Protein AF-A0A7S2Z2A0-F1 (afdb_monomer_lite)

Secondary structure (DSSP, 8-state):
------HHHH-B-HHHHHHHH---B-TTSPBPS-GGG-TTTTS-B-HHHHHHHHHHHHHHHHHHPPPPPPPHHHHHHH---BTTBSS--HHHHHHHHHHHHHHHHHHHHHHHHHHHHHHHHHTHHHHHHHHHHHHT---TT-HHHHHHHHHHHHHHHHHHHHHHHHHHHHHHHHHHH--SSTTTTTSHHHHHHHHHHHHHHT-----------------------------------------HHHHHHHHHHHHHT-SS--HHHHHHHHHHHHHHHHHHHHHHHHHHHHHIIIIIIHHHHHTHHHHHHHHHHHHHHH-HHHHS-HHHHHHHHHHHHHHHHHHHHHHHHHHHHHHHHHHHHHS-------------------SS--SS------

Organism: NCBI:txid464258

Structure (mmCIF, N/CA/C/O backbone):
data_AF-A0A7S2Z2A0-F1
#
_entry.id   AF-A0A7S2Z2A0-F1
#
loop_
_atom_site.group_PDB
_atom_site.id
_atom_site.type_symbol
_atom_site.label_atom_id
_atom_site.label_alt_id
_atom_site.label_comp_id
_atom_site.label_asym_id
_atom_site.label_entity_id
_atom_site.label_seq_id
_atom_site.pdbx_PDB_ins_code
_atom_site.Cartn_x
_atom_site.Cartn_y
_atom_site.Cartn_z
_atom_site.occupancy
_atom_site.B_iso_or_equiv
_atom_site.auth_seq_id
_atom_site.auth_comp_id
_atom_site.auth_asym_id
_atom_site.auth_atom_id
_atom_site.pdbx_PDB_model_num
ATOM 1 N N . GLY A 1 1 ? 8.931 -10.432 28.073 1.00 40.78 1 GLY A N 1
ATOM 2 C CA . GLY A 1 1 ? 8.587 -11.598 27.236 1.00 40.78 1 GLY A CA 1
ATOM 3 C C . GLY A 1 1 ? 7.994 -11.097 25.940 1.00 40.78 1 GLY A C 1
ATOM 4 O O . GLY A 1 1 ? 7.316 -10.081 25.971 1.00 40.78 1 GLY A O 1
ATOM 5 N N . SER A 1 2 ? 8.275 -11.747 24.811 1.00 50.38 2 SER A N 1
ATOM 6 C CA . SER A 1 2 ? 7.585 -11.438 23.552 1.00 50.38 2 SER A CA 1
ATOM 7 C C . SER A 1 2 ? 6.131 -11.899 23.686 1.00 50.38 2 SER A C 1
ATOM 9 O O . SER A 1 2 ? 5.866 -13.099 23.781 1.00 50.38 2 SER A O 1
ATOM 11 N N . ILE A 1 3 ? 5.196 -10.950 23.770 1.00 63.25 3 ILE A N 1
ATOM 12 C CA . ILE A 1 3 ? 3.764 -11.240 23.695 1.00 63.25 3 ILE A CA 1
ATOM 13 C C . ILE A 1 3 ? 3.516 -11.731 22.266 1.00 63.25 3 ILE A C 1
ATOM 15 O O . ILE A 1 3 ? 3.567 -10.955 21.317 1.00 63.25 3 ILE A O 1
ATOM 19 N N . SER A 1 4 ? 3.322 -13.038 22.106 1.00 75.81 4 SER A N 1
ATOM 20 C CA . SER A 1 4 ? 3.056 -13.660 20.810 1.00 75.81 4 SER A CA 1
ATOM 21 C C . SER A 1 4 ? 1.763 -14.464 20.871 1.00 75.81 4 SER A C 1
ATOM 23 O O . SER A 1 4 ? 1.481 -15.174 21.841 1.00 75.81 4 SER A O 1
ATOM 25 N N . ALA A 1 5 ? 0.951 -14.312 19.828 1.00 81.19 5 ALA A N 1
ATOM 26 C CA . ALA A 1 5 ? -0.226 -15.132 19.594 1.00 81.19 5 ALA A CA 1
ATOM 27 C C . ALA A 1 5 ? 0.173 -16.401 18.824 1.00 81.19 5 ALA A C 1
ATOM 29 O O . ALA A 1 5 ? 1.149 -16.392 18.068 1.00 81.19 5 ALA A O 1
ATOM 30 N N . SER A 1 6 ? -0.586 -17.490 18.990 1.00 84.44 6 SER A N 1
ATOM 31 C CA . SER A 1 6 ? -0.295 -18.744 18.285 1.00 84.44 6 SER A CA 1
ATOM 32 C C . SER A 1 6 ? -0.377 -18.551 16.759 1.00 84.44 6 SER A C 1
ATOM 34 O O . SER A 1 6 ? -1.450 -18.189 16.249 1.00 84.44 6 SER A O 1
ATOM 36 N N . PRO A 1 7 ? 0.707 -18.837 16.005 1.00 85.50 7 PRO A N 1
ATOM 37 C CA . PRO A 1 7 ? 0.694 -18.800 14.546 1.00 85.50 7 PRO A CA 1
ATOM 38 C C . PRO A 1 7 ? -0.292 -19.792 13.928 1.00 85.50 7 PRO A C 1
ATOM 40 O O . PRO A 1 7 ? -0.697 -19.586 12.793 1.00 85.50 7 PRO A O 1
ATOM 43 N N . GLU A 1 8 ? -0.720 -20.833 14.652 1.00 86.62 8 GLU A N 1
ATOM 44 C CA . GLU A 1 8 ? -1.745 -21.799 14.218 1.00 86.62 8 GLU A CA 1
ATOM 45 C C . GLU A 1 8 ? -3.167 -21.232 14.255 1.00 86.62 8 GLU A C 1
ATOM 47 O O . GLU A 1 8 ? -4.041 -21.676 13.511 1.00 86.62 8 GLU A O 1
ATOM 52 N N . ARG A 1 9 ? -3.406 -20.176 15.030 1.00 86.56 9 ARG A N 1
ATOM 53 C CA . ARG A 1 9 ? -4.710 -19.508 15.052 1.00 86.56 9 ARG A CA 1
ATOM 54 C C . ARG A 1 9 ? -4.749 -18.281 14.150 1.00 86.56 9 ARG A C 1
ATOM 56 O O . ARG A 1 9 ? -5.732 -18.076 13.449 1.00 86.56 9 ARG A O 1
ATOM 63 N N . PHE A 1 10 ? -3.678 -17.491 14.150 1.00 88.88 10 PHE A N 1
ATOM 64 C CA . PHE A 1 10 ? -3.665 -16.174 13.506 1.00 88.88 10 PHE A CA 1
ATOM 65 C C . PHE A 1 10 ? -2.703 -16.049 12.326 1.00 88.88 10 PHE A C 1
ATOM 67 O O . PHE A 1 10 ? -2.742 -15.043 11.627 1.00 88.88 10 PHE A O 1
ATOM 74 N N . GLY A 1 11 ? -1.840 -17.027 12.070 1.00 90.75 11 GLY A N 1
ATOM 75 C CA . GLY A 1 11 ? -0.962 -16.981 10.906 1.00 90.75 11 GLY A CA 1
ATOM 76 C C . GLY A 1 11 ? -1.702 -17.297 9.604 1.00 90.75 11 GLY A C 1
ATOM 77 O O . GLY A 1 11 ? -2.687 -18.030 9.596 1.00 90.75 11 GLY A O 1
ATOM 78 N N . GLU A 1 12 ? -1.207 -16.764 8.493 1.00 92.69 12 GLU A N 1
ATOM 79 C CA . GLU A 1 12 ? -1.672 -17.077 7.137 1.00 92.69 12 GLU A CA 1
ATOM 80 C C . GLU A 1 12 ? -0.519 -17.653 6.328 1.00 92.69 12 GLU A C 1
ATOM 82 O O . GLU A 1 12 ? 0.637 -17.247 6.493 1.00 92.69 12 GLU A O 1
ATOM 87 N N . THR A 1 13 ? -0.821 -18.634 5.484 1.00 92.56 13 THR A N 1
ATOM 88 C CA . THR A 1 13 ? 0.098 -19.045 4.420 1.00 92.56 13 THR A CA 1
ATOM 89 C C . THR A 1 13 ? 0.062 -18.033 3.273 1.00 92.56 13 THR A C 1
ATOM 91 O O . THR A 1 13 ? -0.807 -17.165 3.223 1.00 92.56 13 THR A O 1
ATOM 94 N N . LEU A 1 14 ? 0.981 -18.146 2.316 1.00 89.69 14 LEU A N 1
ATOM 95 C CA . LEU A 1 14 ? 0.935 -17.303 1.121 1.00 89.69 14 LEU A CA 1
ATOM 96 C C . LEU A 1 14 ? -0.372 -17.493 0.324 1.00 89.69 14 LEU A C 1
ATOM 98 O O . LEU A 1 14 ? -0.964 -16.525 -0.136 1.00 89.69 14 LEU A O 1
ATOM 102 N N . ALA A 1 15 ? -0.858 -18.732 0.218 1.00 88.69 15 ALA A N 1
ATOM 103 C CA . ALA A 1 15 ? -2.108 -19.031 -0.482 1.00 88.69 15 ALA A CA 1
ATOM 104 C C . ALA A 1 15 ? -3.328 -18.409 0.219 1.00 88.69 15 ALA A C 1
ATOM 106 O O . ALA A 1 15 ? -4.223 -17.875 -0.429 1.00 88.69 15 ALA A O 1
ATOM 107 N N . ASP A 1 16 ? -3.343 -18.435 1.553 1.00 91.00 16 ASP A N 1
ATOM 108 C CA . ASP A 1 16 ? -4.369 -17.766 2.353 1.00 91.00 16 ASP A CA 1
ATOM 109 C C . ASP A 1 16 ? -4.407 -16.250 2.107 1.00 91.00 16 ASP A C 1
ATOM 111 O O . ASP A 1 16 ? -5.483 -15.658 2.005 1.00 91.00 16 ASP A O 1
ATOM 115 N N . GLU A 1 17 ? -3.230 -15.627 2.024 1.00 91.06 17 GLU A N 1
ATOM 116 C CA . GLU A 1 17 ? -3.087 -14.197 1.745 1.00 91.06 17 GLU A CA 1
ATOM 117 C C . GLU A 1 17 ? -3.595 -13.837 0.365 1.00 91.06 17 GLU A C 1
ATOM 119 O O . GLU A 1 17 ? -4.305 -12.852 0.227 1.00 91.06 17 GLU A O 1
ATOM 124 N N . HIS A 1 18 ? -3.281 -14.643 -0.644 1.00 90.25 18 HIS A N 1
ATOM 125 C CA . HIS A 1 18 ? -3.770 -14.427 -2.001 1.00 90.25 18 HIS A CA 1
ATOM 126 C C . HIS A 1 18 ? -5.297 -14.435 -2.074 1.00 90.25 18 HIS A C 1
ATOM 128 O O . HIS A 1 18 ? -5.880 -13.615 -2.777 1.00 90.25 18 HIS A O 1
ATOM 134 N N . ILE A 1 19 ? -5.946 -15.309 -1.301 1.00 89.31 19 ILE A N 1
ATOM 135 C CA . ILE A 1 19 ? -7.410 -15.410 -1.253 1.00 89.31 19 ILE A CA 1
ATOM 136 C C . ILE A 1 19 ? -8.034 -14.230 -0.497 1.00 89.31 19 ILE A C 1
ATOM 138 O O . ILE A 1 19 ? -9.072 -13.721 -0.910 1.00 89.31 19 ILE A O 1
ATOM 142 N N . ARG A 1 20 ? -7.445 -13.814 0.633 1.00 88.50 20 ARG A N 1
ATOM 143 C CA . ARG A 1 20 ? -8.076 -12.844 1.554 1.00 88.50 20 ARG A CA 1
ATOM 144 C C . ARG A 1 20 ? -7.574 -11.409 1.409 1.00 88.50 20 ARG A C 1
ATOM 146 O O . ARG A 1 20 ? -8.351 -10.480 1.583 1.00 88.50 20 ARG A O 1
ATOM 153 N N . GLY A 1 21 ? -6.290 -11.244 1.121 1.00 84.38 21 GLY A N 1
ATOM 154 C CA . GLY A 1 21 ? -5.586 -9.968 0.985 1.00 84.38 21 GLY A CA 1
ATOM 155 C C . GLY A 1 21 ? -5.119 -9.656 -0.438 1.00 84.38 21 GLY A C 1
ATOM 156 O O . GLY A 1 21 ? -4.426 -8.662 -0.621 1.00 84.38 21 GLY A O 1
ATOM 157 N N . GLY A 1 22 ? -5.493 -10.474 -1.426 1.00 87.00 22 GLY A N 1
ATOM 158 C CA . GLY A 1 22 ? -5.190 -10.266 -2.842 1.00 87.00 22 GLY A CA 1
ATOM 159 C C . GLY A 1 22 ? -3.845 -10.851 -3.287 1.00 87.00 22 GLY A C 1
ATOM 160 O O . GLY A 1 22 ? -2.826 -10.758 -2.597 1.00 87.00 22 GLY A O 1
ATOM 161 N N . ALA A 1 23 ? -3.847 -11.472 -4.467 1.00 86.88 23 ALA A N 1
ATOM 162 C CA . ALA A 1 23 ? -2.638 -11.888 -5.173 1.00 86.88 23 ALA A CA 1
ATOM 163 C C . ALA A 1 23 ? -2.130 -10.768 -6.083 1.00 86.88 23 ALA A C 1
ATOM 165 O O . ALA A 1 23 ? -2.910 -9.906 -6.492 1.00 86.88 23 ALA A O 1
ATOM 166 N N . PHE A 1 24 ? -0.842 -10.816 -6.440 1.00 87.94 24 PHE A N 1
ATOM 167 C CA . PHE A 1 24 ? -0.365 -9.975 -7.530 1.00 87.94 24 PHE A CA 1
ATOM 168 C C . PHE A 1 24 ? -0.845 -10.533 -8.871 1.00 87.94 24 PHE A C 1
ATOM 170 O O . PHE A 1 24 ? -0.507 -11.666 -9.227 1.00 87.94 24 PHE A O 1
ATOM 177 N N . LEU A 1 25 ? -1.644 -9.745 -9.581 1.00 87.12 25 LEU A N 1
ATOM 178 C CA . LEU A 1 25 ? -2.248 -10.108 -10.858 1.00 87.12 25 LEU A CA 1
ATOM 179 C C . LEU A 1 25 ? -1.609 -9.303 -11.984 1.00 87.12 25 LEU A C 1
ATOM 181 O O . LEU A 1 25 ? -1.306 -8.120 -11.808 1.00 87.12 25 LEU A O 1
ATOM 185 N N . ASP A 1 26 ? -1.442 -9.958 -13.127 1.00 80.38 26 ASP A N 1
ATOM 186 C CA . ASP A 1 26 ? -1.026 -9.320 -14.371 1.00 80.38 26 ASP A CA 1
ATOM 187 C C . ASP A 1 26 ? -2.158 -8.462 -14.972 1.00 80.38 26 ASP A C 1
ATOM 189 O O . ASP A 1 26 ? -3.294 -8.479 -14.488 1.00 80.38 26 ASP A O 1
ATOM 193 N N . VAL A 1 27 ? -1.866 -7.741 -16.056 1.00 74.75 27 VAL A N 1
ATOM 194 C CA . VAL A 1 27 ? -2.808 -6.887 -16.803 1.00 74.75 27 VAL A CA 1
ATOM 195 C C . VAL A 1 27 ? -4.066 -7.658 -17.236 1.00 74.75 27 VAL A C 1
ATOM 197 O O . VAL A 1 27 ? -5.165 -7.107 -17.205 1.00 74.75 27 VAL A O 1
ATOM 200 N N . ASP A 1 28 ? -3.929 -8.953 -17.536 1.00 75.31 28 ASP A N 1
ATOM 201 C CA . ASP A 1 28 ? -5.033 -9.853 -17.911 1.00 75.31 28 ASP A CA 1
ATOM 202 C C . ASP A 1 28 ? -5.794 -10.451 -16.708 1.00 75.31 28 ASP A C 1
ATOM 204 O O . ASP A 1 28 ? -6.640 -11.338 -16.858 1.00 75.31 28 ASP A O 1
ATOM 208 N N . GLY A 1 29 ? -5.474 -10.019 -15.484 1.00 75.00 29 GLY A N 1
ATOM 209 C CA . GLY A 1 29 ? -6.077 -10.524 -14.249 1.00 75.00 29 GLY A CA 1
ATOM 210 C C . GLY A 1 29 ? -5.636 -11.941 -13.871 1.00 75.00 29 GLY A C 1
ATOM 211 O O . GLY A 1 29 ? -6.230 -12.553 -12.983 1.00 75.00 29 GLY A O 1
ATOM 212 N N . GLN A 1 30 ? -4.607 -12.476 -14.532 1.00 76.19 30 GLN A N 1
ATOM 213 C CA . GLN A 1 30 ? -4.063 -13.798 -14.235 1.00 76.19 30 GLN A CA 1
ATOM 214 C C . GLN A 1 30 ? -3.004 -13.725 -13.126 1.00 76.19 30 GLN A C 1
ATOM 216 O O . GLN A 1 30 ? -2.233 -12.764 -13.071 1.00 76.19 30 GLN A O 1
ATOM 221 N N . PRO A 1 31 ? -2.933 -14.732 -12.237 1.00 72.00 31 PRO A N 1
ATOM 222 C CA . PRO A 1 31 ? -1.888 -14.798 -11.227 1.00 72.00 31 PRO A CA 1
ATOM 223 C C . PRO A 1 31 ? -0.521 -14.985 -11.891 1.00 72.00 31 PRO A C 1
ATOM 225 O O . PRO A 1 31 ? -0.336 -15.877 -12.722 1.00 72.00 31 PRO A O 1
ATOM 228 N N . LEU A 1 32 ? 0.445 -14.155 -11.499 1.00 71.88 32 LEU A N 1
ATOM 229 C CA . LEU A 1 32 ? 1.782 -14.181 -12.083 1.00 71.88 32 LEU A CA 1
ATOM 230 C C . LEU A 1 32 ? 2.500 -15.514 -11.784 1.00 71.88 32 LEU A C 1
ATOM 232 O O . LEU A 1 32 ? 2.512 -15.979 -10.636 1.00 71.88 32 LEU A O 1
ATOM 236 N N . PRO A 1 33 ? 3.121 -16.156 -12.790 1.00 61.09 33 PRO A N 1
ATOM 237 C CA . PRO A 1 33 ? 3.828 -17.409 -12.587 1.00 61.09 33 PRO A CA 1
ATOM 238 C C . PRO A 1 33 ? 5.124 -17.174 -11.794 1.00 61.09 33 PRO A C 1
ATOM 240 O O . PRO A 1 33 ? 5.875 -16.255 -12.081 1.00 61.09 33 PRO A O 1
ATOM 243 N N . HIS A 1 34 ? 5.418 -18.091 -10.863 1.00 59.88 34 HIS A N 1
ATOM 244 C CA . HIS A 1 34 ? 6.650 -18.208 -10.051 1.00 59.88 34 HIS A CA 1
ATOM 245 C C . HIS A 1 34 ? 6.668 -17.586 -8.639 1.00 59.88 34 HIS A C 1
ATOM 247 O O . HIS A 1 34 ? 7.650 -16.997 -8.204 1.00 59.88 34 HIS A O 1
ATOM 253 N N . TYR A 1 35 ? 5.706 -17.971 -7.795 1.00 63.47 35 TYR A N 1
ATOM 254 C CA . TYR A 1 35 ? 5.887 -17.950 -6.327 1.00 63.47 35 TYR A CA 1
ATOM 255 C C . TYR A 1 35 ? 6.814 -19.066 -5.794 1.00 63.47 35 TYR A C 1
ATOM 257 O O . TYR A 1 35 ? 6.932 -19.274 -4.583 1.00 63.47 35 TYR A O 1
ATOM 265 N N . ALA A 1 36 ? 7.450 -19.849 -6.676 1.00 59.66 36 ALA A N 1
ATOM 266 C CA . ALA A 1 36 ? 8.207 -21.042 -6.300 1.00 59.66 36 ALA A CA 1
ATOM 267 C C . ALA A 1 36 ? 9.364 -20.727 -5.337 1.00 59.66 36 ALA A C 1
ATOM 269 O O . ALA A 1 36 ? 9.568 -21.487 -4.386 1.00 59.66 36 ALA A O 1
ATOM 270 N N . ASN A 1 37 ? 10.020 -19.580 -5.540 1.00 67.12 37 ASN A N 1
ATOM 271 C CA . ASN A 1 37 ? 11.224 -19.155 -4.826 1.00 67.12 37 ASN A CA 1
ATOM 272 C C . ASN A 1 37 ? 10.953 -18.224 -3.635 1.00 67.12 37 ASN A C 1
ATOM 274 O O . ASN A 1 37 ? 11.902 -17.743 -3.016 1.00 67.12 37 ASN A O 1
ATOM 278 N N . LEU A 1 38 ? 9.687 -17.956 -3.293 1.00 81.62 38 LEU A N 1
ATOM 279 C CA . LEU A 1 38 ? 9.391 -17.098 -2.151 1.00 81.62 38 LEU A CA 1
ATOM 280 C C . LEU A 1 38 ? 9.688 -17.829 -0.834 1.00 81.62 38 LEU A C 1
ATOM 282 O O . LEU A 1 38 ? 9.121 -18.892 -0.549 1.00 81.62 38 LEU A O 1
ATOM 286 N N . ALA A 1 39 ? 10.561 -17.244 -0.014 1.00 81.88 39 ALA A N 1
ATOM 287 C CA . ALA A 1 39 ? 10.871 -17.770 1.309 1.00 81.88 39 ALA A CA 1
ATOM 288 C C . ALA A 1 39 ? 9.605 -17.825 2.180 1.00 81.88 39 ALA A C 1
ATOM 290 O O . ALA A 1 39 ? 8.739 -16.953 2.116 1.00 81.88 39 ALA A O 1
ATOM 291 N N . ASN A 1 40 ? 9.501 -18.858 3.019 1.00 85.88 40 ASN A N 1
ATOM 292 C CA . ASN A 1 40 ? 8.431 -19.007 4.010 1.00 85.88 40 ASN A CA 1
ATOM 293 C C . ASN A 1 40 ? 7.002 -19.026 3.427 1.00 85.88 40 ASN A C 1
ATOM 295 O O . ASN A 1 40 ? 6.043 -18.763 4.151 1.00 85.88 40 ASN A O 1
ATOM 299 N N . LYS A 1 41 ? 6.820 -19.365 2.141 1.00 85.44 41 LYS A N 1
ATOM 300 C CA . LYS A 1 41 ? 5.495 -19.400 1.485 1.00 85.44 41 LYS A CA 1
ATOM 301 C C . LYS A 1 41 ? 4.473 -20.320 2.169 1.00 85.44 41 LYS A C 1
ATOM 303 O O . LYS A 1 41 ? 3.286 -20.015 2.210 1.00 85.44 41 LYS A O 1
ATOM 308 N N . HIS A 1 42 ? 4.944 -21.432 2.729 1.00 89.19 42 HIS A N 1
ATOM 309 C CA . HIS A 1 42 ? 4.121 -22.436 3.410 1.00 89.19 42 HIS A CA 1
ATOM 310 C C . HIS A 1 42 ? 4.002 -22.187 4.922 1.00 89.19 42 HIS A C 1
ATOM 312 O O . HIS A 1 42 ? 3.223 -22.854 5.595 1.00 89.19 42 HIS A O 1
ATOM 318 N N . MET A 1 43 ? 4.768 -21.239 5.471 1.00 90.00 43 MET A N 1
ATOM 319 C CA . MET A 1 43 ? 4.717 -20.921 6.895 1.00 90.00 43 MET A CA 1
ATOM 320 C C . MET A 1 43 ? 3.535 -20.007 7.197 1.00 90.00 43 MET A C 1
ATOM 322 O O . MET A 1 43 ? 3.233 -19.087 6.434 1.00 90.00 43 MET A O 1
ATOM 326 N N . ARG A 1 44 ? 2.903 -20.219 8.350 1.00 92.75 44 ARG A N 1
ATOM 327 C CA . ARG A 1 44 ? 1.815 -19.366 8.830 1.00 92.75 44 ARG A CA 1
ATOM 328 C C . ARG A 1 44 ? 2.403 -18.164 9.559 1.00 92.75 44 ARG A C 1
ATOM 330 O O . ARG A 1 44 ? 2.932 -18.314 10.656 1.00 92.75 44 ARG A O 1
ATOM 337 N N . LEU A 1 45 ? 2.335 -16.989 8.938 1.00 92.75 45 LEU A N 1
ATOM 338 C CA . LEU A 1 45 ? 2.896 -15.741 9.471 1.00 92.75 45 LEU A CA 1
ATOM 339 C C . LEU A 1 45 ? 1.790 -14.708 9.706 1.00 92.75 45 LEU A C 1
ATOM 341 O O . LEU A 1 45 ? 0.741 -14.757 9.068 1.00 92.75 45 LEU A O 1
ATOM 345 N N . TYR A 1 46 ? 2.030 -13.777 10.625 1.00 92.75 46 TYR A N 1
ATOM 346 C CA . TYR A 1 46 ? 1.173 -12.619 10.884 1.00 92.75 46 TYR A CA 1
ATOM 347 C C . TYR A 1 46 ? 2.034 -11.395 11.229 1.00 92.75 46 TYR A C 1
ATOM 349 O O . TYR A 1 46 ? 3.224 -11.532 11.534 1.00 92.75 46 TYR A O 1
ATOM 357 N N . GLY A 1 47 ? 1.449 -10.199 11.161 1.00 90.88 47 GLY A N 1
ATOM 358 C CA . GLY A 1 47 ? 2.122 -8.947 11.519 1.00 90.88 47 GLY A CA 1
ATOM 359 C C . GLY A 1 47 ? 3.381 -8.676 10.696 1.00 90.88 47 GLY A C 1
ATOM 360 O O . GLY A 1 47 ? 3.375 -8.834 9.479 1.00 90.88 47 GLY A O 1
ATOM 361 N N . GLY A 1 48 ? 4.478 -8.288 11.353 1.00 91.12 48 GLY A N 1
ATOM 362 C CA . GLY A 1 48 ? 5.717 -7.877 10.675 1.00 91.12 48 GLY A CA 1
ATOM 363 C C . GLY A 1 48 ? 6.325 -8.950 9.763 1.00 91.12 48 GLY A C 1
ATOM 364 O O . GLY A 1 48 ? 6.775 -8.650 8.661 1.00 91.12 48 GLY A O 1
ATOM 365 N N . ALA A 1 49 ? 6.280 -10.225 10.161 1.00 91.75 49 ALA A N 1
ATOM 366 C CA . ALA A 1 49 ? 6.779 -11.313 9.316 1.00 91.75 49 ALA A CA 1
ATOM 367 C C . ALA A 1 49 ? 5.931 -11.485 8.041 1.00 91.75 49 ALA A C 1
ATOM 369 O O . ALA A 1 49 ? 6.461 -11.770 6.967 1.00 91.75 49 ALA A O 1
ATOM 370 N N . GLN A 1 50 ? 4.618 -11.271 8.162 1.00 93.06 50 GLN A N 1
ATOM 371 C CA . GLN A 1 50 ? 3.681 -11.276 7.041 1.00 93.06 50 GLN A CA 1
ATOM 372 C C . GLN A 1 50 ? 3.942 -10.097 6.094 1.00 93.06 50 GLN A C 1
ATOM 374 O O . GLN A 1 50 ? 4.023 -10.274 4.880 1.00 93.06 50 GLN A O 1
ATOM 379 N N . TYR A 1 51 ? 4.154 -8.912 6.669 1.00 94.19 51 TYR A N 1
ATOM 380 C CA . TYR A 1 51 ? 4.490 -7.681 5.959 1.00 94.19 51 TYR A CA 1
ATOM 381 C C . TYR A 1 51 ? 5.761 -7.843 5.110 1.00 94.19 51 TYR A C 1
ATOM 383 O O . TYR A 1 51 ? 5.749 -7.586 3.907 1.00 94.19 51 TYR A O 1
ATOM 391 N N . HIS A 1 52 ? 6.846 -8.369 5.688 1.00 93.25 52 HIS A N 1
ATOM 392 C CA . HIS A 1 52 ? 8.086 -8.592 4.938 1.00 93.25 52 HIS A CA 1
ATOM 393 C C . HIS A 1 52 ? 7.927 -9.613 3.808 1.00 93.25 52 HIS A C 1
ATOM 395 O O . HIS A 1 52 ? 8.540 -9.451 2.753 1.00 93.25 52 HIS A O 1
ATOM 401 N N . ARG A 1 53 ? 7.089 -10.643 3.989 1.00 92.81 53 ARG A N 1
ATOM 402 C CA . ARG A 1 53 ? 6.789 -11.603 2.920 1.00 92.81 53 ARG A CA 1
ATOM 403 C C . ARG A 1 53 ? 6.065 -10.935 1.749 1.00 92.81 53 ARG A C 1
ATOM 405 O O . ARG A 1 53 ? 6.471 -11.147 0.610 1.00 92.81 53 ARG A O 1
ATOM 412 N N . ALA A 1 54 ? 5.060 -10.103 2.019 1.00 92.94 54 ALA A N 1
ATOM 413 C CA . ALA A 1 54 ? 4.353 -9.355 0.978 1.00 92.94 54 ALA A CA 1
ATOM 414 C C . ALA A 1 54 ? 5.286 -8.381 0.229 1.00 92.94 54 ALA A C 1
ATOM 416 O O . ALA A 1 54 ? 5.228 -8.289 -0.996 1.00 92.94 54 ALA A O 1
ATOM 417 N N . MET A 1 55 ? 6.212 -7.723 0.937 1.00 93.50 55 MET A N 1
ATOM 418 C CA . MET A 1 55 ? 7.224 -6.857 0.316 1.00 93.50 55 MET A CA 1
ATOM 419 C C . MET A 1 55 ? 8.224 -7.644 -0.549 1.00 93.50 55 MET A C 1
ATOM 421 O O . MET A 1 55 ? 8.584 -7.217 -1.645 1.00 93.50 55 MET A O 1
ATOM 425 N N . ALA A 1 56 ? 8.657 -8.823 -0.088 1.00 91.69 56 ALA A N 1
ATOM 426 C CA . ALA A 1 56 ? 9.541 -9.699 -0.856 1.00 91.69 56 ALA A CA 1
ATOM 427 C C . ALA A 1 56 ? 8.876 -10.204 -2.146 1.00 91.69 56 ALA A C 1
ATOM 429 O O . ALA A 1 56 ? 9.531 -10.312 -3.182 1.00 91.69 56 ALA A O 1
ATOM 430 N N . GLU A 1 57 ? 7.575 -10.480 -2.096 1.00 90.81 57 GLU A N 1
ATOM 431 C CA . GLU A 1 57 ? 6.781 -10.834 -3.270 1.00 90.81 57 GLU A CA 1
ATOM 432 C C . GLU A 1 57 ? 6.659 -9.683 -4.258 1.00 90.81 57 GLU A C 1
ATOM 434 O O . GLU A 1 57 ? 6.948 -9.879 -5.435 1.00 90.81 57 GLU A O 1
ATOM 439 N N . PHE A 1 58 ? 6.346 -8.478 -3.783 1.00 92.69 58 PHE A N 1
ATOM 440 C CA . PHE A 1 58 ? 6.340 -7.279 -4.620 1.00 92.69 58 PHE A CA 1
ATOM 441 C C . PHE A 1 58 ? 7.688 -7.062 -5.316 1.00 92.69 58 PHE A C 1
ATOM 443 O O . PHE A 1 58 ? 7.743 -6.860 -6.528 1.00 92.69 58 PHE A O 1
ATOM 450 N N . ARG A 1 59 ? 8.794 -7.186 -4.572 1.00 91.88 59 ARG A N 1
ATOM 451 C CA . ARG A 1 59 ? 10.152 -7.089 -5.120 1.00 91.88 59 ARG A CA 1
ATOM 452 C C . ARG A 1 59 ? 10.414 -8.133 -6.203 1.00 91.88 59 ARG A C 1
ATOM 454 O O . ARG A 1 59 ? 11.071 -7.823 -7.194 1.00 91.88 59 ARG A O 1
ATOM 461 N N . HIS A 1 60 ? 9.935 -9.359 -6.007 1.00 89.38 60 HIS A N 1
ATOM 462 C CA . HIS A 1 60 ? 10.094 -10.435 -6.980 1.00 89.38 60 HIS A CA 1
ATOM 463 C C . HIS A 1 60 ? 9.299 -10.157 -8.259 1.00 89.38 60 HIS A C 1
ATOM 465 O O . HIS A 1 60 ? 9.864 -10.218 -9.347 1.00 89.38 60 HIS A O 1
ATOM 471 N N . VAL A 1 61 ? 8.024 -9.793 -8.105 1.00 89.38 61 VAL A N 1
ATOM 472 C CA . VAL A 1 61 ? 7.091 -9.493 -9.195 1.00 89.38 61 VAL A CA 1
ATOM 473 C C . VAL A 1 61 ? 7.582 -8.305 -10.015 1.00 89.38 61 VAL A C 1
ATOM 475 O O . VAL A 1 61 ? 7.886 -8.451 -11.197 1.00 89.38 61 VAL A O 1
ATOM 478 N N . VAL A 1 62 ? 7.750 -7.142 -9.383 1.00 90.19 62 VAL A N 1
ATOM 479 C CA . VAL A 1 62 ? 8.163 -5.916 -10.078 1.00 90.19 62 VAL A CA 1
ATOM 480 C C . VAL A 1 62 ? 9.581 -6.049 -10.625 1.00 90.19 62 VAL A C 1
ATOM 482 O O . VAL A 1 62 ? 9.873 -5.509 -11.685 1.00 90.19 62 VAL A O 1
ATOM 485 N N . GLY A 1 63 ? 10.456 -6.807 -9.957 1.00 88.50 63 GLY A N 1
ATOM 486 C CA . GLY A 1 63 ? 11.826 -7.050 -10.409 1.00 88.50 63 GLY A CA 1
ATOM 487 C C . GLY A 1 63 ? 11.933 -7.835 -11.720 1.00 88.50 63 GLY A C 1
ATOM 488 O O . GLY A 1 63 ? 12.931 -7.684 -12.424 1.00 88.50 63 GLY A O 1
ATOM 489 N N . GLN A 1 64 ? 10.923 -8.637 -12.065 1.00 87.25 64 GLN A N 1
ATOM 490 C CA . GLN A 1 64 ? 10.882 -9.419 -13.306 1.00 87.25 64 GLN A CA 1
ATOM 491 C C . GLN A 1 64 ? 10.182 -8.696 -14.461 1.00 87.25 64 GLN A C 1
ATOM 493 O O . GLN A 1 64 ? 10.333 -9.116 -15.607 1.00 87.25 64 GLN A O 1
ATOM 498 N N . MET A 1 65 ? 9.468 -7.600 -14.185 1.00 87.25 65 MET A N 1
ATOM 499 C CA . MET A 1 65 ? 8.752 -6.837 -15.208 1.00 87.25 65 MET A CA 1
ATOM 500 C C . MET A 1 65 ? 9.719 -6.245 -16.227 1.00 87.25 65 MET A C 1
ATOM 502 O O . MET A 1 65 ? 10.694 -5.581 -15.858 1.00 87.25 65 MET A O 1
ATOM 506 N N . GLN A 1 66 ? 9.445 -6.476 -17.507 1.00 86.31 66 GLN A N 1
ATOM 507 C CA . GLN A 1 66 ? 10.220 -5.937 -18.621 1.00 86.31 66 GLN A CA 1
ATOM 508 C C . GLN A 1 66 ? 9.485 -4.759 -19.261 1.00 86.31 66 GLN A C 1
ATOM 510 O O . GLN A 1 66 ? 8.281 -4.587 -19.077 1.00 86.31 66 GLN A O 1
ATOM 515 N N . CYS A 1 67 ? 10.231 -3.924 -19.983 1.00 85.94 67 CYS A N 1
ATOM 516 C CA . CYS A 1 67 ? 9.626 -2.865 -20.779 1.00 85.94 67 CYS A CA 1
ATOM 517 C C . CYS A 1 67 ? 8.833 -3.507 -21.926 1.00 85.94 67 CYS A C 1
ATOM 519 O O . CYS A 1 67 ? 9.338 -4.432 -22.563 1.00 85.94 67 CYS A O 1
ATOM 521 N N . SER A 1 68 ? 7.602 -3.050 -22.162 1.00 85.38 68 SER A N 1
ATOM 522 C CA . SER A 1 68 ? 6.808 -3.499 -23.307 1.00 85.38 68 SER A CA 1
ATOM 523 C C . SER A 1 68 ? 7.430 -3.037 -24.624 1.00 85.38 68 SER A C 1
ATOM 525 O O . SER A 1 68 ? 8.235 -2.104 -24.648 1.00 85.38 68 SER A O 1
ATOM 527 N N . GLU A 1 69 ? 7.071 -3.708 -25.721 1.00 84.44 69 GLU A N 1
ATOM 528 C CA . GLU A 1 69 ? 7.563 -3.348 -27.050 1.00 84.44 69 GLU A CA 1
ATOM 529 C C . GLU A 1 69 ? 7.235 -1.887 -27.378 1.00 84.44 69 GLU A C 1
ATOM 531 O O . GLU A 1 69 ? 6.132 -1.399 -27.117 1.00 84.44 69 GLU A O 1
ATOM 536 N N . ILE A 1 70 ? 8.227 -1.191 -27.931 1.00 87.25 70 ILE A N 1
ATOM 537 C CA . ILE A 1 70 ? 8.151 0.235 -28.239 1.00 87.25 70 ILE A CA 1
ATOM 538 C C . ILE A 1 70 ? 7.824 0.363 -29.716 1.00 87.25 70 ILE A C 1
ATOM 540 O O . ILE A 1 70 ? 8.589 -0.089 -30.570 1.00 87.25 70 ILE A O 1
ATOM 544 N N . SER A 1 71 ? 6.688 0.981 -30.022 1.00 85.56 71 SER A N 1
ATOM 545 C CA . SER A 1 71 ? 6.288 1.173 -31.413 1.00 85.56 71 SER A CA 1
ATOM 546 C C . SER A 1 71 ? 6.984 2.386 -32.032 1.00 85.56 71 SER A C 1
ATOM 548 O O . SER A 1 71 ? 7.330 3.362 -31.362 1.00 85.56 71 SER A O 1
ATOM 550 N N . ARG A 1 72 ? 7.130 2.366 -33.359 1.00 80.81 72 ARG A N 1
ATOM 551 C CA . ARG A 1 72 ? 7.614 3.526 -34.116 1.00 80.81 72 ARG A CA 1
ATOM 552 C C . ARG A 1 72 ? 6.738 4.762 -33.896 1.00 80.81 72 ARG A C 1
ATOM 554 O O . ARG A 1 72 ? 7.251 5.875 -33.832 1.00 80.81 72 ARG A O 1
ATOM 561 N N . GLU A 1 73 ? 5.429 4.567 -33.759 1.00 82.31 73 GLU A N 1
ATOM 562 C CA . GLU A 1 73 ? 4.471 5.642 -33.496 1.00 82.31 73 GLU A CA 1
ATOM 563 C C . GLU A 1 73 ? 4.729 6.301 -32.137 1.00 82.31 73 GLU A C 1
ATOM 565 O O . GLU A 1 73 ? 4.730 7.525 -32.042 1.00 82.31 73 GLU A O 1
ATOM 570 N N . GLU A 1 74 ? 5.029 5.517 -31.097 1.00 83.88 74 GLU A N 1
ATOM 571 C CA . GLU A 1 74 ? 5.399 6.039 -29.775 1.00 83.88 74 GLU A CA 1
ATOM 572 C C . GLU A 1 74 ? 6.690 6.862 -29.818 1.00 83.88 74 GLU A C 1
ATOM 574 O O . GLU A 1 74 ? 6.763 7.921 -29.188 1.00 83.88 74 GLU A O 1
ATOM 579 N N . ILE A 1 75 ? 7.686 6.408 -30.588 1.00 82.12 75 ILE A N 1
ATOM 580 C CA . ILE A 1 75 ? 8.944 7.135 -30.801 1.00 82.12 75 ILE A CA 1
ATOM 581 C C . ILE A 1 75 ? 8.664 8.467 -31.485 1.00 82.12 75 ILE A C 1
ATOM 583 O O . ILE A 1 75 ? 9.014 9.509 -30.940 1.00 82.12 75 ILE A O 1
ATOM 587 N N . VAL A 1 76 ? 7.975 8.452 -32.625 1.00 78.06 76 VAL A N 1
ATOM 588 C CA . VAL A 1 76 ? 7.681 9.665 -33.402 1.00 78.06 76 VAL A CA 1
ATOM 589 C C . VAL A 1 76 ? 6.830 10.657 -32.605 1.00 78.06 76 VAL A C 1
ATOM 591 O O . VAL A 1 76 ? 7.131 11.846 -32.615 1.00 78.06 76 VAL A O 1
ATOM 594 N N . ASN A 1 77 ? 5.820 10.189 -31.868 1.00 81.19 77 ASN A N 1
ATOM 595 C CA . ASN A 1 77 ? 4.969 11.052 -31.042 1.00 81.19 77 ASN A CA 1
ATOM 596 C C . ASN A 1 77 ? 5.716 11.657 -29.844 1.00 81.19 77 ASN A C 1
ATOM 598 O O . ASN A 1 77 ? 5.373 12.746 -29.385 1.00 81.19 77 ASN A O 1
ATOM 602 N N . SER A 1 78 ? 6.735 10.962 -29.334 1.00 79.69 78 SER A N 1
ATOM 603 C CA . SER A 1 78 ? 7.580 11.448 -28.235 1.00 79.69 78 SER A CA 1
ATOM 604 C C . SER A 1 78 ? 8.732 12.331 -28.726 1.00 79.69 78 SER A C 1
ATOM 606 O O . SER A 1 78 ? 9.266 13.137 -27.959 1.00 79.69 78 SER A O 1
ATOM 608 N N . CYS A 1 79 ? 9.114 12.195 -29.998 1.00 71.81 79 CYS A N 1
ATOM 609 C CA . CYS A 1 79 ? 10.050 13.063 -30.697 1.00 71.81 79 CYS A CA 1
ATOM 610 C C . CYS A 1 79 ? 9.373 14.408 -30.992 1.00 71.81 79 CYS A C 1
ATOM 612 O O . CYS A 1 79 ? 8.926 14.676 -32.104 1.00 71.81 79 CYS A O 1
ATOM 614 N N . GLY A 1 80 ? 9.282 15.269 -29.980 1.00 60.56 80 GLY A N 1
ATOM 615 C CA . GLY A 1 80 ? 8.892 16.663 -30.184 1.00 60.56 80 GLY A CA 1
ATOM 616 C C . GLY A 1 80 ? 9.904 17.418 -31.056 1.00 60.56 80 GLY A C 1
ATOM 617 O O . GLY A 1 80 ? 11.086 17.072 -31.099 1.00 60.56 80 GLY A O 1
ATOM 618 N N . VAL A 1 81 ? 9.440 18.474 -31.725 1.00 54.56 81 VAL A N 1
ATOM 619 C CA . VAL A 1 81 ? 10.300 19.485 -32.358 1.00 54.56 81 VAL A CA 1
ATOM 620 C C . VAL A 1 81 ? 10.485 20.603 -31.328 1.00 54.56 81 VAL A C 1
ATOM 622 O O . VAL A 1 81 ? 9.503 21.225 -30.935 1.00 54.56 81 VAL A O 1
ATOM 625 N N . ASP A 1 82 ? 11.702 20.808 -30.815 1.00 51.38 82 ASP A N 1
ATOM 626 C CA . ASP A 1 82 ? 11.993 21.919 -29.895 1.00 51.38 82 ASP A CA 1
ATOM 627 C C . ASP A 1 82 ? 12.142 23.225 -30.708 1.00 51.38 82 ASP A C 1
ATOM 629 O O . ASP A 1 82 ? 12.928 23.273 -31.650 1.00 51.38 82 ASP A O 1
ATOM 633 N N . ASP A 1 83 ? 11.471 24.314 -30.307 1.00 48.19 83 ASP A N 1
ATOM 634 C CA . ASP A 1 83 ? 11.521 25.631 -30.993 1.00 48.19 83 ASP A CA 1
ATOM 635 C C . ASP A 1 83 ? 12.938 26.249 -31.076 1.00 48.19 83 ASP A C 1
ATOM 637 O O . ASP A 1 83 ? 13.175 27.203 -31.818 1.00 48.19 83 ASP A O 1
ATOM 641 N N . VAL A 1 84 ? 13.890 25.725 -30.295 1.00 50.78 84 VAL A N 1
ATOM 642 C CA . VAL A 1 84 ? 15.268 26.235 -30.164 1.00 50.78 84 VAL A CA 1
ATOM 643 C C . VAL A 1 84 ? 16.286 25.347 -30.899 1.00 50.78 84 VAL A C 1
ATOM 645 O O . VAL A 1 84 ? 17.399 25.792 -31.187 1.00 50.78 84 VAL A O 1
ATOM 648 N N . HIS A 1 85 ? 15.921 24.106 -31.245 1.00 49.84 85 HIS A N 1
ATOM 649 C CA . HIS A 1 85 ? 16.816 23.134 -31.875 1.00 49.84 85 HIS A CA 1
ATOM 650 C C . HIS A 1 85 ? 16.092 22.359 -32.984 1.00 49.84 85 HIS A C 1
ATOM 652 O O . HIS A 1 85 ? 15.203 21.558 -32.726 1.00 49.84 85 HIS A O 1
ATOM 658 N N . ASP A 1 86 ? 16.552 22.536 -34.224 1.00 50.47 86 ASP A N 1
ATOM 659 C CA . ASP A 1 86 ? 15.993 21.951 -35.458 1.00 50.47 86 ASP A CA 1
ATOM 660 C C . ASP A 1 86 ? 16.233 20.417 -35.597 1.00 50.47 86 ASP A C 1
ATOM 662 O O . ASP A 1 86 ? 16.125 19.848 -36.689 1.00 50.47 86 ASP A O 1
ATOM 666 N N . GLY A 1 87 ? 16.609 19.740 -34.500 1.00 53.47 87 GLY A N 1
ATOM 667 C CA . GLY A 1 87 ? 17.003 18.329 -34.435 1.00 53.47 87 GLY A CA 1
ATOM 668 C C . GLY A 1 87 ? 16.261 17.549 -33.344 1.00 53.47 87 GLY A C 1
ATOM 669 O O . GLY A 1 87 ? 15.928 18.082 -32.289 1.00 53.47 87 GLY A O 1
ATOM 670 N N . VAL A 1 88 ? 16.011 16.262 -33.598 1.00 61.16 88 VAL A N 1
ATOM 671 C CA . VAL A 1 88 ? 15.305 15.356 -32.677 1.00 61.16 88 VAL A CA 1
ATOM 672 C C . VAL A 1 88 ? 16.235 14.937 -31.540 1.00 61.16 88 VAL A C 1
ATOM 674 O O . VAL A 1 88 ? 17.276 14.347 -31.797 1.00 61.16 88 VAL A O 1
ATOM 677 N N . ASN A 1 89 ? 15.856 15.173 -30.280 1.00 70.81 89 ASN A N 1
ATOM 678 C CA . ASN A 1 89 ? 16.610 14.672 -29.127 1.00 70.81 89 ASN A CA 1
ATOM 679 C C . ASN A 1 89 ? 16.134 13.258 -28.741 1.00 70.81 89 ASN A C 1
ATOM 681 O O . ASN A 1 89 ? 15.198 13.078 -27.950 1.00 70.81 89 ASN A O 1
ATOM 685 N N . TYR A 1 90 ? 16.791 12.235 -29.287 1.00 74.06 90 TYR A N 1
ATOM 686 C CA . TYR A 1 90 ? 16.451 10.827 -29.034 1.00 74.06 90 TYR A CA 1
ATOM 687 C C . TYR A 1 90 ? 16.609 10.412 -27.566 1.00 74.06 90 TYR A C 1
ATOM 689 O O . TYR A 1 90 ? 15.856 9.573 -27.075 1.00 74.06 90 TYR A O 1
ATOM 697 N N . THR A 1 91 ? 17.527 11.039 -26.828 1.00 72.81 91 THR A N 1
ATOM 698 C CA . THR A 1 91 ? 17.701 10.775 -25.392 1.00 72.81 91 THR A CA 1
ATOM 699 C C . THR A 1 91 ? 16.492 11.255 -24.595 1.00 72.81 91 THR A C 1
ATOM 701 O O . THR A 1 91 ? 15.968 10.533 -23.748 1.00 72.81 91 THR A O 1
ATOM 704 N N . ARG A 1 92 ? 16.007 12.463 -24.896 1.00 76.06 92 ARG A N 1
ATOM 705 C CA . ARG A 1 92 ? 14.791 13.019 -24.292 1.00 76.06 92 ARG A CA 1
ATOM 706 C C . ARG A 1 92 ? 13.574 12.162 -24.626 1.00 76.06 92 ARG A C 1
ATOM 708 O O . ARG A 1 92 ? 12.806 11.829 -23.728 1.00 76.06 92 ARG A O 1
ATOM 715 N N . THR A 1 93 ? 13.458 11.766 -25.892 1.00 79.62 93 THR A N 1
ATOM 716 C CA . THR A 1 93 ? 12.410 10.867 -26.394 1.00 79.62 93 THR A CA 1
ATOM 717 C C . THR A 1 93 ? 12.398 9.557 -25.602 1.00 79.62 93 THR A C 1
ATOM 719 O O . THR A 1 93 ? 11.370 9.179 -25.045 1.00 79.62 93 THR A O 1
ATOM 722 N N . ALA A 1 94 ? 13.555 8.902 -25.465 1.00 81.81 94 ALA A N 1
ATOM 723 C CA . ALA A 1 94 ? 13.674 7.652 -24.723 1.00 81.81 94 ALA A CA 1
ATOM 724 C C . ALA A 1 94 ? 13.303 7.803 -23.240 1.00 81.81 94 ALA A C 1
ATOM 726 O O . ALA A 1 94 ? 12.629 6.940 -22.681 1.00 81.81 94 ALA A O 1
ATOM 727 N N . CYS A 1 95 ? 13.691 8.910 -22.598 1.00 80.62 95 CYS A N 1
ATOM 728 C CA . CYS A 1 95 ? 13.272 9.197 -21.228 1.00 80.62 95 CYS A CA 1
ATOM 729 C C . CYS A 1 95 ? 11.747 9.299 -21.120 1.00 80.62 95 CYS A C 1
ATOM 731 O O . CYS A 1 95 ? 11.163 8.646 -20.260 1.00 80.62 95 CYS A O 1
ATOM 733 N N . VAL A 1 96 ? 11.102 10.088 -21.985 1.00 83.06 96 VAL A N 1
ATOM 734 C CA . VAL A 1 96 ? 9.643 10.295 -21.962 1.00 83.06 96 VAL A CA 1
ATOM 735 C C . VAL A 1 96 ? 8.896 8.968 -22.116 1.00 83.06 96 VAL A C 1
ATOM 737 O O . VAL A 1 96 ? 8.010 8.677 -21.311 1.00 83.06 96 VAL A O 1
ATOM 740 N N . ILE A 1 97 ? 9.308 8.131 -23.072 1.00 87.00 97 ILE A N 1
ATOM 741 C CA . ILE A 1 97 ? 8.705 6.810 -23.299 1.00 87.00 97 ILE A CA 1
ATOM 742 C C . ILE A 1 97 ? 8.926 5.903 -22.087 1.00 87.00 97 ILE A C 1
ATOM 744 O O . ILE A 1 97 ? 7.963 5.368 -21.539 1.00 87.00 97 ILE A O 1
ATOM 748 N N . ALA A 1 98 ? 10.171 5.768 -21.616 1.00 87.19 98 ALA A N 1
ATOM 749 C CA . ALA A 1 98 ? 10.502 4.905 -20.480 1.00 87.19 98 ALA A CA 1
ATOM 750 C C . ALA A 1 98 ? 9.714 5.283 -19.220 1.00 87.19 98 ALA A C 1
ATOM 752 O O . ALA A 1 98 ? 9.279 4.414 -18.469 1.00 87.19 98 ALA A O 1
ATOM 753 N N . ILE A 1 99 ? 9.512 6.581 -19.004 1.00 86.06 99 ILE A N 1
ATOM 754 C CA . ILE A 1 99 ? 8.726 7.133 -17.904 1.00 86.06 99 ILE A CA 1
ATOM 755 C C . ILE A 1 99 ? 7.246 6.774 -18.036 1.00 86.06 99 ILE A C 1
ATOM 757 O O . ILE A 1 99 ? 6.646 6.375 -17.037 1.00 86.06 99 ILE A O 1
ATOM 761 N N . SER A 1 100 ? 6.656 6.951 -19.224 1.00 88.06 100 SER A N 1
ATOM 762 C CA . SER A 1 100 ? 5.238 6.635 -19.449 1.00 88.06 100 SER A CA 1
ATOM 763 C C . SER A 1 100 ? 4.996 5.153 -19.205 1.00 88.06 100 SER A C 1
ATOM 765 O O . SER A 1 100 ? 4.187 4.791 -18.352 1.00 88.06 100 SER A O 1
ATOM 767 N N . LYS A 1 101 ? 5.821 4.302 -19.831 1.00 89.62 101 LYS A N 1
ATOM 768 C CA . LYS A 1 101 ? 5.765 2.848 -19.662 1.00 89.62 101 LYS A CA 1
ATOM 769 C C . LYS A 1 101 ? 5.976 2.430 -18.209 1.00 89.62 101 LYS A C 1
ATOM 771 O O . LYS A 1 101 ? 5.251 1.583 -17.706 1.00 89.62 101 LYS A O 1
ATOM 776 N N . ALA A 1 102 ? 6.936 3.025 -17.500 1.00 89.50 102 ALA A N 1
ATOM 777 C CA . ALA A 1 102 ? 7.164 2.718 -16.088 1.00 89.50 102 ALA A CA 1
ATOM 778 C C . ALA A 1 102 ? 5.946 3.040 -15.211 1.00 89.50 102 ALA A C 1
ATOM 780 O O . ALA A 1 102 ? 5.625 2.265 -14.314 1.00 89.50 102 ALA A O 1
ATOM 781 N N . LYS A 1 103 ? 5.253 4.157 -15.459 1.00 88.44 103 LYS A N 1
ATOM 782 C CA . LYS A 1 103 ? 4.028 4.499 -14.720 1.00 88.44 103 LYS A CA 1
ATOM 783 C C . LYS A 1 103 ? 2.921 3.489 -14.985 1.00 88.44 103 LYS A C 1
ATOM 785 O O . LYS A 1 103 ? 2.400 2.919 -14.035 1.00 88.44 103 LYS A O 1
ATOM 790 N N . GLU A 1 104 ? 2.641 3.223 -16.256 1.00 89.12 104 GLU A N 1
ATOM 791 C CA . GLU A 1 104 ? 1.611 2.269 -16.681 1.00 89.12 104 GLU A CA 1
ATOM 792 C C . GLU A 1 104 ? 1.854 0.865 -16.114 1.00 89.12 104 GLU A C 1
ATOM 794 O O . GLU A 1 104 ? 0.925 0.224 -15.629 1.00 89.12 104 GLU A O 1
ATOM 799 N N . VAL A 1 105 ? 3.110 0.404 -16.122 1.00 90.50 105 VAL A N 1
ATOM 800 C CA . VAL A 1 105 ? 3.458 -0.937 -15.642 1.00 90.50 105 VAL A CA 1
ATOM 801 C C . VAL A 1 105 ? 3.459 -1.016 -14.117 1.00 90.50 105 VAL A C 1
ATOM 803 O O . VAL A 1 105 ? 2.968 -1.997 -13.572 1.00 90.50 105 VAL A O 1
ATOM 806 N N . PHE A 1 106 ? 4.022 -0.040 -13.398 1.00 91.25 106 PHE A N 1
ATOM 807 C CA . PHE A 1 106 ? 4.255 -0.185 -11.955 1.00 91.25 106 PHE A CA 1
ATOM 808 C C . PHE A 1 106 ? 3.073 0.231 -11.075 1.00 91.25 106 PHE A C 1
ATOM 810 O O . PHE A 1 106 ? 2.906 -0.317 -9.984 1.00 91.25 106 PHE A O 1
ATOM 817 N N . GLU A 1 107 ? 2.253 1.181 -11.521 1.00 91.94 107 GLU A N 1
ATOM 818 C CA . GLU A 1 107 ? 1.148 1.732 -10.731 1.00 91.94 107 GLU A CA 1
ATOM 819 C C . GLU A 1 107 ? 0.128 0.673 -10.258 1.00 91.94 107 GLU A C 1
ATOM 821 O O . GLU A 1 107 ? -0.167 0.653 -9.059 1.00 91.94 107 GLU A O 1
ATOM 826 N N . PRO A 1 108 ? -0.346 -0.278 -11.091 1.00 92.25 108 PRO A N 1
ATOM 827 C CA . PRO A 1 108 ? -1.273 -1.320 -10.641 1.00 92.25 108 PRO A CA 1
ATOM 828 C C . PRO A 1 108 ? -0.711 -2.178 -9.498 1.00 92.25 108 PRO A C 1
ATOM 830 O O . PRO A 1 108 ? -1.417 -2.481 -8.533 1.00 92.25 108 PRO A O 1
ATOM 833 N N . TYR A 1 109 ? 0.577 -2.527 -9.560 1.00 92.62 109 TYR A N 1
ATOM 834 C CA . TYR A 1 109 ? 1.235 -3.335 -8.529 1.00 92.62 109 TYR A CA 1
ATOM 835 C C . TYR A 1 109 ? 1.396 -2.584 -7.205 1.00 92.62 109 TYR A C 1
ATOM 837 O O . TYR A 1 109 ? 1.390 -3.210 -6.144 1.00 92.62 109 TYR A O 1
ATOM 845 N N . LEU A 1 110 ? 1.493 -1.252 -7.242 1.00 94.69 110 LEU A N 1
ATOM 846 C CA . LEU A 1 110 ? 1.498 -0.424 -6.037 1.00 94.69 110 LEU A CA 1
ATOM 847 C C . LEU A 1 110 ? 0.177 -0.517 -5.281 1.00 94.69 110 LEU A C 1
ATOM 849 O O . LEU A 1 110 ? 0.176 -0.670 -4.062 1.00 94.69 110 LEU A O 1
ATOM 853 N N . TYR A 1 111 ? -0.939 -0.436 -6.007 1.00 94.69 111 TYR A N 1
ATOM 854 C CA . TYR A 1 111 ? -2.272 -0.554 -5.424 1.00 94.69 111 TYR A CA 1
ATOM 855 C C . TYR A 1 111 ? -2.509 -1.957 -4.862 1.00 94.69 111 TYR A C 1
ATOM 857 O O . TYR A 1 111 ? -3.005 -2.093 -3.745 1.00 94.69 111 TYR A O 1
ATOM 865 N N . GLN A 1 112 ? -2.083 -3.000 -5.581 1.00 94.12 112 GLN A N 1
ATOM 866 C CA . GLN A 1 112 ? -2.158 -4.382 -5.094 1.00 94.12 112 GLN A CA 1
ATOM 867 C C . GLN A 1 112 ? -1.313 -4.585 -3.821 1.00 94.12 112 GLN A C 1
ATOM 869 O O . GLN A 1 112 ? -1.766 -5.225 -2.869 1.00 94.12 112 GLN A O 1
ATOM 874 N N . LEU A 1 113 ? -0.114 -3.990 -3.758 1.00 95.00 113 LEU A N 1
ATOM 875 C CA . LEU A 1 113 ? 0.718 -3.987 -2.552 1.00 95.00 113 LEU A CA 1
ATOM 876 C C . LEU A 1 113 ? 0.024 -3.255 -1.398 1.00 95.00 113 LEU A C 1
ATOM 878 O O . LEU A 1 113 ? -0.035 -3.788 -0.293 1.00 95.00 113 LEU A O 1
ATOM 882 N N . GLY A 1 114 ? -0.508 -2.057 -1.648 1.00 95.12 114 GLY A N 1
ATOM 883 C CA . GLY A 1 114 ? -1.218 -1.252 -0.654 1.00 95.12 114 GLY A CA 1
ATOM 884 C C . GLY A 1 114 ? -2.389 -2.000 -0.028 1.00 95.12 114 GLY A C 1
ATOM 885 O O . GLY A 1 114 ? -2.439 -2.141 1.196 1.00 95.12 114 GLY A O 1
ATOM 886 N N . PHE A 1 115 ? -3.237 -2.599 -0.866 1.00 94.75 115 PHE A N 1
ATOM 887 C CA . PHE A 1 115 ? -4.375 -3.399 -0.424 1.00 94.75 115 PHE A CA 1
ATOM 888 C C . PHE A 1 115 ? -3.937 -4.558 0.480 1.00 94.75 115 PHE A C 1
ATOM 890 O O . PHE A 1 115 ? -4.513 -4.796 1.549 1.00 94.75 115 PHE A O 1
ATOM 897 N N . ARG A 1 116 ? -2.856 -5.246 0.096 1.00 93.75 116 ARG A N 1
ATOM 898 C CA . ARG A 1 116 ? -2.303 -6.357 0.870 1.00 93.75 116 ARG A CA 1
ATOM 899 C C . ARG A 1 116 ? -1.694 -5.912 2.197 1.00 93.75 116 ARG A C 1
ATOM 901 O O . ARG A 1 116 ? -1.897 -6.576 3.214 1.00 93.75 116 ARG A O 1
ATOM 908 N N . MET A 1 117 ? -0.988 -4.786 2.221 1.00 95.00 117 MET A N 1
ATOM 909 C CA . MET A 1 117 ? -0.436 -4.216 3.453 1.00 95.00 117 MET A CA 1
ATOM 910 C C . MET A 1 117 ? -1.540 -3.762 4.408 1.00 95.00 117 MET A C 1
ATOM 912 O O . MET A 1 117 ? -1.469 -4.039 5.608 1.00 95.00 117 MET A O 1
ATOM 916 N N . ALA A 1 118 ? -2.602 -3.158 3.878 1.00 95.06 118 ALA A N 1
ATOM 917 C CA . ALA A 1 118 ? -3.785 -2.805 4.645 1.00 95.06 118 ALA A CA 1
ATOM 918 C C . ALA A 1 118 ? -4.473 -4.048 5.224 1.00 95.06 118 ALA A C 1
ATOM 920 O O . ALA A 1 118 ? -4.807 -4.056 6.405 1.00 95.06 118 ALA A O 1
ATOM 921 N N . HIS A 1 119 ? -4.625 -5.135 4.458 1.00 95.06 119 HIS A N 1
ATOM 922 C CA . HIS A 1 119 ? -5.135 -6.414 4.978 1.00 95.06 119 HIS A CA 1
ATOM 923 C C . HIS A 1 119 ? -4.312 -6.930 6.166 1.00 95.06 119 HIS A C 1
ATOM 925 O O . HIS A 1 119 ? -4.876 -7.257 7.213 1.00 95.06 119 HIS A O 1
ATOM 931 N N . ILE A 1 120 ? -2.981 -6.946 6.045 1.00 94.94 120 ILE A N 1
ATOM 932 C CA . ILE A 1 120 ? -2.081 -7.378 7.127 1.00 94.94 120 ILE A CA 1
ATOM 933 C C . ILE A 1 120 ? -2.273 -6.503 8.373 1.00 94.94 120 ILE A C 1
ATOM 935 O O . ILE A 1 120 ? -2.415 -7.035 9.476 1.00 94.94 120 ILE A O 1
ATOM 939 N N . ALA A 1 121 ? -2.339 -5.179 8.203 1.00 94.50 121 ALA A N 1
ATOM 940 C CA . ALA A 1 121 ? -2.570 -4.241 9.297 1.00 94.50 121 ALA A CA 1
ATOM 941 C C . ALA A 1 121 ? -3.946 -4.450 9.953 1.00 94.50 121 ALA A C 1
ATOM 943 O O . ALA A 1 121 ? -4.025 -4.628 11.165 1.00 94.50 121 ALA A O 1
ATOM 944 N N . ARG A 1 122 ? -5.034 -4.551 9.177 1.00 94.88 122 ARG A N 1
ATOM 945 C CA . ARG A 1 122 ? -6.403 -4.750 9.700 1.00 94.88 122 ARG A CA 1
ATOM 946 C C . ARG A 1 122 ? -6.511 -5.989 10.593 1.00 94.88 122 ARG A C 1
ATOM 948 O O . ARG A 1 122 ? -7.274 -5.996 11.560 1.00 94.88 122 ARG A O 1
ATOM 955 N N . ARG A 1 123 ? -5.726 -7.029 10.306 1.00 93.75 123 ARG A N 1
ATOM 956 C CA . ARG A 1 123 ? -5.681 -8.270 11.093 1.00 93.75 123 ARG A CA 1
ATOM 957 C C . ARG A 1 123 ? -4.937 -8.144 12.420 1.00 93.75 123 ARG A C 1
ATOM 959 O O . ARG A 1 123 ? -5.129 -8.995 13.286 1.00 93.75 123 ARG A O 1
ATOM 966 N N . MET A 1 124 ? -4.149 -7.094 12.627 1.00 92.12 124 MET A N 1
ATOM 967 C CA . MET A 1 124 ? -3.462 -6.871 13.899 1.00 92.12 124 MET A CA 1
ATOM 968 C C . MET A 1 124 ? -4.424 -6.518 15.031 1.00 92.12 124 MET A C 1
ATOM 970 O O . MET A 1 124 ? -4.185 -6.929 16.164 1.00 92.12 124 MET A O 1
ATOM 974 N N . LEU A 1 125 ? -5.544 -5.849 14.739 1.00 91.69 125 LEU A N 1
ATOM 975 C CA . LEU A 1 125 ? -6.550 -5.510 15.746 1.00 91.69 125 LEU A CA 1
ATOM 976 C C . LEU A 1 125 ? -7.164 -6.742 16.435 1.00 91.69 125 LEU A C 1
ATOM 978 O O . LEU A 1 125 ? -7.061 -6.829 17.658 1.00 91.69 125 LEU A O 1
ATOM 982 N N . PRO A 1 126 ? -7.759 -7.726 15.726 1.00 91.19 126 PRO A N 1
ATOM 983 C CA . PRO A 1 126 ? -8.321 -8.906 16.385 1.00 91.19 126 PRO A CA 1
ATOM 984 C C . PRO A 1 126 ? -7.259 -9.752 17.105 1.00 91.19 126 PRO A C 1
ATOM 986 O O . PRO A 1 126 ? -7.565 -10.374 18.122 1.00 91.19 126 PRO A O 1
ATOM 989 N N . ILE A 1 127 ? -6.008 -9.753 16.626 1.00 91.31 127 ILE A N 1
ATOM 990 C CA . ILE A 1 127 ? -4.883 -10.391 17.327 1.00 91.31 127 ILE A CA 1
ATOM 991 C C . ILE A 1 127 ? -4.604 -9.663 18.648 1.00 91.31 127 ILE A C 1
ATOM 993 O O . ILE A 1 127 ? -4.520 -10.308 19.692 1.00 91.31 127 ILE A O 1
ATOM 997 N N . GLY A 1 128 ? -4.512 -8.331 18.620 1.00 89.31 128 GLY A N 1
ATOM 998 C CA . GLY A 1 128 ? -4.317 -7.499 19.807 1.00 89.31 128 GLY A CA 1
ATOM 999 C C . GLY A 1 128 ? -5.448 -7.658 20.822 1.00 89.31 128 GLY A C 1
ATOM 1000 O O . GLY A 1 128 ? -5.190 -7.874 22.001 1.00 89.31 128 GLY A O 1
ATOM 1001 N N . MET A 1 129 ? -6.703 -7.671 20.364 1.00 88.81 129 MET A N 1
ATOM 1002 C CA . MET A 1 129 ? -7.867 -7.923 21.219 1.00 88.81 129 MET A CA 1
ATOM 1003 C C . MET A 1 129 ? -7.812 -9.302 21.881 1.00 88.81 129 MET A C 1
ATOM 1005 O O . MET A 1 129 ? -8.117 -9.426 23.064 1.00 88.81 129 MET A O 1
ATOM 1009 N N . HIS A 1 130 ? -7.393 -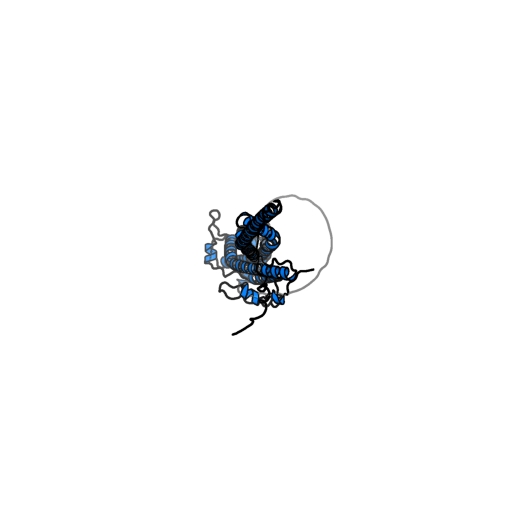10.340 21.153 1.00 88.56 130 HIS A N 1
ATOM 1010 C CA . HIS A 1 130 ? -7.234 -11.673 21.730 1.00 88.56 130 HIS A CA 1
ATOM 1011 C C . HIS A 1 130 ? -6.127 -11.727 22.793 1.00 88.56 130 HIS A C 1
ATOM 1013 O O . HIS A 1 130 ? -6.284 -12.407 23.807 1.00 88.56 130 HIS A O 1
ATOM 1019 N N . LEU A 1 131 ? -5.022 -11.012 22.576 1.00 88.25 131 LEU A N 1
ATOM 1020 C CA . LEU A 1 131 ? -3.938 -10.915 23.553 1.00 88.25 131 LEU A CA 1
ATOM 1021 C C . LEU A 1 131 ? -4.399 -10.186 24.821 1.00 88.25 131 LEU A C 1
ATOM 1023 O O . LEU A 1 131 ? -4.194 -10.709 25.911 1.00 88.25 131 LEU A O 1
ATOM 1027 N N . LEU A 1 132 ? -5.139 -9.081 24.682 1.00 87.44 132 LEU A N 1
ATOM 1028 C CA . LEU A 1 132 ? -5.760 -8.379 25.813 1.00 87.44 132 LEU A CA 1
ATOM 1029 C C . LEU A 1 132 ? -6.733 -9.279 26.594 1.00 87.44 132 LEU A C 1
ATOM 1031 O O . LEU A 1 132 ? -6.753 -9.251 27.821 1.00 87.44 132 LEU A O 1
ATOM 1035 N N . GLN A 1 133 ? -7.520 -10.114 25.903 1.00 87.25 133 GLN A N 1
ATOM 1036 C CA . GLN A 1 133 ? -8.405 -11.097 26.552 1.00 87.25 133 GLN A CA 1
ATOM 1037 C C . GLN A 1 133 ? -7.632 -12.143 27.341 1.00 87.25 133 GLN A C 1
ATOM 1039 O O . GLN A 1 133 ? -8.026 -12.487 28.453 1.00 87.25 133 GLN A O 1
ATOM 1044 N N . ARG A 1 134 ? -6.543 -12.659 26.768 1.00 85.94 134 ARG A N 1
ATOM 1045 C CA . ARG A 1 134 ? -5.703 -13.664 27.419 1.00 85.94 134 ARG A CA 1
ATOM 1046 C C . ARG A 1 134 ? -5.017 -13.101 28.663 1.00 85.94 134 ARG 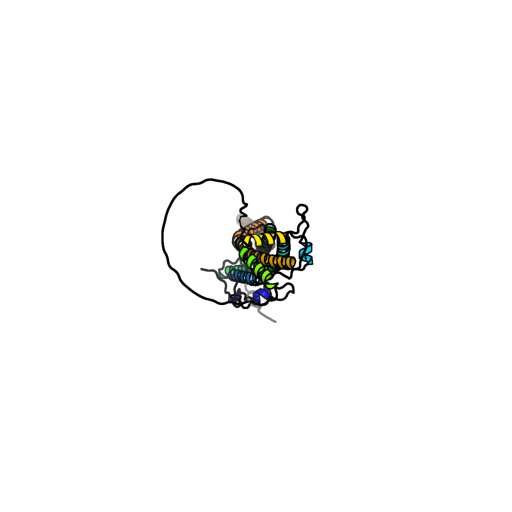A C 1
ATOM 1048 O O . ARG A 1 134 ? -4.911 -13.810 29.659 1.00 85.94 134 ARG A O 1
ATOM 1055 N N . ASP A 1 135 ? -4.582 -11.849 28.595 1.00 85.50 135 ASP A N 1
ATOM 1056 C CA . ASP A 1 135 ? -3.831 -11.192 29.663 1.00 85.50 135 ASP A CA 1
ATOM 1057 C C . ASP A 1 135 ? -4.769 -10.566 30.729 1.00 85.50 135 ASP A C 1
ATOM 1059 O O . ASP A 1 135 ? -4.310 -10.067 31.751 1.00 85.50 135 ASP A O 1
ATOM 1063 N N . GLY A 1 136 ? -6.095 -10.660 30.542 1.00 81.44 136 GLY A N 1
ATOM 1064 C CA . GLY A 1 136 ? -7.109 -10.201 31.501 1.00 81.44 136 GLY A CA 1
ATOM 1065 C C . GLY A 1 136 ? -7.380 -8.693 31.475 1.00 81.44 136 GLY A C 1
ATOM 1066 O O . GLY A 1 136 ? -8.188 -8.205 32.260 1.00 81.44 136 GLY A O 1
ATOM 1067 N N . GLU A 1 137 ? -6.757 -7.964 30.552 1.00 82.56 137 GLU A N 1
ATOM 1068 C CA . GLU A 1 137 ? -6.879 -6.508 30.382 1.00 82.56 137 GLU A CA 1
ATOM 1069 C C . GLU A 1 137 ? -8.024 -6.111 29.433 1.00 82.56 137 GLU A C 1
ATOM 1071 O O . GLU A 1 137 ? -8.151 -4.962 29.010 1.00 82.56 137 GLU A O 1
ATOM 1076 N N . PHE A 1 138 ? -8.873 -7.065 29.055 1.00 80.56 138 PHE A N 1
ATOM 1077 C CA . PHE A 1 138 ? -9.963 -6.815 28.124 1.00 80.56 138 PHE A CA 1
ATOM 1078 C C . PHE A 1 138 ? -11.153 -6.115 28.790 1.00 80.56 138 PHE A C 1
ATOM 1080 O O . PHE A 1 138 ? -11.652 -6.537 29.835 1.00 80.56 138 PHE A O 1
ATOM 1087 N N . LEU A 1 139 ? -11.654 -5.071 28.127 1.00 77.69 139 LEU A N 1
ATOM 1088 C CA . LEU A 1 139 ? -12.779 -4.247 28.575 1.00 77.69 139 LEU A CA 1
ATOM 1089 C C . LEU A 1 139 ? -14.124 -4.966 28.368 1.00 77.69 139 LEU A C 1
ATOM 1091 O O . LEU A 1 139 ? -14.918 -4.612 27.495 1.00 77.69 139 LEU A O 1
ATOM 1095 N N . ASN A 1 140 ? -14.385 -5.995 29.174 1.00 76.19 140 ASN A N 1
ATOM 1096 C CA . ASN A 1 140 ? -15.662 -6.710 29.170 1.00 76.19 140 ASN A CA 1
ATOM 1097 C C . ASN A 1 140 ? -16.835 -5.750 29.453 1.00 76.19 140 ASN A C 1
ATOM 1099 O O . ASN A 1 140 ? -16.785 -4.966 30.397 1.00 76.19 140 ASN A O 1
ATOM 1103 N N . GLY A 1 141 ? -17.904 -5.833 28.651 1.00 73.31 141 GLY A N 1
ATOM 1104 C CA . GLY A 1 141 ? -19.110 -5.003 28.799 1.00 73.31 141 GLY A CA 1
ATOM 1105 C C . GLY A 1 141 ? -19.068 -3.646 28.082 1.00 73.31 141 GLY A C 1
ATOM 1106 O O . GLY A 1 141 ? -20.048 -2.906 28.135 1.00 73.31 141 GLY A O 1
ATOM 1107 N N . HIS A 1 142 ? -17.977 -3.329 27.379 1.00 82.25 142 HIS A N 1
ATOM 1108 C CA . HIS A 1 142 ? -17.807 -2.083 26.624 1.00 82.25 142 HIS A CA 1
ATOM 1109 C C . HIS A 1 142 ? -17.820 -2.311 25.101 1.00 82.25 142 HIS A C 1
ATOM 1111 O O . HIS A 1 142 ? -16.946 -1.838 24.375 1.00 82.25 142 HIS A O 1
ATOM 1117 N N . ASP A 1 143 ? -18.824 -3.028 24.590 1.00 83.88 143 ASP A N 1
ATOM 1118 C CA . ASP A 1 143 ? -18.888 -3.410 23.169 1.00 83.88 143 ASP A CA 1
ATOM 1119 C C . ASP A 1 143 ? -18.970 -2.208 22.215 1.00 83.88 143 ASP A C 1
ATOM 1121 O O . ASP A 1 143 ? -18.381 -2.237 21.135 1.00 83.88 143 ASP A O 1
ATOM 1125 N N . LEU A 1 144 ? -19.679 -1.141 22.603 1.00 85.31 144 LEU A N 1
ATOM 1126 C CA . LEU A 1 144 ? -19.778 0.099 21.818 1.00 85.31 144 LEU A CA 1
ATOM 1127 C C . LEU A 1 144 ? -18.416 0.791 21.696 1.00 85.31 144 LEU A C 1
ATOM 1129 O O . LEU A 1 144 ? -17.985 1.111 20.589 1.00 85.31 144 LEU A O 1
ATOM 1133 N N . PHE A 1 145 ? -17.695 0.915 22.812 1.00 86.88 145 PHE A N 1
ATOM 1134 C CA . PHE A 1 145 ? -16.334 1.445 22.839 1.00 86.88 145 PHE A CA 1
ATOM 1135 C C . PHE A 1 145 ? -15.400 0.624 21.943 1.00 86.88 145 PHE A C 1
ATOM 1137 O O . PHE A 1 145 ? -14.722 1.181 21.086 1.00 86.88 145 PHE A O 1
ATOM 1144 N N . LEU A 1 146 ? -15.404 -0.706 22.075 1.00 88.62 146 LEU A N 1
ATOM 1145 C CA . LEU A 1 146 ? -14.545 -1.580 21.271 1.00 88.62 146 LEU A CA 1
ATOM 1146 C C . LEU A 1 146 ? -14.880 -1.517 19.773 1.00 88.62 146 LEU A C 1
ATOM 1148 O O . LEU A 1 146 ? -13.970 -1.514 18.942 1.00 88.62 146 LEU A O 1
ATOM 1152 N N . LYS A 1 147 ? -16.166 -1.406 19.415 1.00 89.44 147 LYS A N 1
ATOM 1153 C CA . LYS A 1 147 ? -16.594 -1.160 18.028 1.00 89.44 147 LYS A CA 1
ATOM 1154 C C . LYS A 1 147 ? -16.088 0.185 17.514 1.00 89.44 147 LYS A C 1
ATOM 1156 O O . LYS A 1 147 ? -15.614 0.251 16.382 1.00 89.44 147 LYS A O 1
ATOM 1161 N N . LYS A 1 148 ? -16.149 1.237 18.335 1.00 90.62 148 LYS A N 1
ATOM 1162 C CA . LYS A 1 148 ? -15.652 2.566 17.969 1.00 90.62 148 LYS A CA 1
ATOM 1163 C C . LYS A 1 148 ? -14.136 2.565 17.770 1.00 90.62 148 LYS A C 1
ATOM 1165 O O . LYS A 1 148 ? -13.679 3.049 16.740 1.00 90.62 148 LYS A O 1
ATOM 1170 N N . VAL A 1 149 ? -13.375 1.949 18.677 1.00 92.06 149 VAL A N 1
ATOM 1171 C CA . VAL A 1 149 ? -11.920 1.751 18.532 1.00 92.06 149 VAL A CA 1
ATOM 1172 C C . VAL A 1 149 ? -11.602 1.009 17.234 1.00 92.06 149 VAL A C 1
ATOM 1174 O O . VAL A 1 149 ? -10.727 1.433 16.483 1.00 92.06 149 VAL A O 1
ATOM 1177 N N . GLY A 1 150 ? -12.341 -0.063 16.932 1.00 93.12 150 GLY A N 1
ATOM 1178 C CA . GLY A 1 150 ? -12.170 -0.799 15.680 1.00 93.12 150 GLY A CA 1
ATOM 1179 C C . GLY A 1 150 ? -12.459 0.049 14.442 1.00 93.12 150 GLY A C 1
ATOM 1180 O O . GLY A 1 150 ? -11.686 0.018 13.490 1.00 93.12 150 GLY A O 1
ATOM 1181 N N . SER A 1 151 ? -13.518 0.861 14.474 1.00 93.94 151 SER A N 1
ATOM 1182 C CA . SER A 1 151 ? -13.833 1.795 13.390 1.00 93.94 151 SER A CA 1
ATOM 1183 C C . SER A 1 151 ? -12.728 2.831 13.183 1.00 93.94 151 SER A C 1
ATOM 1185 O O . SER A 1 151 ? -12.348 3.065 12.041 1.00 93.94 151 SER A O 1
ATOM 1187 N N . ILE A 1 152 ? -12.200 3.427 14.258 1.00 94.44 152 ILE A N 1
ATOM 1188 C CA . ILE A 1 152 ? -11.102 4.404 14.181 1.00 94.44 152 ILE A CA 1
ATOM 1189 C C . ILE A 1 152 ? -9.858 3.738 13.584 1.00 94.44 152 ILE A C 1
ATOM 1191 O O . ILE A 1 152 ? -9.242 4.284 12.674 1.00 94.44 152 ILE A O 1
ATOM 1195 N N . TYR A 1 153 ? -9.527 2.524 14.034 1.00 95.56 153 TYR A N 1
ATOM 1196 C CA . TYR A 1 153 ? -8.381 1.772 13.527 1.00 95.56 153 TYR A CA 1
ATOM 1197 C C . TYR A 1 153 ? -8.487 1.454 12.031 1.00 95.56 153 TYR A C 1
ATOM 1199 O O . TYR A 1 153 ? -7.527 1.646 11.287 1.00 95.56 153 TYR A O 1
ATOM 1207 N N . TYR A 1 154 ? -9.647 0.980 11.571 1.00 95.56 154 TYR A N 1
ATOM 1208 C CA . TYR A 1 154 ? -9.836 0.651 10.159 1.00 95.56 154 TYR A CA 1
ATOM 1209 C C . TYR A 1 154 ? -9.800 1.887 9.261 1.00 95.56 154 TYR A C 1
ATOM 1211 O O . TYR A 1 154 ? -9.118 1.847 8.237 1.00 95.56 154 TYR A O 1
ATOM 1219 N N . SER A 1 155 ? -10.437 2.988 9.673 1.00 95.81 155 SER A N 1
ATOM 1220 C CA . SER A 1 155 ? -10.352 4.264 8.954 1.00 95.81 155 SER A CA 1
ATOM 1221 C C . SER A 1 155 ? -8.916 4.789 8.893 1.00 95.81 155 SER A C 1
ATOM 1223 O O . SER A 1 155 ? -8.458 5.214 7.835 1.00 95.81 155 SER A O 1
ATOM 1225 N N . PHE A 1 156 ? -8.173 4.693 9.999 1.00 96.31 156 PHE A N 1
ATOM 1226 C CA . PHE A 1 156 ? -6.775 5.112 10.063 1.00 96.31 156 PHE A CA 1
ATOM 1227 C C . PHE A 1 156 ? -5.874 4.297 9.121 1.00 96.31 156 PHE A C 1
ATOM 1229 O O . PHE A 1 156 ? -5.024 4.864 8.438 1.00 96.31 156 PHE A O 1
ATOM 1236 N N . ILE A 1 157 ? -6.068 2.974 9.029 1.00 96.44 157 ILE A N 1
ATOM 1237 C CA . ILE A 1 157 ? -5.313 2.141 8.077 1.00 96.44 157 ILE A CA 1
ATOM 1238 C C . ILE A 1 157 ? -5.605 2.553 6.634 1.00 96.44 157 ILE A C 1
ATOM 1240 O O . ILE A 1 157 ? -4.677 2.623 5.832 1.00 96.44 157 ILE A O 1
ATOM 1244 N N . GLU A 1 158 ? -6.868 2.814 6.295 1.00 95.31 158 GLU A N 1
ATOM 1245 C CA . GLU A 1 158 ? -7.247 3.252 4.947 1.00 95.31 158 GLU A CA 1
ATOM 1246 C C . GLU A 1 158 ? -6.616 4.593 4.573 1.00 95.31 158 GLU A C 1
ATOM 1248 O O . GLU A 1 158 ? -6.207 4.785 3.428 1.00 95.31 158 GLU A O 1
ATOM 1253 N N . GLU A 1 159 ? -6.517 5.518 5.526 1.00 95.88 159 GLU A N 1
ATOM 1254 C CA . GLU A 1 159 ? -5.822 6.788 5.329 1.00 95.88 159 GLU A CA 1
ATOM 1255 C C . GLU A 1 159 ? -4.318 6.570 5.125 1.00 95.88 159 GLU A C 1
ATOM 1257 O O . GLU A 1 159 ? -3.742 7.066 4.159 1.00 95.88 159 GLU A O 1
ATOM 1262 N N . CYS A 1 160 ? -3.694 5.748 5.973 1.00 95.25 160 CYS A N 1
ATOM 1263 C CA . CYS A 1 160 ? -2.275 5.411 5.872 1.00 95.25 160 CYS A CA 1
ATOM 1264 C C . CYS A 1 160 ? -1.929 4.733 4.538 1.00 95.25 160 CYS A C 1
ATOM 1266 O O . CYS A 1 160 ? -0.897 5.037 3.939 1.00 95.25 160 CYS A O 1
ATOM 1268 N N . GLU A 1 161 ? -2.785 3.822 4.067 1.00 95.25 161 GLU A N 1
ATOM 1269 C CA . GLU A 1 161 ? -2.666 3.165 2.764 1.00 95.25 161 GLU A CA 1
ATOM 1270 C C . GLU A 1 161 ? -2.690 4.200 1.631 1.00 95.25 161 GLU A C 1
ATOM 1272 O O . GLU A 1 161 ? -1.749 4.262 0.835 1.00 95.25 161 GLU A O 1
ATOM 1277 N N . LYS A 1 162 ? -3.728 5.046 1.588 1.00 95.62 162 LYS A N 1
ATOM 1278 C CA . LYS A 1 162 ? -3.902 6.070 0.546 1.00 95.62 162 LYS A CA 1
ATOM 1279 C C . LYS A 1 162 ? -2.742 7.061 0.527 1.00 95.62 162 LYS A C 1
ATOM 1281 O O . LYS A 1 162 ? -2.172 7.309 -0.535 1.00 95.62 162 LYS A O 1
ATOM 1286 N N . ASP A 1 163 ? -2.344 7.568 1.690 1.00 95.56 163 ASP A N 1
ATOM 1287 C CA . ASP A 1 163 ? -1.240 8.517 1.824 1.00 95.56 163 ASP A CA 1
ATOM 1288 C C . ASP A 1 163 ? 0.099 7.912 1.397 1.00 95.56 163 ASP A C 1
ATOM 1290 O O . ASP A 1 163 ? 0.915 8.578 0.754 1.00 95.56 163 ASP A O 1
ATOM 1294 N N . CYS A 1 164 ? 0.353 6.651 1.757 1.00 95.56 164 CYS A N 1
ATOM 1295 C CA . CYS A 1 164 ? 1.585 5.967 1.385 1.00 95.56 164 CYS A CA 1
ATOM 1296 C C . CYS A 1 164 ? 1.649 5.722 -0.128 1.00 95.56 164 CYS A C 1
ATOM 1298 O O . CYS A 1 164 ? 2.673 6.011 -0.750 1.00 95.56 164 CYS A O 1
ATOM 1300 N N . ILE A 1 165 ? 0.553 5.254 -0.734 1.00 95.38 165 ILE A N 1
ATOM 1301 C CA . ILE A 1 165 ? 0.455 5.076 -2.189 1.00 95.38 165 ILE A CA 1
ATOM 1302 C C . ILE A 1 165 ? 0.671 6.412 -2.901 1.00 95.38 165 ILE A C 1
ATOM 1304 O O . ILE A 1 165 ? 1.487 6.489 -3.819 1.00 95.38 165 ILE A O 1
ATOM 1308 N N . GLN A 1 166 ? 0.006 7.477 -2.447 1.00 95.12 166 GLN A N 1
ATOM 1309 C CA . GLN A 1 166 ? 0.134 8.805 -3.039 1.00 95.12 166 GLN A CA 1
ATOM 1310 C C . GLN A 1 166 ? 1.588 9.295 -3.008 1.00 95.12 166 GLN A C 1
ATOM 1312 O O . GLN A 1 166 ? 2.118 9.714 -4.035 1.00 95.12 166 GLN A O 1
ATOM 1317 N N . LYS A 1 167 ? 2.280 9.143 -1.871 1.00 94.31 167 LYS A N 1
ATOM 1318 C CA . LYS A 1 167 ? 3.706 9.487 -1.741 1.00 94.31 167 LYS A CA 1
ATOM 1319 C C . LYS A 1 167 ? 4.599 8.666 -2.675 1.00 94.31 167 LYS A C 1
ATOM 1321 O O . LYS A 1 167 ? 5.534 9.217 -3.250 1.00 94.31 167 LYS A O 1
ATOM 1326 N N . CYS A 1 168 ? 4.325 7.375 -2.853 1.00 93.19 168 CYS A N 1
ATOM 1327 C CA . CYS A 1 168 ? 5.049 6.529 -3.807 1.00 93.19 168 CYS A CA 1
ATOM 1328 C C . CYS A 1 168 ? 4.823 6.976 -5.263 1.00 93.19 168 CYS A C 1
ATOM 1330 O O . CYS A 1 168 ? 5.767 7.005 -6.055 1.00 93.19 168 CYS A O 1
ATOM 1332 N N . LEU A 1 169 ? 3.593 7.359 -5.621 1.00 91.38 169 LEU A N 1
ATOM 1333 C CA . LEU A 1 169 ? 3.271 7.884 -6.951 1.00 91.38 169 LEU A CA 1
ATOM 1334 C C . LEU A 1 169 ? 3.904 9.254 -7.195 1.00 91.38 169 LEU A C 1
ATOM 1336 O O . LEU A 1 169 ? 4.364 9.523 -8.305 1.00 91.38 169 LEU A O 1
ATOM 1340 N N . ASP A 1 170 ? 3.967 10.111 -6.181 1.00 90.56 170 ASP A N 1
ATOM 1341 C CA . ASP A 1 170 ? 4.619 11.416 -6.276 1.00 90.56 170 ASP A CA 1
ATOM 1342 C C . ASP A 1 170 ? 6.143 11.283 -6.392 1.00 90.56 170 ASP A C 1
ATOM 1344 O O . ASP A 1 170 ? 6.765 12.004 -7.175 1.00 90.56 170 ASP A O 1
ATOM 1348 N N . ASP A 1 171 ? 6.753 10.306 -5.717 1.00 87.19 171 ASP A N 1
ATOM 1349 C CA . ASP A 1 171 ? 8.158 9.930 -5.909 1.00 87.19 171 ASP A CA 1
ATOM 1350 C C . ASP A 1 171 ? 8.419 9.413 -7.331 1.00 87.19 171 ASP A C 1
ATOM 1352 O O . ASP A 1 171 ? 9.394 9.814 -7.971 1.00 87.19 171 ASP A O 1
ATOM 1356 N N . LEU A 1 172 ? 7.531 8.572 -7.869 1.00 83.12 172 LEU A N 1
ATOM 1357 C CA . LEU A 1 172 ? 7.627 8.109 -9.252 1.00 83.12 172 LEU A CA 1
ATOM 1358 C C . LEU A 1 172 ? 7.499 9.295 -10.221 1.00 83.12 172 LEU A C 1
ATOM 1360 O O . LEU A 1 172 ? 8.362 9.495 -11.073 1.00 83.12 172 LEU A O 1
ATOM 1364 N N . LYS A 1 173 ? 6.485 10.152 -10.053 1.00 81.75 173 LYS A N 1
ATOM 1365 C CA . LYS A 1 173 ? 6.272 11.358 -10.874 1.00 81.75 173 LYS A CA 1
ATOM 1366 C C . LYS A 1 173 ? 7.446 12.337 -10.792 1.00 81.75 173 LYS A C 1
ATOM 1368 O O . LYS A 1 173 ? 7.873 12.847 -11.828 1.00 81.75 173 LYS A O 1
ATOM 1373 N N . SER A 1 174 ? 7.985 12.595 -9.606 1.00 79.00 174 SER A N 1
ATOM 1374 C CA . SER A 1 174 ? 9.107 13.520 -9.408 1.00 79.00 174 SER A CA 1
ATOM 1375 C C . SER A 1 174 ? 10.407 12.960 -9.979 1.00 79.00 174 SER A C 1
ATOM 1377 O O . SER A 1 174 ? 11.067 13.649 -10.755 1.00 79.00 174 SER A O 1
ATOM 1379 N N . THR A 1 175 ? 10.720 11.688 -9.729 1.00 67.31 175 THR A N 1
ATOM 1380 C CA . THR A 1 175 ? 11.879 11.010 -10.332 1.00 67.31 175 THR A CA 1
ATOM 1381 C C . THR A 1 175 ? 11.804 11.060 -11.852 1.00 67.31 175 THR A C 1
ATOM 1383 O O . THR A 1 175 ? 12.804 11.327 -12.509 1.00 67.31 175 THR A O 1
ATOM 1386 N N . THR A 1 176 ? 10.601 10.916 -12.416 1.00 64.31 176 THR A N 1
ATOM 1387 C CA . THR A 1 176 ? 10.388 11.025 -13.863 1.00 64.31 176 THR A CA 1
ATOM 1388 C C . THR A 1 176 ? 10.537 12.458 -14.400 1.00 64.31 176 THR A C 1
ATOM 1390 O O . THR A 1 176 ? 10.868 12.650 -15.563 1.00 64.31 176 THR A O 1
ATOM 1393 N N . ARG A 1 177 ? 10.363 13.491 -13.567 1.00 58.03 177 ARG A N 1
ATOM 1394 C CA . ARG A 1 177 ? 10.565 14.898 -13.958 1.00 58.03 177 ARG A CA 1
ATOM 1395 C C . ARG A 1 177 ? 12.044 15.301 -13.946 1.00 58.03 177 ARG A C 1
ATOM 1397 O O . ARG A 1 177 ? 12.449 16.136 -14.748 1.00 58.03 177 ARG A O 1
ATOM 1404 N N . TYR A 1 178 ? 12.837 14.700 -13.058 1.00 50.38 178 TYR A N 1
ATOM 1405 C CA . TYR A 1 178 ? 14.247 15.032 -12.833 1.00 50.38 178 TYR A CA 1
ATOM 1406 C C . TYR A 1 178 ? 15.211 13.948 -13.324 1.00 50.38 178 TYR A C 1
ATOM 1408 O O . TYR A 1 178 ? 16.321 13.837 -12.802 1.00 50.38 178 TYR A O 1
ATOM 1416 N N . VAL A 1 179 ? 14.859 13.189 -14.373 1.00 51.09 179 VAL A N 1
ATOM 1417 C CA . VAL A 1 179 ? 15.835 12.372 -15.131 1.00 51.09 179 VAL A CA 1
ATOM 1418 C C . VAL A 1 179 ? 16.777 13.288 -15.935 1.00 51.09 179 VAL A C 1
ATOM 1420 O O . VAL A 1 179 ? 17.025 13.122 -17.122 1.00 51.09 179 VAL A O 1
ATOM 1423 N N . THR A 1 180 ? 17.332 14.296 -15.274 1.00 43.88 180 THR A N 1
ATOM 1424 C CA . THR A 1 180 ? 18.583 14.935 -15.620 1.00 43.88 180 THR A CA 1
ATOM 1425 C C . THR A 1 180 ? 19.675 14.160 -14.890 1.00 43.88 180 THR A C 1
ATOM 1427 O O . THR A 1 180 ? 20.009 14.407 -13.738 1.00 43.88 180 THR A O 1
ATOM 1430 N N . TRP A 1 181 ? 20.249 13.194 -15.599 1.00 47.94 181 TRP A N 1
ATOM 1431 C CA . TRP A 1 181 ? 21.679 12.909 -15.519 1.00 47.94 181 TRP A CA 1
ATOM 1432 C C . TRP A 1 181 ? 22.317 12.252 -14.274 1.00 47.94 181 TRP A C 1
ATOM 1434 O O . TRP A 1 181 ? 23.503 11.946 -14.354 1.00 47.94 181 TRP A O 1
ATOM 1444 N N . SER A 1 182 ? 21.624 11.857 -13.203 1.00 39.25 182 SER A N 1
ATOM 1445 C CA . SER A 1 182 ? 22.283 11.076 -12.120 1.00 39.25 182 SER A CA 1
ATOM 1446 C C . SER A 1 182 ? 22.378 9.554 -12.351 1.00 39.25 182 SER A C 1
ATOM 1448 O O . SER A 1 182 ? 22.683 8.805 -11.426 1.00 39.25 182 SER A O 1
ATOM 1450 N N . LEU A 1 183 ? 22.213 9.073 -13.590 1.00 42.56 183 LEU A N 1
ATOM 1451 C CA . LEU A 1 183 ? 22.547 7.692 -13.991 1.00 42.56 183 LEU A CA 1
ATOM 1452 C C . LEU A 1 183 ? 23.963 7.568 -14.611 1.00 42.56 183 LEU A C 1
ATOM 1454 O O . LEU A 1 183 ? 24.320 6.531 -15.175 1.00 42.56 183 LEU A O 1
ATOM 1458 N N . HIS A 1 184 ? 24.782 8.624 -14.521 1.00 42.81 184 HIS A N 1
ATOM 1459 C CA . HIS A 1 184 ? 25.965 8.808 -15.373 1.00 42.81 184 HIS A CA 1
ATOM 1460 C C . HIS A 1 184 ? 27.256 8.085 -14.985 1.00 42.81 184 HIS A C 1
ATOM 1462 O O . HIS A 1 184 ? 28.171 8.071 -15.804 1.00 42.81 184 HIS A O 1
ATOM 1468 N N . ASN A 1 185 ? 27.348 7.407 -13.836 1.00 43.44 185 ASN A N 1
ATOM 1469 C CA . ASN A 1 185 ? 28.579 6.669 -13.499 1.00 43.44 185 ASN A CA 1
ATOM 1470 C C . ASN A 1 185 ? 28.478 5.143 -13.598 1.00 43.44 185 ASN A C 1
ATOM 1472 O O . ASN A 1 185 ? 29.503 4.487 -13.749 1.00 43.44 185 ASN A O 1
ATOM 1476 N N . LYS A 1 186 ? 27.273 4.560 -13.561 1.00 45.06 186 LYS A N 1
ATOM 1477 C CA . LYS A 1 186 ? 27.104 3.093 -13.619 1.00 45.06 186 LYS A CA 1
ATOM 1478 C C . LYS A 1 186 ? 26.536 2.583 -14.945 1.00 45.06 186 LYS A C 1
ATOM 1480 O O . LYS A 1 186 ? 26.786 1.432 -15.280 1.00 45.06 186 LYS A O 1
ATOM 1485 N N . ASN A 1 187 ? 25.852 3.425 -15.731 1.00 46.91 187 ASN A N 1
ATOM 1486 C CA . ASN A 1 187 ? 25.188 2.982 -16.966 1.00 46.91 187 ASN A CA 1
ATOM 1487 C C . ASN A 1 187 ? 25.949 3.310 -18.269 1.00 46.91 187 ASN A C 1
ATOM 1489 O O . ASN A 1 187 ? 25.602 2.784 -19.324 1.00 46.91 187 ASN A O 1
ATOM 1493 N N . ARG A 1 188 ? 27.038 4.102 -18.224 1.00 47.25 188 ARG A N 1
ATOM 1494 C CA . ARG A 1 188 ? 27.883 4.370 -19.415 1.00 47.25 188 ARG A CA 1
ATOM 1495 C C . ARG A 1 188 ? 28.527 3.097 -19.976 1.00 47.25 188 ARG A C 1
ATOM 1497 O O . ARG A 1 188 ? 28.687 2.984 -21.185 1.00 47.25 188 ARG A O 1
ATOM 1504 N N . ALA A 1 189 ? 28.877 2.130 -19.127 1.00 52.66 189 ALA A N 1
ATOM 1505 C CA . ALA A 1 189 ? 29.426 0.846 -19.570 1.00 52.66 189 ALA A CA 1
ATOM 1506 C C . ALA A 1 189 ? 28.367 -0.053 -20.242 1.00 52.66 189 ALA A C 1
ATOM 1508 O O . ALA A 1 189 ? 28.681 -0.719 -21.224 1.00 52.66 189 ALA A O 1
ATOM 1509 N N . GLY A 1 190 ? 27.121 -0.026 -19.752 1.00 50.38 190 GLY A N 1
ATOM 1510 C CA . GLY A 1 190 ? 26.002 -0.786 -20.322 1.00 50.38 190 GLY A CA 1
ATOM 1511 C C . GLY A 1 190 ? 25.510 -0.218 -21.653 1.00 50.38 190 GLY A C 1
ATOM 1512 O O . GLY A 1 190 ? 25.230 -0.974 -22.575 1.00 50.38 190 GLY A O 1
ATOM 1513 N N . LEU A 1 191 ? 25.498 1.112 -21.799 1.00 51.25 191 LEU A N 1
ATOM 1514 C CA . LEU A 1 191 ? 25.273 1.759 -23.095 1.00 51.25 191 LEU A CA 1
ATOM 1515 C C . LEU A 1 191 ? 26.355 1.334 -24.100 1.00 51.25 191 LEU A C 1
ATOM 1517 O O . LEU A 1 191 ? 26.035 0.859 -25.183 1.00 51.25 191 LEU A O 1
ATOM 1521 N N . ARG A 1 192 ? 27.637 1.381 -23.711 1.00 54.78 192 ARG A N 1
ATOM 1522 C CA . ARG A 1 192 ? 28.759 0.950 -24.566 1.00 54.78 192 ARG A CA 1
ATOM 1523 C C . ARG A 1 192 ? 28.644 -0.497 -25.057 1.00 54.78 192 ARG A C 1
ATOM 1525 O O . ARG A 1 192 ? 29.021 -0.752 -26.195 1.00 54.78 192 ARG A O 1
ATOM 1532 N N . SER A 1 193 ? 28.160 -1.438 -24.240 1.00 54.47 193 SER A N 1
ATOM 1533 C CA . SER A 1 193 ? 28.016 -2.838 -24.671 1.00 54.47 193 SER A CA 1
ATOM 1534 C C . SER A 1 193 ? 26.893 -3.015 -25.692 1.00 54.47 193 SER A C 1
ATOM 1536 O O . SER A 1 193 ? 27.099 -3.696 -26.688 1.00 54.47 193 SER A O 1
ATOM 1538 N N . VAL A 1 194 ? 25.755 -2.346 -25.487 1.00 52.47 194 VAL A N 1
ATOM 1539 C CA . VAL A 1 194 ? 24.598 -2.387 -26.399 1.00 52.47 194 VAL A CA 1
ATOM 1540 C C . VAL A 1 194 ? 24.952 -1.797 -27.766 1.00 52.47 194 VAL A C 1
ATOM 1542 O O . VAL A 1 194 ? 24.688 -2.415 -28.794 1.00 52.47 194 VAL A O 1
ATOM 1545 N N . PHE A 1 195 ? 25.640 -0.652 -27.790 1.00 51.56 195 PHE A N 1
ATOM 1546 C CA . PHE A 1 195 ? 26.089 -0.040 -29.044 1.00 51.56 195 PHE A CA 1
ATOM 1547 C C . PHE A 1 195 ? 27.185 -0.859 -29.744 1.00 51.56 195 PHE A C 1
ATOM 1549 O O . PHE A 1 195 ? 27.212 -0.921 -30.969 1.00 51.56 195 PHE A O 1
ATOM 1556 N N . ARG A 1 196 ? 28.074 -1.531 -28.997 1.00 52.56 196 ARG A N 1
ATOM 1557 C CA . ARG A 1 196 ? 29.097 -2.412 -29.587 1.00 52.56 196 ARG A CA 1
ATOM 1558 C C . ARG A 1 196 ? 28.480 -3.653 -30.232 1.00 52.56 196 ARG A C 1
ATOM 1560 O O . ARG A 1 196 ? 28.950 -4.082 -31.278 1.00 52.56 196 ARG A O 1
ATOM 1567 N N . GLU A 1 197 ? 27.448 -4.216 -29.617 1.00 51.34 197 GLU A N 1
ATOM 1568 C CA . GLU A 1 197 ? 26.757 -5.409 -30.107 1.00 51.34 197 GLU A CA 1
ATOM 1569 C C . GLU A 1 197 ? 25.920 -5.107 -31.361 1.00 51.34 197 GLU A C 1
ATOM 1571 O O . GLU A 1 197 ? 25.974 -5.866 -32.326 1.00 51.34 197 GLU A O 1
ATOM 1576 N N . GLN A 1 198 ? 25.256 -3.945 -31.418 1.00 48.53 198 GLN A N 1
ATOM 1577 C CA . GLN A 1 198 ? 24.475 -3.531 -32.591 1.00 48.53 198 GLN A CA 1
ATOM 1578 C C . GLN A 1 198 ? 25.335 -3.046 -33.774 1.00 48.53 198 GLN A C 1
ATOM 1580 O O . GLN A 1 198 ? 25.024 -3.365 -34.918 1.00 48.53 198 GLN A O 1
ATOM 1585 N N . VAL A 1 199 ? 26.450 -2.339 -33.534 1.00 47.69 199 VAL A N 1
ATOM 1586 C CA . VAL A 1 199 ? 27.348 -1.876 -34.616 1.00 47.69 199 VAL A CA 1
ATOM 1587 C C . VAL A 1 199 ? 28.160 -3.029 -35.226 1.00 47.69 199 VAL A C 1
ATOM 1589 O O . VAL A 1 199 ? 28.443 -3.016 -36.421 1.00 47.69 199 VAL A O 1
ATOM 1592 N N . VAL A 1 200 ? 28.505 -4.056 -34.441 1.00 46.56 200 VAL A N 1
ATOM 1593 C CA . VAL A 1 200 ? 29.247 -5.234 -34.934 1.00 46.56 200 VAL A CA 1
ATOM 1594 C C . VAL A 1 200 ? 28.308 -6.311 -35.506 1.00 46.56 200 VAL A C 1
ATOM 1596 O O . VAL A 1 200 ? 28.704 -7.036 -36.415 1.00 46.56 200 VAL A O 1
ATOM 1599 N N . GLY A 1 201 ? 27.053 -6.391 -35.048 1.00 38.03 201 GLY A N 1
ATOM 1600 C CA . GLY A 1 201 ? 26.060 -7.370 -35.517 1.00 38.03 201 GLY A CA 1
ATOM 1601 C C . GLY A 1 201 ? 25.397 -7.058 -36.867 1.00 38.03 201 GLY A C 1
ATOM 1602 O O . GLY A 1 201 ? 24.757 -7.934 -37.442 1.00 38.03 201 GLY A O 1
ATOM 1603 N N . GLY A 1 202 ? 25.557 -5.840 -37.397 1.00 33.81 202 GLY A N 1
ATOM 1604 C CA . GLY A 1 202 ? 24.944 -5.397 -38.659 1.00 33.81 202 GLY A CA 1
ATOM 1605 C C . GLY A 1 202 ? 25.749 -5.678 -39.936 1.00 33.81 202 GLY A C 1
ATOM 1606 O O . GLY A 1 202 ? 25.302 -5.315 -41.021 1.00 33.81 202 GLY A O 1
ATOM 1607 N N . SER A 1 203 ? 26.924 -6.309 -39.843 1.00 30.77 203 SER A N 1
ATOM 1608 C CA . SER A 1 203 ? 27.770 -6.611 -41.009 1.00 30.77 203 SER A CA 1
ATOM 1609 C C . SER A 1 203 ? 27.884 -8.123 -41.226 1.00 30.77 203 SER A C 1
ATOM 1611 O O . SER A 1 203 ? 28.640 -8.808 -40.541 1.00 30.77 203 SER A O 1
ATOM 1613 N N . GLY A 1 204 ? 27.126 -8.650 -42.192 1.00 27.27 204 GLY A N 1
ATOM 1614 C CA . GLY A 1 204 ? 27.356 -9.982 -42.764 1.00 27.27 204 GLY A CA 1
ATOM 1615 C C . GLY A 1 204 ? 28.708 -10.083 -43.502 1.00 27.27 204 GLY A C 1
ATOM 1616 O O . GLY A 1 204 ? 29.358 -9.066 -43.742 1.00 27.27 204 GLY A O 1
ATOM 1617 N N . PRO A 1 205 ? 29.163 -11.302 -43.846 1.00 37.59 205 PRO A N 1
ATOM 1618 C CA . PRO A 1 205 ? 30.579 -11.667 -43.844 1.00 37.59 205 PRO A CA 1
ATOM 1619 C C . PRO A 1 205 ? 31.319 -11.373 -45.161 1.00 37.59 205 PRO A C 1
ATOM 1621 O O . PRO A 1 205 ? 30.816 -11.651 -46.245 1.00 37.59 205 PRO A O 1
ATOM 1624 N N . ALA A 1 206 ? 32.576 -10.935 -45.052 1.00 25.92 206 ALA A N 1
ATOM 1625 C CA . ALA A 1 206 ? 33.609 -11.033 -46.092 1.00 25.92 206 ALA A CA 1
ATOM 1626 C C . ALA A 1 206 ? 34.947 -11.332 -45.377 1.00 25.92 206 ALA A C 1
ATOM 1628 O O . ALA A 1 206 ? 35.427 -10.516 -44.601 1.00 25.92 206 ALA A O 1
ATOM 1629 N N . VAL A 1 207 ? 35.370 -12.598 -45.291 1.00 27.08 207 VAL A N 1
ATOM 1630 C CA . VAL A 1 207 ? 36.294 -13.301 -46.210 1.00 27.08 207 VAL A CA 1
ATOM 1631 C C . VAL A 1 207 ? 37.711 -12.702 -46.244 1.00 27.08 207 VAL A C 1
ATOM 1633 O O . VAL A 1 207 ? 37.921 -11.674 -46.872 1.00 27.08 207 VAL A O 1
ATOM 1636 N N . GLY A 1 208 ? 38.662 -13.461 -45.666 1.00 24.73 208 GLY A N 1
ATOM 1637 C CA . GLY A 1 208 ? 40.109 -13.502 -45.973 1.00 24.73 208 GLY A CA 1
ATOM 1638 C C . GLY A 1 208 ? 40.923 -12.276 -45.537 1.00 24.73 208 GLY A C 1
ATOM 1639 O O . GLY A 1 208 ? 40.544 -11.156 -45.813 1.00 24.73 208 GLY A O 1
ATOM 1640 N N . VAL A 1 209 ? 42.092 -12.374 -44.903 1.00 27.44 209 VAL A N 1
ATOM 1641 C CA . VAL A 1 209 ? 43.224 -13.257 -45.215 1.00 27.44 209 VAL A CA 1
ATOM 1642 C C . VAL A 1 209 ? 44.097 -13.434 -43.961 1.00 27.44 209 VAL A C 1
ATOM 1644 O O . VAL A 1 209 ? 44.315 -12.500 -43.194 1.00 27.44 209 VAL A O 1
ATOM 1647 N N . ALA A 1 210 ? 44.578 -14.661 -43.775 1.00 26.03 210 ALA A N 1
ATOM 1648 C CA . ALA A 1 210 ? 45.502 -15.101 -42.737 1.00 26.03 210 ALA A CA 1
ATOM 1649 C C . ALA A 1 210 ? 46.912 -14.497 -42.872 1.00 26.03 210 ALA A C 1
ATOM 1651 O O . ALA A 1 210 ? 47.355 -14.239 -43.989 1.00 26.03 210 ALA A O 1
ATOM 1652 N N . SER A 1 211 ? 47.659 -14.403 -41.765 1.00 26.67 211 SER A N 1
ATOM 1653 C CA . SER A 1 211 ? 49.029 -14.950 -41.666 1.00 26.67 211 SER A CA 1
ATOM 1654 C C . SER A 1 211 ? 49.553 -14.958 -40.221 1.00 26.67 211 SER A C 1
ATOM 1656 O O . SER A 1 211 ? 49.362 -14.015 -39.456 1.00 26.67 211 SER A O 1
ATOM 1658 N N . GLU A 1 212 ? 50.189 -16.085 -39.913 1.00 25.22 212 GLU A N 1
ATOM 1659 C CA . GLU A 1 212 ? 50.841 -16.590 -38.695 1.00 25.22 212 GLU A CA 1
ATOM 1660 C C . GLU A 1 212 ? 51.939 -15.665 -38.119 1.00 25.22 212 GLU A C 1
ATOM 1662 O O . GLU A 1 212 ? 52.622 -14.956 -38.848 1.00 25.22 212 GLU A O 1
ATOM 1667 N N . GLU A 1 213 ? 52.010 -15.469 -36.797 1.00 23.44 213 GLU A N 1
ATOM 1668 C CA . GLU A 1 213 ? 52.773 -16.243 -35.786 1.00 23.44 213 GLU A CA 1
ATOM 1669 C C . GLU A 1 213 ? 54.316 -16.077 -35.837 1.00 23.44 213 GLU A C 1
ATOM 1671 O O . GLU A 1 213 ? 54.973 -16.640 -36.706 1.00 23.44 213 GLU A O 1
ATOM 1676 N N . SER A 1 214 ? 54.924 -15.404 -34.834 1.00 26.25 214 SER A N 1
ATOM 1677 C CA . SER A 1 214 ? 55.938 -15.998 -33.914 1.00 26.25 214 SER A CA 1
ATOM 1678 C C . SER A 1 214 ? 56.929 -15.022 -33.227 1.00 26.25 214 SER A C 1
ATOM 1680 O O . SER A 1 214 ? 57.794 -14.432 -33.858 1.00 26.25 214 SER A O 1
ATOM 1682 N N . LYS A 1 215 ? 56.847 -15.014 -31.882 1.00 26.09 215 LYS A N 1
ATOM 1683 C CA . LYS A 1 215 ? 57.891 -15.160 -30.822 1.00 26.09 215 LYS A CA 1
ATOM 1684 C C . LYS A 1 215 ? 59.142 -14.246 -30.669 1.00 26.09 215 LYS A C 1
ATOM 1686 O O . LYS A 1 215 ? 60.022 -14.235 -31.516 1.00 26.09 215 LYS A O 1
ATOM 1691 N N . LYS A 1 216 ? 59.318 -13.855 -29.379 1.00 26.11 216 LYS A N 1
ATOM 1692 C CA . LYS A 1 216 ? 60.554 -13.657 -28.552 1.00 26.11 216 LYS A CA 1
ATOM 1693 C C . LYS A 1 216 ? 61.406 -12.404 -28.851 1.00 26.11 216 LYS A C 1
ATOM 1695 O O . LYS A 1 216 ? 61.457 -11.969 -29.981 1.00 26.11 216 LYS A O 1
ATOM 1700 N N . ASP A 1 217 ? 62.117 -11.747 -27.927 1.00 25.50 217 ASP A N 1
ATOM 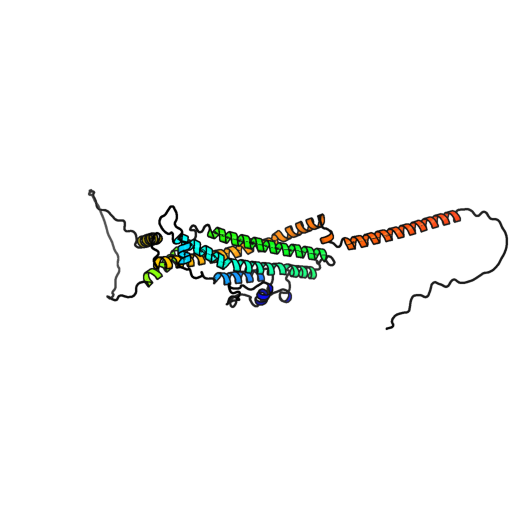1701 C CA . ASP A 1 217 ? 62.536 -11.975 -26.531 1.00 25.50 217 ASP A CA 1
ATOM 1702 C C . ASP A 1 217 ? 62.889 -10.606 -25.884 1.00 25.50 217 ASP A C 1
ATOM 1704 O O . ASP A 1 217 ? 63.000 -9.601 -26.586 1.00 25.50 217 ASP A O 1
ATOM 1708 N N . GLY A 1 218 ? 63.076 -10.550 -24.562 1.00 24.50 218 GLY A N 1
ATOM 1709 C CA . GLY A 1 218 ? 63.336 -9.315 -23.806 1.00 24.50 218 GLY A CA 1
ATOM 1710 C C . GLY A 1 218 ? 64.797 -8.837 -23.719 1.00 24.50 218 GLY A C 1
ATOM 1711 O O . GLY A 1 218 ? 65.712 -9.426 -24.279 1.00 24.50 218 GLY A O 1
ATOM 1712 N N . GLY A 1 219 ? 65.016 -7.779 -22.919 1.00 25.28 219 GLY A N 1
ATOM 1713 C CA . GLY A 1 219 ? 66.328 -7.480 -22.319 1.00 25.28 219 GLY A CA 1
ATOM 1714 C C . GLY A 1 219 ? 66.914 -6.071 -22.515 1.00 25.28 219 GLY A C 1
ATOM 1715 O O . GLY A 1 219 ? 67.724 -5.846 -23.395 1.00 25.28 219 GLY A O 1
ATOM 1716 N N . ARG A 1 220 ? 66.578 -5.158 -21.590 1.00 27.20 220 ARG A N 1
ATOM 1717 C CA . ARG A 1 220 ? 67.469 -4.249 -20.817 1.00 27.20 220 ARG A CA 1
ATOM 1718 C C . ARG A 1 220 ? 68.738 -3.648 -21.492 1.00 27.20 220 ARG A C 1
ATOM 1720 O O . ARG A 1 220 ? 69.677 -4.374 -21.787 1.00 27.20 220 ARG A O 1
ATOM 1727 N N . LYS A 1 221 ? 68.863 -2.305 -21.371 1.00 28.45 221 LYS A N 1
ATOM 1728 C CA . LYS A 1 221 ? 69.934 -1.497 -20.695 1.00 28.45 221 LYS A CA 1
ATOM 1729 C C . LYS A 1 221 ? 70.584 -0.351 -21.526 1.00 28.45 221 LYS A C 1
ATOM 1731 O O . LYS A 1 221 ? 71.391 -0.595 -22.406 1.00 28.45 221 LYS A O 1
ATOM 1736 N N . LYS A 1 222 ? 70.424 0.865 -20.965 1.00 27.45 222 LYS A N 1
ATOM 1737 C CA . LYS A 1 222 ? 71.433 1.914 -20.638 1.00 27.45 222 LYS A CA 1
ATOM 1738 C C . LYS A 1 222 ? 71.904 2.977 -21.664 1.00 27.45 222 LYS A C 1
ATOM 1740 O O . LYS A 1 222 ? 72.506 2.643 -22.669 1.00 27.45 222 LYS A O 1
ATOM 1745 N N . LYS A 1 223 ? 71.917 4.216 -21.113 1.00 27.11 223 LYS A N 1
ATOM 1746 C CA . LYS A 1 223 ? 72.863 5.360 -21.274 1.00 27.11 223 LYS A CA 1
ATOM 1747 C C . LYS A 1 223 ? 72.773 6.166 -22.584 1.00 27.11 223 LYS A C 1
ATOM 1749 O O . LYS A 1 223 ? 72.532 5.583 -23.618 1.00 27.11 223 LYS A O 1
ATOM 1754 N N . SER A 1 224 ? 73.058 7.472 -22.660 1.00 24.50 224 SER A N 1
ATOM 1755 C CA . SER A 1 224 ? 73.262 8.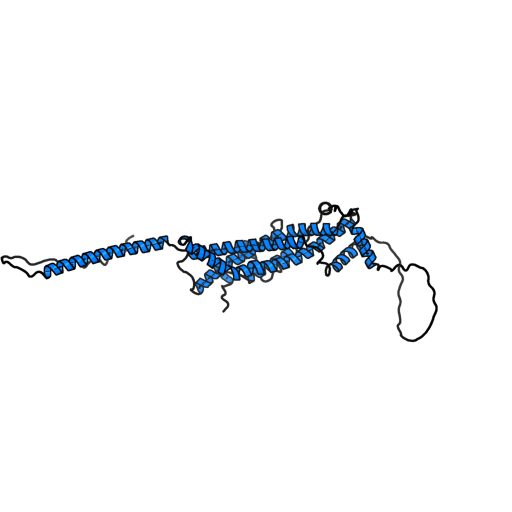592 -21.714 1.00 24.50 224 SER A 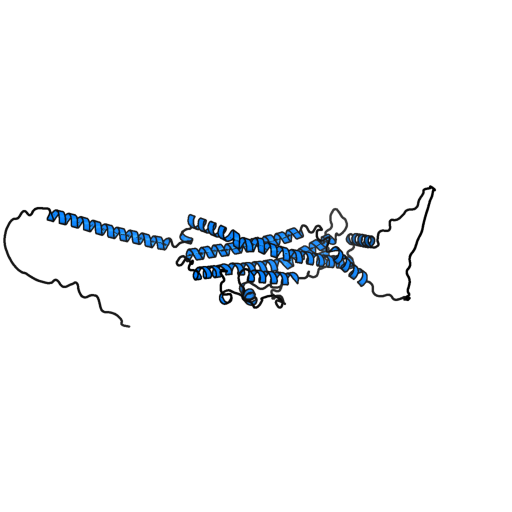CA 1
ATOM 1756 C C . SER A 1 224 ? 73.663 9.840 -22.523 1.00 24.50 224 SER A C 1
ATOM 1758 O O . SER A 1 224 ? 74.556 9.699 -23.351 1.00 24.50 224 SER A O 1
ATOM 1760 N N . GLY A 1 225 ? 73.142 11.024 -22.159 1.00 24.88 225 GLY A N 1
ATOM 1761 C CA . GLY A 1 225 ? 73.724 12.368 -22.396 1.00 24.88 225 GLY A CA 1
ATOM 1762 C C . GLY A 1 225 ? 73.723 12.883 -23.846 1.00 24.88 225 GLY A C 1
ATOM 1763 O O . GLY A 1 225 ? 73.650 12.098 -24.774 1.00 24.88 225 GLY A O 1
ATOM 1764 N N . ASN A 1 226 ? 73.842 14.175 -24.152 1.00 26.41 226 ASN A N 1
ATOM 1765 C CA . ASN A 1 226 ? 73.844 15.449 -23.419 1.00 26.41 226 ASN A CA 1
ATOM 1766 C C . ASN A 1 226 ? 73.905 16.558 -24.506 1.00 26.41 226 ASN A C 1
ATOM 1768 O O . ASN A 1 226 ? 74.640 16.332 -25.460 1.00 26.41 226 ASN A O 1
ATOM 1772 N N . SER A 1 227 ? 73.254 17.726 -24.306 1.00 26.45 227 SER A N 1
ATOM 1773 C CA . SER A 1 227 ? 73.522 19.072 -24.918 1.00 26.45 227 SER A CA 1
ATOM 1774 C C . SER A 1 227 ? 73.581 19.201 -26.467 1.00 26.45 227 SER A C 1
ATOM 1776 O O . SER A 1 227 ? 74.132 18.345 -27.130 1.00 26.45 227 SER A O 1
ATOM 1778 N N . SER A 1 228 ? 73.148 20.245 -27.181 1.00 27.73 228 SER A N 1
ATOM 1779 C CA . SER A 1 228 ? 72.764 21.639 -26.910 1.00 27.73 228 SER A CA 1
ATOM 1780 C C . SER A 1 228 ? 72.268 22.292 -28.224 1.00 27.73 228 SER A C 1
ATOM 1782 O O . SER A 1 228 ? 72.697 21.881 -29.297 1.00 27.73 228 SER A O 1
ATOM 1784 N N . SER A 1 229 ? 71.497 23.383 -28.080 1.00 24.64 229 SER A N 1
ATOM 1785 C CA . SER A 1 229 ? 71.386 24.587 -28.944 1.00 24.64 229 SER A CA 1
ATOM 1786 C C . SER A 1 229 ? 70.799 24.511 -30.362 1.00 24.64 229 SER A C 1
ATOM 1788 O O . SER A 1 229 ? 71.354 23.848 -31.230 1.00 24.64 229 SER A O 1
ATOM 1790 N N . GLY A 1 230 ? 69.816 25.385 -30.627 1.00 26.14 230 GLY A N 1
ATOM 1791 C CA . GLY A 1 230 ? 69.615 25.989 -31.951 1.00 26.14 230 GLY A CA 1
ATOM 1792 C C . GLY A 1 230 ? 68.156 26.209 -32.341 1.00 26.14 230 GLY A C 1
ATOM 1793 O O . GLY A 1 230 ? 67.489 25.284 -32.772 1.00 26.14 230 GLY A O 1
ATOM 1794 N N . SER A 1 231 ? 67.703 27.447 -32.180 1.00 26.27 231 SER A N 1
ATOM 1795 C CA . SER A 1 231 ? 66.506 28.088 -32.737 1.00 26.27 231 SER A CA 1
ATOM 1796 C C . SER A 1 231 ? 66.215 27.782 -34.216 1.00 26.27 231 SER A C 1
ATOM 1798 O O . SER A 1 231 ? 67.127 27.848 -35.030 1.00 26.27 231 SER A O 1
ATOM 1800 N N . ASP A 1 232 ? 64.953 27.542 -34.583 1.00 26.62 232 ASP A N 1
ATOM 1801 C CA . ASP A 1 232 ? 64.118 28.530 -35.292 1.00 26.62 232 ASP A CA 1
ATOM 1802 C C . ASP A 1 232 ? 62.739 27.962 -35.665 1.00 26.62 232 ASP A C 1
ATOM 1804 O O . ASP A 1 232 ? 62.555 26.778 -35.940 1.00 26.62 232 ASP A O 1
ATOM 1808 N N . ALA A 1 233 ? 61.748 28.847 -35.608 1.00 29.72 233 ALA A N 1
ATOM 1809 C CA . ALA A 1 233 ? 60.338 28.588 -35.838 1.00 29.72 233 ALA A CA 1
ATOM 1810 C C . ALA A 1 233 ? 59.997 28.512 -37.337 1.00 29.72 233 ALA A C 1
ATOM 1812 O O . ALA A 1 233 ? 60.439 29.358 -38.109 1.00 29.72 233 ALA A O 1
ATOM 1813 N N . SER A 1 234 ? 59.119 27.586 -37.739 1.00 27.33 234 SER A N 1
ATOM 1814 C CA . SER A 1 234 ? 57.761 27.914 -38.226 1.00 27.33 234 SER A CA 1
ATOM 1815 C C . SER A 1 234 ? 57.063 26.752 -38.953 1.00 27.33 234 SER A C 1
ATOM 1817 O O . SER A 1 234 ? 57.649 26.040 -39.760 1.00 27.33 234 SER A O 1
ATOM 1819 N N . SER A 1 235 ? 55.762 26.658 -38.646 1.00 35.25 235 SER A N 1
ATOM 1820 C CA . SER A 1 235 ? 54.643 26.042 -39.376 1.00 35.25 235 SER A CA 1
ATOM 1821 C C . SER A 1 235 ? 54.670 24.542 -39.662 1.00 35.25 235 SER A C 1
ATOM 1823 O O . SER A 1 235 ? 55.344 24.102 -40.587 1.00 35.25 235 SER A O 1
ATOM 1825 N N . SER A 1 236 ? 53.803 23.798 -38.969 1.00 29.53 236 SER A N 1
ATOM 1826 C CA . SER A 1 236 ? 52.857 22.830 -39.553 1.00 29.53 236 SER A CA 1
ATOM 1827 C C . SER A 1 236 ? 51.889 22.374 -38.461 1.00 29.53 236 SER A C 1
ATOM 1829 O O . SER A 1 236 ? 52.324 22.044 -37.362 1.00 29.53 236 SER A O 1
ATOM 1831 N N . ASP A 1 237 ? 50.596 22.432 -38.763 1.00 35.47 237 ASP A N 1
ATOM 1832 C CA . ASP A 1 237 ? 49.475 22.061 -37.901 1.00 35.47 237 ASP A CA 1
ATOM 1833 C C . ASP A 1 237 ? 49.638 20.659 -37.286 1.00 35.47 237 ASP A C 1
ATOM 1835 O O . ASP A 1 237 ? 49.683 19.657 -37.998 1.00 35.47 237 ASP A O 1
ATOM 1839 N N . GLU A 1 238 ? 49.693 20.589 -35.955 1.00 33.50 238 GLU A N 1
ATOM 1840 C CA . GLU A 1 238 ? 49.556 19.343 -35.198 1.00 33.50 238 GLU A CA 1
ATOM 1841 C C . GLU A 1 238 ? 48.082 19.190 -34.811 1.00 33.50 238 GLU A C 1
ATOM 1843 O O . GLU A 1 238 ? 47.598 19.742 -33.819 1.00 33.50 238 GLU A O 1
ATOM 1848 N N . ASP A 1 239 ? 47.375 18.452 -35.662 1.00 33.75 239 ASP A N 1
ATOM 1849 C CA . ASP A 1 239 ? 46.080 17.843 -35.396 1.00 33.75 239 ASP A CA 1
ATOM 1850 C C . ASP A 1 239 ? 46.226 16.929 -34.167 1.00 33.75 239 ASP A C 1
ATOM 1852 O O . ASP A 1 239 ? 46.835 15.856 -34.227 1.00 33.75 239 ASP A O 1
ATOM 1856 N N . LEU A 1 240 ? 45.737 17.388 -33.008 1.00 40.81 240 LEU A N 1
ATOM 1857 C CA . LEU A 1 240 ? 45.643 16.560 -31.809 1.00 40.81 240 LEU A CA 1
ATOM 1858 C C . LEU A 1 240 ? 44.678 15.415 -32.126 1.00 40.81 240 LEU A C 1
ATOM 1860 O O . LEU A 1 240 ? 43.463 15.591 -32.077 1.00 40.81 240 LEU A O 1
ATOM 1864 N N . GLY A 1 241 ? 45.239 14.247 -32.441 1.00 41.03 241 GLY A N 1
ATOM 1865 C CA . GLY A 1 241 ? 44.494 13.022 -32.687 1.00 41.03 241 GLY A CA 1
ATOM 1866 C C . GLY A 1 241 ? 43.518 12.739 -31.550 1.00 41.03 241 GLY A C 1
ATOM 1867 O O . GLY A 1 241 ? 43.903 12.231 -30.494 1.00 41.03 241 GLY A O 1
ATOM 1868 N N . THR A 1 242 ? 42.247 13.060 -31.787 1.00 42.91 242 THR A N 1
ATOM 1869 C CA . THR A 1 242 ? 41.124 12.612 -30.969 1.00 42.91 242 THR A CA 1
ATOM 1870 C C . THR A 1 242 ? 41.181 11.099 -30.912 1.00 42.91 242 THR A C 1
ATOM 1872 O O . THR A 1 242 ? 41.356 10.413 -31.924 1.00 42.91 242 THR A O 1
ATOM 1875 N N . SER A 1 243 ? 41.076 10.556 -29.705 1.00 49.78 243 SER A N 1
ATOM 1876 C CA . SER A 1 243 ? 41.062 9.112 -29.536 1.00 49.78 243 SER A CA 1
ATOM 1877 C C . SER A 1 243 ? 39.919 8.520 -30.386 1.00 49.78 243 SER A C 1
ATOM 1879 O O . SER A 1 243 ? 38.848 9.124 -30.476 1.00 49.78 243 SER A O 1
ATOM 1881 N N . PRO A 1 244 ? 40.052 7.312 -30.970 1.00 53.41 244 PRO A N 1
ATOM 1882 C CA . PRO A 1 244 ? 38.947 6.655 -31.694 1.00 53.41 244 PRO A CA 1
ATOM 1883 C C . PRO A 1 244 ? 37.693 6.449 -30.814 1.00 53.41 244 PRO A C 1
ATOM 1885 O O . PRO A 1 244 ? 36.618 6.089 -31.287 1.00 53.41 244 PRO A O 1
ATOM 1888 N N . GLN A 1 245 ? 37.842 6.675 -29.507 1.00 46.72 245 GLN A N 1
ATOM 1889 C CA . GLN A 1 245 ? 36.815 6.662 -28.477 1.00 46.72 245 GLN A CA 1
ATOM 1890 C C . GLN A 1 245 ? 36.027 7.979 -28.419 1.00 46.72 245 GLN A C 1
ATOM 1892 O O . GLN A 1 245 ? 34.823 7.929 -28.192 1.00 46.72 245 GLN A O 1
ATOM 1897 N N . GLU A 1 246 ? 36.675 9.124 -28.638 1.00 49.50 246 GLU A N 1
ATOM 1898 C CA . GLU A 1 246 ? 36.023 10.432 -28.792 1.00 49.50 246 GLU A CA 1
ATOM 1899 C C . GLU A 1 246 ? 35.325 10.522 -30.145 1.00 49.50 246 GLU A C 1
ATOM 1901 O O . GLU A 1 246 ? 34.165 10.896 -30.188 1.00 49.50 246 GLU A O 1
ATOM 1906 N N . GLN A 1 247 ? 35.935 10.010 -31.218 1.00 52.94 247 GLN A N 1
ATOM 1907 C CA . GLN A 1 247 ? 35.311 9.991 -32.548 1.00 52.94 247 GLN A CA 1
ATOM 1908 C C . GLN A 1 247 ? 34.021 9.155 -32.599 1.00 52.94 247 GLN A C 1
ATOM 1910 O O . GLN A 1 247 ? 33.071 9.528 -33.280 1.00 52.94 247 GLN A O 1
ATOM 1915 N N . LEU A 1 248 ? 33.944 8.039 -31.860 1.00 54.03 248 LEU A N 1
ATOM 1916 C CA . LEU A 1 248 ? 32.709 7.254 -31.749 1.00 54.03 248 LEU A CA 1
ATOM 1917 C C . LEU A 1 248 ? 31.640 7.991 -30.932 1.00 54.03 248 LEU A C 1
ATOM 1919 O O . LEU A 1 248 ? 30.461 7.875 -31.245 1.00 54.03 248 LEU A O 1
ATOM 1923 N N . VAL A 1 249 ? 32.042 8.735 -29.897 1.00 55.12 249 VAL A N 1
ATOM 1924 C CA . VAL A 1 249 ? 31.141 9.565 -29.082 1.00 55.12 249 VAL A CA 1
ATOM 1925 C C . VAL A 1 249 ? 30.640 10.769 -29.878 1.00 55.12 249 VAL A C 1
ATOM 1927 O O . VAL A 1 249 ? 29.447 11.032 -29.839 1.00 55.12 249 VAL A O 1
ATOM 1930 N N . ASP A 1 250 ? 31.486 11.408 -30.680 1.00 52.03 250 ASP A N 1
ATOM 1931 C CA . ASP A 1 250 ? 31.107 12.505 -31.574 1.00 52.03 250 ASP A CA 1
ATOM 1932 C C . ASP A 1 250 ? 30.203 12.021 -32.715 1.00 52.03 250 ASP A C 1
ATOM 1934 O O . ASP A 1 250 ? 29.272 12.714 -33.119 1.00 52.03 250 ASP A O 1
ATOM 1938 N N . LEU A 1 251 ? 30.410 10.795 -33.208 1.00 55.41 251 LEU A N 1
ATOM 1939 C CA . LEU A 1 251 ? 29.539 10.166 -34.204 1.00 55.41 251 LEU A CA 1
ATOM 1940 C C . LEU A 1 251 ? 28.209 9.701 -33.583 1.00 55.41 251 LEU A C 1
ATOM 1942 O O . LEU A 1 251 ? 27.164 9.790 -34.229 1.00 55.41 251 LEU A O 1
ATOM 1946 N N . LEU A 1 252 ? 28.221 9.274 -32.315 1.00 57.00 252 LEU A N 1
ATOM 1947 C CA . LEU A 1 252 ? 27.027 9.001 -31.506 1.00 57.00 252 LEU A CA 1
ATOM 1948 C C . LEU A 1 252 ? 26.233 10.285 -31.260 1.00 57.00 252 LEU A C 1
ATOM 1950 O O . LEU A 1 252 ? 25.030 10.294 -31.492 1.00 57.00 252 LEU A O 1
ATOM 1954 N N . GLU A 1 253 ? 26.885 11.372 -30.852 1.00 54.81 253 GLU A N 1
ATOM 1955 C CA . GLU A 1 253 ? 26.252 12.679 -30.683 1.00 54.81 253 GLU A CA 1
ATOM 1956 C C . GLU A 1 253 ? 25.720 13.185 -32.031 1.00 54.81 253 GLU A C 1
ATOM 1958 O O . GLU A 1 253 ? 24.535 13.485 -32.132 1.00 54.81 253 GLU A O 1
ATOM 1963 N N . GLY A 1 254 ? 26.502 13.135 -33.112 1.00 53.88 254 GLY A N 1
ATOM 1964 C CA . GLY A 1 254 ? 26.056 13.509 -34.460 1.00 53.88 254 GLY A CA 1
ATOM 1965 C C . GLY A 1 254 ? 24.853 12.701 -34.971 1.00 53.88 254 GLY A C 1
ATOM 1966 O O . GLY A 1 254 ? 23.938 13.259 -35.581 1.00 53.88 254 GLY A O 1
ATOM 1967 N N . THR A 1 255 ? 24.787 11.402 -34.661 1.00 55.50 255 THR A N 1
ATOM 1968 C CA . THR A 1 255 ? 23.638 10.539 -35.001 1.00 55.50 255 THR A CA 1
ATOM 1969 C C . THR A 1 255 ? 22.427 10.845 -34.117 1.00 55.50 255 THR A C 1
ATOM 1971 O O . THR A 1 255 ? 21.294 10.848 -34.601 1.00 55.50 255 THR A O 1
ATOM 1974 N N . LEU A 1 256 ? 22.657 11.185 -32.844 1.00 53.22 256 LEU A N 1
ATOM 1975 C CA . LEU A 1 256 ? 21.611 11.565 -31.896 1.00 53.22 256 LEU A CA 1
ATOM 1976 C C . LEU A 1 256 ? 20.955 12.922 -32.214 1.00 53.22 256 LEU A C 1
ATOM 1978 O O . LEU A 1 256 ? 19.909 13.218 -31.648 1.00 53.22 256 LEU A O 1
ATOM 1982 N N . TRP A 1 257 ? 21.537 13.713 -33.120 1.00 52.25 257 TRP A N 1
ATOM 1983 C CA . TRP A 1 257 ? 20.998 14.992 -33.604 1.00 52.25 257 TRP A CA 1
ATOM 1984 C C . TRP A 1 257 ? 20.550 14.948 -35.079 1.00 52.25 257 TRP A C 1
ATOM 1986 O O . TRP A 1 257 ? 20.238 15.980 -35.675 1.00 52.25 257 TRP A O 1
ATOM 1996 N N . THR A 1 258 ? 20.501 13.764 -35.702 1.00 52.72 258 THR A N 1
ATOM 1997 C CA . THR A 1 258 ? 20.191 13.628 -37.134 1.00 52.72 258 THR A CA 1
ATOM 1998 C C . THR A 1 258 ? 18.680 13.631 -37.420 1.00 52.72 258 THR A C 1
ATOM 2000 O O . THR A 1 258 ? 17.906 12.877 -36.832 1.00 52.72 258 THR A O 1
ATOM 2003 N N . ARG A 1 259 ? 18.267 14.445 -38.405 1.00 50.22 259 ARG A N 1
ATOM 2004 C CA . ARG A 1 259 ? 16.872 14.703 -38.836 1.00 50.22 259 ARG A CA 1
ATOM 2005 C C . ARG A 1 259 ? 16.199 13.552 -39.611 1.00 50.22 259 ARG A C 1
ATOM 2007 O O . ARG A 1 259 ? 15.024 13.648 -39.954 1.00 50.22 259 ARG A O 1
ATOM 2014 N N . ARG A 1 260 ? 16.925 12.475 -39.933 1.00 49.31 260 ARG A N 1
ATOM 2015 C CA . ARG A 1 260 ? 16.376 11.289 -40.613 1.00 49.31 260 ARG A CA 1
ATOM 2016 C C . ARG A 1 260 ? 16.281 10.129 -39.632 1.00 49.31 260 ARG A C 1
ATOM 2018 O O . ARG A 1 260 ? 17.305 9.579 -39.243 1.00 49.31 260 ARG A O 1
ATOM 2025 N N . LEU A 1 261 ? 15.048 9.748 -39.305 1.00 52.38 261 LEU A N 1
ATOM 2026 C CA . LEU A 1 261 ? 14.738 8.530 -38.565 1.00 52.38 261 LEU A CA 1
ATOM 2027 C C . LEU A 1 261 ? 15.062 7.320 -39.460 1.00 52.38 261 LEU A C 1
ATOM 2029 O O . LEU A 1 261 ? 14.270 6.934 -40.321 1.00 52.38 261 LEU A O 1
ATOM 2033 N N . GLY A 1 262 ? 16.280 6.798 -39.342 1.00 59.88 262 GLY A N 1
ATOM 2034 C CA . GLY A 1 262 ? 16.664 5.514 -39.926 1.00 59.88 262 GLY A CA 1
ATOM 2035 C C . GLY A 1 262 ? 16.267 4.363 -39.000 1.00 59.88 262 GLY A C 1
ATOM 2036 O O . GLY A 1 262 ? 16.081 4.569 -37.802 1.00 59.88 262 GLY A O 1
ATOM 2037 N N . SER A 1 263 ? 16.207 3.135 -39.516 1.00 59.44 263 SER A N 1
ATOM 2038 C CA . SER A 1 263 ? 15.984 1.935 -38.686 1.00 59.44 263 SER A CA 1
ATOM 2039 C C . SER A 1 263 ? 16.978 1.842 -37.517 1.00 59.44 263 SER A C 1
ATOM 2041 O O . SER A 1 263 ? 16.598 1.547 -36.393 1.00 59.44 263 SER A O 1
ATOM 2043 N N . ILE A 1 264 ? 18.232 2.243 -37.752 1.00 60.47 264 ILE A N 1
ATOM 2044 C CA . ILE A 1 264 ? 19.298 2.279 -36.740 1.00 60.47 264 ILE A CA 1
ATOM 2045 C C . ILE A 1 264 ? 18.965 3.244 -35.587 1.00 60.47 264 ILE A C 1
ATOM 2047 O O . ILE A 1 264 ? 19.268 2.949 -34.437 1.00 60.47 264 ILE A O 1
ATOM 2051 N N . SER A 1 265 ? 18.324 4.389 -35.852 1.00 70.81 265 SER A N 1
ATOM 2052 C CA . SER A 1 265 ? 17.932 5.322 -34.782 1.00 70.81 265 SER A CA 1
ATOM 2053 C C . SER A 1 265 ? 16.759 4.807 -33.942 1.00 70.81 265 SER A C 1
ATOM 2055 O O . SER A 1 265 ? 16.697 5.107 -32.753 1.00 70.81 265 SER A O 1
ATOM 2057 N N . GLU A 1 266 ? 15.864 4.001 -34.522 1.00 75.06 266 GLU A N 1
ATOM 2058 C CA . GLU A 1 266 ? 14.738 3.388 -33.802 1.00 75.06 266 GLU A CA 1
ATOM 2059 C C . GLU A 1 266 ? 15.235 2.309 -32.831 1.00 75.06 266 GLU A C 1
ATOM 2061 O O . GLU A 1 266 ? 14.887 2.340 -31.649 1.00 75.06 266 GLU A O 1
ATOM 2066 N N . ASP A 1 267 ? 16.140 1.440 -33.290 1.00 78.44 267 ASP A N 1
ATOM 2067 C CA . ASP A 1 267 ? 16.757 0.394 -32.465 1.00 78.44 267 ASP A CA 1
ATOM 2068 C C . ASP A 1 267 ? 17.548 0.978 -31.284 1.00 78.44 267 ASP A C 1
ATOM 2070 O O . ASP A 1 267 ? 17.511 0.456 -30.165 1.00 78.44 267 ASP A O 1
ATOM 2074 N N . VAL A 1 268 ? 18.238 2.099 -31.515 1.00 78.69 268 VAL A N 1
ATOM 2075 C CA . VAL A 1 268 ? 18.999 2.816 -30.486 1.00 78.69 268 VAL A CA 1
ATOM 2076 C C . VAL A 1 268 ? 18.081 3.426 -29.429 1.00 78.69 268 VAL A C 1
ATOM 2078 O O . VAL A 1 268 ? 18.355 3.304 -28.231 1.00 78.69 268 VAL A O 1
ATOM 2081 N N . VAL A 1 269 ? 16.982 4.064 -29.844 1.00 80.25 269 VAL A N 1
ATOM 2082 C CA . VAL A 1 269 ? 15.983 4.612 -28.914 1.00 80.25 269 VAL A CA 1
ATOM 2083 C C . VAL A 1 269 ? 15.346 3.487 -28.108 1.00 80.25 269 VAL A C 1
ATOM 2085 O O . VAL A 1 269 ? 15.275 3.595 -26.885 1.00 80.25 269 VAL A O 1
ATOM 2088 N N . ALA A 1 270 ? 14.948 2.391 -28.757 1.00 84.31 270 ALA A N 1
ATOM 2089 C CA . ALA A 1 270 ? 14.334 1.252 -28.087 1.00 84.31 270 ALA A CA 1
ATOM 2090 C C . ALA A 1 270 ? 15.263 0.645 -27.024 1.00 84.31 270 ALA A C 1
ATOM 2092 O O . ALA A 1 270 ? 14.867 0.439 -25.873 1.00 84.31 270 ALA A O 1
ATOM 2093 N N . ALA A 1 271 ? 16.539 0.447 -27.362 1.00 83.50 271 ALA A N 1
ATOM 2094 C CA . ALA A 1 271 ? 17.514 -0.071 -26.414 1.00 83.50 271 ALA A CA 1
ATOM 2095 C C . ALA A 1 271 ? 17.778 0.903 -25.248 1.00 83.50 271 ALA A C 1
ATOM 2097 O O . ALA A 1 271 ? 17.934 0.475 -24.098 1.00 83.50 271 ALA A O 1
ATOM 2098 N N . LEU A 1 272 ? 17.788 2.214 -25.514 1.00 82.94 272 LEU A N 1
ATOM 2099 C CA . LEU A 1 272 ? 17.931 3.247 -24.488 1.00 82.94 272 LEU A CA 1
ATOM 2100 C C . LEU A 1 272 ? 16.732 3.266 -23.527 1.00 82.94 272 LEU A C 1
ATOM 2102 O O . LEU A 1 272 ? 16.933 3.313 -22.311 1.00 82.94 272 LEU A O 1
ATOM 2106 N N . VAL A 1 273 ? 15.505 3.165 -24.047 1.00 86.88 273 VAL A N 1
ATOM 2107 C CA . VAL A 1 273 ? 14.273 3.077 -23.245 1.00 86.88 273 VAL A CA 1
ATOM 2108 C C . VAL A 1 273 ? 14.330 1.879 -22.302 1.00 86.88 273 VAL A C 1
ATOM 2110 O O . VAL A 1 273 ? 14.135 2.057 -21.099 1.00 86.88 273 VAL A O 1
ATOM 2113 N N . CYS A 1 274 ? 14.671 0.686 -22.801 1.00 87.25 274 CYS A N 1
ATOM 2114 C CA . CYS A 1 274 ? 14.774 -0.519 -21.974 1.00 87.25 274 CYS A CA 1
ATOM 2115 C C . CYS A 1 274 ? 15.766 -0.334 -20.816 1.00 87.25 274 CYS A C 1
ATOM 2117 O O . CYS A 1 274 ? 15.457 -0.652 -19.668 1.00 87.25 274 CYS A O 1
ATOM 2119 N N . ARG A 1 275 ? 16.938 0.259 -21.077 1.00 84.12 275 ARG A N 1
ATOM 2120 C CA . ARG A 1 275 ? 17.950 0.522 -20.037 1.00 84.12 275 ARG A CA 1
ATOM 2121 C C . ARG A 1 275 ? 17.502 1.557 -19.009 1.00 84.12 275 ARG A C 1
ATOM 2123 O O . ARG A 1 275 ? 17.828 1.423 -17.828 1.00 84.12 275 ARG A O 1
ATOM 2130 N N . ILE A 1 276 ? 16.783 2.596 -19.432 1.00 84.19 276 ILE A N 1
ATOM 2131 C CA . ILE A 1 276 ? 16.219 3.595 -18.515 1.00 84.19 276 ILE A CA 1
ATOM 2132 C C . ILE A 1 276 ? 15.121 2.952 -17.664 1.00 84.19 276 ILE A C 1
ATOM 2134 O O . ILE A 1 276 ? 15.118 3.131 -16.447 1.00 84.19 276 ILE A O 1
ATOM 2138 N N . PHE A 1 277 ? 14.245 2.155 -18.275 1.00 89.06 277 PHE A N 1
ATOM 2139 C CA . PHE A 1 277 ? 13.177 1.428 -17.594 1.00 89.06 277 PHE A CA 1
ATOM 2140 C C . PHE A 1 277 ? 13.726 0.508 -16.494 1.00 89.06 277 PHE A C 1
ATOM 2142 O O . PHE A 1 277 ? 13.243 0.550 -15.365 1.00 89.06 277 PHE A O 1
ATOM 2149 N N . GLU A 1 278 ? 14.793 -0.253 -16.764 1.00 87.56 278 GLU A N 1
ATOM 2150 C CA . GLU A 1 278 ? 15.478 -1.066 -15.745 1.00 87.56 278 GLU A CA 1
ATOM 2151 C C . GLU A 1 278 ? 16.003 -0.224 -14.570 1.00 87.56 278 GLU A C 1
ATOM 2153 O O . GLU A 1 278 ? 15.919 -0.636 -13.408 1.00 87.56 278 GLU A O 1
ATOM 2158 N N . GLY A 1 279 ? 16.540 0.964 -14.862 1.00 85.75 279 GLY A N 1
ATOM 2159 C CA . GLY A 1 279 ? 16.986 1.919 -13.850 1.00 85.75 279 GLY A CA 1
ATOM 2160 C C . GLY A 1 279 ? 15.835 2.416 -12.975 1.00 85.75 279 GLY A C 1
ATOM 2161 O O . GLY A 1 279 ? 15.940 2.376 -11.746 1.00 85.75 279 GLY A O 1
ATOM 2162 N N . ILE A 1 280 ? 14.723 2.821 -13.601 1.00 88.00 280 ILE A N 1
ATOM 2163 C CA . ILE A 1 280 ? 13.507 3.263 -12.906 1.00 88.00 280 ILE A CA 1
ATOM 2164 C C . ILE A 1 280 ? 12.951 2.125 -12.047 1.00 88.00 280 ILE A C 1
ATOM 2166 O O . ILE A 1 280 ? 12.655 2.356 -10.881 1.00 88.00 280 ILE A O 1
ATOM 2170 N N . ARG A 1 281 ? 12.888 0.893 -12.565 1.00 90.81 281 ARG A N 1
ATOM 2171 C CA . ARG A 1 281 ? 12.421 -0.302 -11.841 1.00 90.81 281 ARG A CA 1
ATOM 2172 C C . ARG A 1 281 ? 13.189 -0.529 -10.538 1.00 90.81 281 ARG A C 1
ATOM 2174 O O . ARG A 1 281 ? 12.590 -0.690 -9.479 1.00 90.81 281 ARG A O 1
ATOM 2181 N N . ASN A 1 282 ? 14.522 -0.511 -10.596 1.00 89.31 282 ASN A N 1
ATOM 2182 C CA . ASN A 1 282 ? 15.371 -0.742 -9.421 1.00 89.31 282 ASN A CA 1
ATOM 2183 C C . ASN A 1 282 ? 15.223 0.364 -8.366 1.00 89.31 282 ASN A C 1
ATOM 2185 O O . ASN A 1 282 ? 15.167 0.087 -7.163 1.00 89.31 282 ASN A O 1
ATOM 2189 N N . PHE A 1 283 ? 15.152 1.618 -8.820 1.00 89.12 283 PHE A N 1
ATOM 2190 C CA . PHE A 1 283 ? 14.877 2.754 -7.947 1.00 89.12 283 PHE A CA 1
ATOM 2191 C C . PHE A 1 283 ? 13.490 2.633 -7.308 1.00 89.12 283 PHE A C 1
ATOM 2193 O O . PHE A 1 283 ? 13.359 2.780 -6.097 1.00 89.12 283 PHE A O 1
ATOM 2200 N N . TYR A 1 284 ? 12.479 2.308 -8.111 1.00 91.25 284 TYR A N 1
ATOM 2201 C CA . TYR A 1 284 ? 11.087 2.216 -7.700 1.00 91.25 284 TYR A CA 1
ATOM 2202 C C . TYR A 1 284 ? 10.877 1.167 -6.609 1.00 91.25 284 TYR A C 1
ATOM 2204 O O . TYR A 1 284 ? 10.310 1.488 -5.571 1.00 91.25 284 TYR A O 1
ATOM 2212 N N . ILE A 1 285 ? 11.422 -0.043 -6.776 1.00 92.56 285 ILE A N 1
ATOM 2213 C CA . ILE A 1 285 ? 11.366 -1.099 -5.751 1.00 92.56 285 ILE A CA 1
ATOM 2214 C C . ILE A 1 285 ? 11.932 -0.596 -4.417 1.00 92.56 285 ILE A C 1
ATOM 2216 O O . ILE A 1 285 ? 11.309 -0.759 -3.371 1.00 92.56 285 ILE A O 1
ATOM 2220 N N . THR A 1 286 ? 13.106 0.040 -4.460 1.00 91.81 286 THR A N 1
ATOM 2221 C CA . THR A 1 286 ? 13.792 0.529 -3.255 1.00 91.81 286 THR A CA 1
ATOM 2222 C C . THR A 1 286 ? 13.036 1.691 -2.609 1.00 91.81 286 THR A C 1
ATOM 2224 O O . THR A 1 286 ? 12.926 1.753 -1.385 1.00 91.81 286 THR A O 1
ATOM 2227 N N . SER A 1 287 ? 12.500 2.607 -3.421 1.00 92.31 287 SER A N 1
ATOM 2228 C CA . SER A 1 287 ? 11.706 3.738 -2.941 1.00 92.31 287 SER A CA 1
ATOM 2229 C C . SER A 1 287 ? 10.415 3.252 -2.283 1.00 92.31 287 SER A C 1
ATOM 2231 O O . SER A 1 287 ? 10.167 3.594 -1.130 1.00 92.31 287 SER A O 1
ATOM 2233 N N . VAL A 1 288 ? 9.646 2.383 -2.945 1.00 95.19 288 VAL A N 1
ATOM 2234 C CA . VAL A 1 288 ? 8.400 1.825 -2.397 1.00 95.19 288 VAL A CA 1
ATOM 2235 C C . VAL A 1 288 ? 8.656 1.110 -1.071 1.00 95.19 288 VAL A C 1
ATOM 2237 O O . VAL A 1 288 ? 7.951 1.369 -0.099 1.00 95.19 288 VAL A O 1
ATOM 2240 N N . GLU A 1 289 ? 9.698 0.280 -0.986 1.00 94.31 289 GLU A N 1
ATOM 2241 C CA . GLU A 1 289 ? 10.067 -0.407 0.256 1.00 94.31 289 GLU A CA 1
ATOM 2242 C C . GLU A 1 289 ? 10.347 0.586 1.398 1.00 94.31 289 GLU A C 1
ATOM 2244 O O . GLU A 1 289 ? 9.800 0.457 2.496 1.00 94.31 289 GLU A O 1
ATOM 2249 N N . LEU A 1 290 ? 11.142 1.627 1.131 1.00 94.19 290 LEU A N 1
ATOM 2250 C CA . LEU A 1 290 ? 11.447 2.666 2.112 1.00 94.19 290 LEU A CA 1
ATOM 2251 C C . LEU A 1 290 ? 10.193 3.443 2.536 1.00 94.19 290 LEU A C 1
ATOM 2253 O O . LEU A 1 290 ? 10.010 3.712 3.724 1.00 94.19 290 LEU A O 1
ATOM 2257 N N . LYS A 1 291 ? 9.322 3.796 1.585 1.00 94.44 291 LYS A N 1
ATOM 2258 C CA . LYS A 1 291 ? 8.105 4.572 1.847 1.00 94.44 291 LYS A CA 1
ATOM 2259 C C . LYS A 1 291 ? 7.090 3.786 2.657 1.00 94.44 291 LYS A C 1
ATOM 2261 O O . LYS A 1 291 ? 6.574 4.330 3.625 1.00 94.44 291 LYS A O 1
ATOM 2266 N N . PHE A 1 292 ? 6.843 2.522 2.328 1.00 96.19 292 PHE A N 1
ATOM 2267 C CA . PHE A 1 292 ? 5.949 1.687 3.127 1.00 96.19 292 PHE A CA 1
ATOM 2268 C C . PHE A 1 292 ? 6.503 1.477 4.540 1.00 96.19 292 PHE A C 1
ATOM 2270 O O . PHE A 1 292 ? 5.758 1.581 5.512 1.00 96.19 292 PHE A O 1
ATOM 2277 N N . ASN A 1 293 ? 7.817 1.303 4.698 1.00 94.06 293 ASN A N 1
ATOM 2278 C CA . ASN A 1 293 ? 8.410 1.205 6.031 1.00 94.06 293 ASN A CA 1
ATOM 2279 C C . ASN A 1 293 ? 8.245 2.510 6.831 1.00 94.06 293 ASN A C 1
ATOM 2281 O O . ASN A 1 293 ? 7.867 2.469 7.997 1.00 94.06 293 ASN A O 1
ATOM 2285 N N . ALA A 1 294 ? 8.488 3.667 6.212 1.00 92.94 294 ALA A N 1
ATOM 2286 C CA . ALA A 1 294 ? 8.492 4.951 6.912 1.00 92.94 294 ALA A CA 1
ATOM 2287 C C . ALA A 1 294 ? 7.102 5.584 7.098 1.00 92.94 294 ALA A C 1
ATOM 2289 O O . ALA A 1 294 ? 6.848 6.209 8.119 1.00 92.94 294 ALA A O 1
ATOM 2290 N N . PHE A 1 295 ? 6.207 5.455 6.120 1.00 93.69 295 PHE A N 1
ATOM 2291 C CA . PHE A 1 295 ? 4.926 6.170 6.086 1.00 93.69 295 PHE A CA 1
ATOM 2292 C C . PHE A 1 295 ? 3.708 5.286 6.327 1.00 93.69 295 PHE A C 1
ATOM 2294 O O . PHE A 1 295 ? 2.648 5.822 6.636 1.00 93.69 295 PHE A O 1
ATOM 2301 N N . PHE A 1 296 ? 3.842 3.966 6.193 1.00 94.62 296 PHE A N 1
ATOM 2302 C CA . PHE A 1 296 ? 2.775 3.027 6.524 1.00 94.62 296 PHE A CA 1
ATOM 2303 C C . PHE A 1 296 ? 3.082 2.314 7.842 1.00 94.62 296 PHE A C 1
ATOM 2305 O O . PHE A 1 296 ? 2.339 2.458 8.808 1.00 94.62 296 PHE A O 1
ATOM 2312 N N . LEU A 1 297 ? 4.210 1.603 7.923 1.00 93.00 297 LEU A N 1
ATOM 2313 C CA . LEU A 1 297 ? 4.548 0.791 9.090 1.00 93.00 297 LEU A CA 1
ATOM 2314 C C . LEU A 1 297 ? 4.815 1.647 10.338 1.00 93.00 297 LEU A C 1
ATOM 2316 O O . LEU A 1 297 ? 4.145 1.447 11.346 1.00 93.00 297 LEU A O 1
ATOM 2320 N N . LEU A 1 298 ? 5.742 2.614 10.278 1.00 91.56 298 LEU A N 1
ATOM 2321 C CA . LEU A 1 298 ? 6.031 3.485 11.431 1.00 91.56 298 LEU A CA 1
ATOM 2322 C C . LEU A 1 298 ? 4.816 4.317 11.846 1.00 91.56 298 LEU A C 1
ATOM 2324 O O . LEU A 1 298 ? 4.531 4.421 13.033 1.00 91.56 298 LEU A O 1
ATOM 2328 N N . ARG A 1 299 ? 4.040 4.822 10.883 1.00 92.81 299 ARG A N 1
ATOM 2329 C CA . ARG A 1 299 ? 2.815 5.578 11.166 1.00 92.81 299 ARG A CA 1
ATOM 2330 C C . ARG A 1 299 ? 1.816 4.760 11.992 1.00 92.81 299 ARG A C 1
ATOM 2332 O O . ARG A 1 299 ? 1.254 5.270 12.957 1.00 92.81 299 ARG A O 1
ATOM 2339 N N . ILE A 1 300 ? 1.661 3.467 11.692 1.00 91.19 300 ILE A N 1
ATOM 2340 C CA . ILE A 1 300 ? 0.814 2.562 12.486 1.00 91.19 300 ILE A CA 1
ATOM 2341 C C . ILE A 1 300 ? 1.320 2.384 13.921 1.00 91.19 300 ILE A C 1
ATOM 2343 O O . ILE A 1 300 ? 0.502 2.275 14.831 1.00 91.19 300 ILE A O 1
ATOM 2347 N N . PHE A 1 301 ? 2.633 2.338 14.144 1.00 87.94 301 PHE A N 1
ATOM 2348 C CA . PHE A 1 301 ? 3.181 2.141 15.488 1.00 87.94 301 PHE A CA 1
ATOM 2349 C C . PHE A 1 301 ? 3.208 3.426 16.319 1.00 87.94 301 PHE A C 1
ATOM 2351 O O . PHE A 1 301 ? 2.858 3.387 17.499 1.00 87.94 301 PHE A O 1
ATOM 2358 N N . ASP A 1 302 ? 3.585 4.544 15.706 1.00 92.00 302 ASP A N 1
ATOM 2359 C CA . ASP A 1 302 ? 3.913 5.772 16.427 1.00 92.00 302 ASP A CA 1
ATOM 2360 C C . ASP A 1 302 ? 2.737 6.757 16.473 1.00 92.00 302 ASP A C 1
ATOM 2362 O O . ASP A 1 302 ? 2.504 7.393 17.502 1.00 92.00 302 ASP A O 1
ATOM 2366 N N . GLU A 1 303 ? 1.958 6.872 15.391 1.00 93.31 303 GLU A N 1
ATOM 2367 C CA . GLU A 1 303 ? 0.889 7.876 15.289 1.00 93.31 303 GLU A CA 1
ATOM 2368 C C . GLU A 1 303 ? -0.479 7.334 15.711 1.00 93.31 303 GLU A C 1
ATOM 2370 O O . GLU A 1 303 ? -1.278 8.078 16.282 1.00 93.31 303 GLU A O 1
ATOM 2375 N N . PHE A 1 304 ? -0.761 6.041 15.498 1.00 93.75 304 PHE A N 1
ATOM 2376 C CA . PHE A 1 304 ? -2.070 5.471 15.843 1.00 93.75 304 PHE A CA 1
ATOM 2377 C C . PHE A 1 304 ? -2.482 5.701 17.310 1.00 93.75 304 PHE A C 1
ATOM 2379 O O . PHE A 1 304 ? -3.634 6.075 17.530 1.00 93.75 304 PHE A O 1
ATOM 2386 N N . PRO A 1 305 ? -1.611 5.533 18.330 1.00 92.44 305 PRO A N 1
ATOM 2387 C CA . PRO A 1 305 ? -2.003 5.785 19.718 1.00 92.44 305 PRO A CA 1
ATOM 2388 C C . PRO A 1 305 ? -2.440 7.232 19.978 1.00 92.44 305 PRO A C 1
ATOM 2390 O O . PRO A 1 305 ? -3.298 7.468 20.830 1.00 92.44 305 PRO A O 1
ATOM 2393 N N . ILE A 1 306 ? -1.849 8.188 19.254 1.00 94.25 306 ILE A N 1
ATOM 2394 C CA . ILE A 1 306 ? -2.172 9.614 19.349 1.00 94.25 306 ILE A CA 1
ATOM 2395 C C . ILE A 1 306 ? -3.526 9.861 18.683 1.00 94.25 306 ILE A C 1
ATOM 2397 O O . ILE A 1 306 ? -4.441 10.348 19.342 1.00 94.25 306 ILE A O 1
ATOM 2401 N N . VAL A 1 307 ? -3.691 9.409 17.435 1.00 94.31 307 VAL A N 1
ATOM 2402 C CA . VAL A 1 307 ? -4.948 9.540 16.678 1.00 94.31 307 VAL A CA 1
ATOM 2403 C C . VAL A 1 307 ? -6.113 8.886 17.416 1.00 94.31 307 VAL A C 1
ATOM 2405 O O . VAL A 1 307 ? -7.190 9.465 17.531 1.00 94.31 307 VAL A O 1
ATOM 2408 N N . LEU A 1 308 ? -5.903 7.690 17.970 1.00 94.19 308 LEU A N 1
ATOM 2409 C CA . LEU A 1 308 ? -6.926 6.992 18.740 1.00 94.19 308 LEU A CA 1
ATOM 2410 C C . LEU A 1 308 ? -7.362 7.807 19.958 1.00 94.19 308 LEU A C 1
ATOM 2412 O O . LEU A 1 308 ? -8.552 7.863 20.256 1.00 94.19 308 LEU A O 1
ATOM 2416 N N . ARG A 1 309 ? -6.413 8.422 20.672 1.00 93.12 309 ARG A N 1
ATOM 2417 C CA . ARG A 1 309 ? -6.722 9.250 21.838 1.00 93.12 309 ARG A CA 1
ATOM 2418 C C . ARG A 1 309 ? -7.516 10.487 21.438 1.00 93.12 309 ARG A C 1
ATOM 2420 O O . ARG A 1 309 ? -8.564 10.719 22.028 1.00 93.12 309 ARG A O 1
ATOM 2427 N N . GLU A 1 310 ? -7.050 11.227 20.439 1.00 94.44 310 GLU A N 1
ATOM 2428 C CA . GLU A 1 310 ? -7.699 12.456 19.970 1.00 94.44 310 GLU A CA 1
ATOM 2429 C C . GLU A 1 310 ? -9.129 12.189 19.479 1.00 94.44 310 GLU A C 1
ATOM 2431 O O . GLU A 1 310 ? -10.067 12.886 19.867 1.00 94.44 310 GLU A O 1
ATOM 2436 N N . GLU A 1 311 ? -9.332 11.125 18.696 1.00 92.19 311 GLU A N 1
ATOM 2437 C CA . GLU A 1 311 ? -10.661 10.737 18.216 1.00 92.19 311 GLU A CA 1
ATOM 2438 C C . GLU A 1 311 ? -11.585 10.282 19.352 1.00 92.19 311 GLU A C 1
ATOM 2440 O O . GLU A 1 311 ? -12.779 10.599 19.353 1.00 92.19 311 GLU A O 1
ATOM 2445 N N . LEU A 1 312 ? -11.057 9.561 20.346 1.00 90.81 312 LEU A N 1
ATOM 2446 C CA . LEU A 1 312 ? -11.837 9.159 21.516 1.00 90.81 312 LEU A CA 1
ATOM 2447 C C . LEU A 1 312 ? -12.193 10.350 22.411 1.00 90.81 312 LEU A C 1
ATOM 2449 O O . LEU A 1 312 ? -13.330 10.416 22.871 1.00 90.81 312 LEU A O 1
ATOM 2453 N N . GLU A 1 313 ? -11.274 11.291 22.636 1.00 91.44 313 GLU A N 1
ATOM 2454 C CA . GLU A 1 313 ? -11.523 12.528 23.389 1.00 91.44 313 GLU A CA 1
ATOM 2455 C C . GLU A 1 313 ? -12.582 13.386 22.687 1.00 91.44 313 GLU A C 1
ATOM 2457 O O . GLU A 1 313 ? -13.574 13.782 23.301 1.00 91.44 313 GLU A O 1
ATOM 2462 N N . ARG A 1 314 ? -12.466 13.556 21.367 1.00 90.50 314 ARG A N 1
ATOM 2463 C CA . ARG A 1 314 ? -13.466 14.246 20.543 1.00 90.50 314 ARG A CA 1
ATOM 2464 C C . ARG A 1 314 ? -14.843 13.582 20.628 1.00 90.50 314 ARG A C 1
ATOM 2466 O O . ARG A 1 314 ? -15.861 14.263 20.774 1.00 90.50 314 ARG A O 1
ATOM 2473 N N . CYS A 1 315 ? -14.899 12.254 20.536 1.00 87.88 315 CYS A N 1
ATOM 2474 C CA . CYS A 1 315 ? -16.156 11.523 20.671 1.00 87.88 315 CYS A CA 1
ATOM 2475 C C . CYS A 1 315 ? -16.701 11.605 22.108 1.00 87.88 315 CYS A C 1
ATOM 2477 O O . CYS A 1 315 ? -17.910 11.662 22.297 1.00 87.88 315 CYS A O 1
ATOM 2479 N N . TYR A 1 316 ? -15.841 11.665 23.124 1.00 84.50 316 TYR A N 1
ATOM 2480 C CA . TYR A 1 316 ? -16.253 11.820 24.517 1.00 84.50 316 TYR A CA 1
ATOM 2481 C C . TYR A 1 316 ? -16.899 13.190 24.773 1.00 84.50 316 TYR A C 1
ATOM 2483 O O . TYR A 1 316 ? -17.925 13.266 25.450 1.00 84.50 316 TYR A O 1
ATOM 2491 N N . GLU A 1 317 ? -16.350 14.259 24.192 1.00 87.00 317 GLU A N 1
ATOM 2492 C CA . GLU A 1 317 ? -16.870 15.624 24.344 1.00 87.00 317 GLU A CA 1
ATOM 2493 C C . GLU A 1 317 ? -18.173 15.870 23.573 1.00 87.00 317 GLU A C 1
ATOM 2495 O O . GLU A 1 317 ? -19.049 16.595 24.052 1.00 87.00 317 GLU A O 1
ATOM 2500 N N . HIS A 1 318 ? -18.319 15.285 22.381 1.00 83.38 318 HIS A N 1
ATOM 2501 C CA . HIS A 1 318 ? -19.413 15.631 21.467 1.00 83.38 318 HIS A CA 1
ATOM 2502 C C . HIS A 1 318 ? -20.432 14.510 21.222 1.00 83.38 318 HIS A C 1
ATOM 2504 O O . HIS A 1 318 ? -21.558 14.798 20.818 1.00 83.38 318 HIS A O 1
ATOM 2510 N N . GLN A 1 319 ? -20.067 13.245 21.444 1.00 80.50 319 GLN A N 1
ATOM 2511 C CA . GLN A 1 319 ? -20.835 12.059 21.036 1.00 80.50 319 GLN A CA 1
ATOM 2512 C C . GLN A 1 319 ? -20.717 10.915 22.063 1.00 80.50 319 GLN A C 1
ATOM 2514 O O . GLN A 1 319 ? -20.432 9.766 21.725 1.00 80.50 319 GLN A O 1
ATOM 2519 N N . LEU A 1 320 ? -20.952 11.215 23.346 1.00 81.50 320 LEU A N 1
ATOM 2520 C CA . LEU A 1 320 ? -20.823 10.237 24.439 1.00 81.50 320 LEU A CA 1
ATOM 2521 C C . LEU A 1 320 ? -21.687 8.974 24.228 1.00 81.50 320 LEU A C 1
ATOM 2523 O O . LEU A 1 320 ? -21.301 7.880 24.639 1.00 81.50 320 LEU A O 1
ATOM 2527 N N . GLU A 1 321 ? -22.843 9.128 23.575 1.00 79.19 321 GLU A N 1
ATOM 2528 C CA . GLU A 1 321 ? -23.791 8.046 23.265 1.00 79.19 321 GLU A CA 1
ATOM 2529 C C . GLU A 1 321 ? -23.245 7.039 22.235 1.00 79.19 321 GLU A C 1
ATOM 2531 O O . GLU A 1 321 ? -23.677 5.888 22.223 1.00 79.19 321 GLU A O 1
ATOM 2536 N N . ASP A 1 322 ? -22.255 7.433 21.425 1.00 76.50 322 ASP A N 1
ATOM 2537 C CA . ASP A 1 322 ? -21.620 6.557 20.430 1.00 76.50 322 ASP A CA 1
ATOM 2538 C C . ASP A 1 322 ? -20.536 5.662 21.051 1.00 76.50 322 ASP A C 1
ATOM 2540 O O . ASP A 1 322 ? -20.169 4.628 20.489 1.00 76.50 322 ASP A O 1
ATOM 2544 N N . ILE A 1 323 ? -20.009 6.055 22.215 1.00 79.25 323 ILE A N 1
ATOM 2545 C CA . ILE A 1 323 ? -18.967 5.320 22.942 1.00 79.25 323 ILE A CA 1
ATOM 2546 C C . ILE A 1 323 ? -19.574 4.457 24.052 1.00 79.25 323 ILE A C 1
ATOM 2548 O O . ILE A 1 323 ? -19.142 3.324 24.286 1.00 79.25 323 ILE A O 1
ATOM 2552 N N . PHE A 1 324 ? -20.566 4.998 24.756 1.00 80.88 324 PHE A N 1
ATOM 2553 C CA . PHE A 1 324 ? -21.159 4.385 25.935 1.00 80.88 324 PHE A CA 1
ATOM 2554 C C . PHE A 1 324 ? -22.664 4.229 25.765 1.00 80.88 324 PHE A C 1
ATOM 2556 O O . PHE A 1 324 ? -23.331 5.082 25.188 1.00 80.88 324 PHE A O 1
ATOM 2563 N N . ASP A 1 325 ? -23.227 3.181 26.366 1.00 77.25 325 ASP A N 1
ATOM 2564 C CA . ASP A 1 325 ? -24.678 3.007 26.444 1.00 77.25 325 ASP A CA 1
ATOM 2565 C C . ASP A 1 325 ? -25.282 3.948 27.505 1.00 77.25 325 ASP A C 1
ATOM 2567 O O . ASP A 1 325 ? -25.744 3.554 28.583 1.00 77.25 325 ASP A O 1
ATOM 2571 N N . VAL A 1 326 ? -25.226 5.249 27.213 1.00 78.50 326 VAL A N 1
ATOM 2572 C CA . VAL A 1 326 ? -25.756 6.316 28.067 1.00 78.50 326 VAL A CA 1
ATOM 2573 C C . VAL A 1 326 ? -27.268 6.157 28.226 1.00 78.50 326 VAL A C 1
ATOM 2575 O O . VAL A 1 326 ? -27.813 6.505 29.272 1.00 78.50 326 VAL A O 1
ATOM 2578 N N . GLY A 1 327 ? -27.953 5.590 27.229 1.00 75.88 327 GLY A N 1
ATOM 2579 C CA . GLY A 1 327 ? -29.390 5.336 27.259 1.00 75.88 327 GLY A CA 1
ATOM 2580 C C . GLY A 1 327 ? -29.784 4.332 28.342 1.00 75.88 327 GLY A C 1
ATOM 2581 O O . GLY A 1 327 ? -30.661 4.624 29.165 1.00 75.88 327 GLY A O 1
ATOM 2582 N N . VAL A 1 328 ? -29.125 3.172 28.386 1.00 78.44 328 VAL A N 1
ATOM 2583 C CA . VAL A 1 328 ? -29.354 2.165 29.432 1.00 78.44 328 VAL A CA 1
ATOM 2584 C C . VAL A 1 328 ? -28.908 2.686 30.793 1.00 78.44 328 VAL A C 1
ATOM 2586 O O . VAL A 1 328 ? -29.661 2.563 31.764 1.00 78.44 328 VAL A O 1
ATOM 2589 N N . LEU A 1 329 ? -27.747 3.344 30.872 1.00 78.69 329 LEU A N 1
ATOM 2590 C CA . LEU A 1 329 ? -27.251 3.902 32.130 1.00 78.69 329 LEU A CA 1
ATOM 2591 C C . LEU A 1 329 ? -28.205 4.964 32.694 1.00 78.69 329 LEU A C 1
ATOM 2593 O O . LEU A 1 329 ? -28.541 4.935 33.879 1.00 78.69 329 LEU A O 1
ATOM 2597 N N . ARG A 1 330 ? -28.701 5.870 31.844 1.00 83.81 330 ARG A N 1
ATOM 2598 C CA . ARG A 1 330 ? -29.674 6.900 32.223 1.00 83.81 330 ARG A CA 1
ATOM 2599 C C . ARG A 1 330 ? -30.971 6.265 32.702 1.00 83.81 330 ARG A C 1
ATOM 2601 O O . ARG A 1 330 ? -31.445 6.637 33.768 1.00 83.81 330 ARG A O 1
ATOM 2608 N N . LYS A 1 331 ? -31.522 5.284 31.977 1.00 85.75 331 LYS A N 1
ATOM 2609 C CA . LYS A 1 331 ? -32.742 4.571 32.400 1.00 85.75 331 LYS A CA 1
ATOM 2610 C C . LYS A 1 331 ? -32.560 3.890 33.755 1.00 85.75 331 LYS A C 1
ATOM 2612 O O . LYS A 1 331 ? -33.414 4.037 34.626 1.00 85.75 331 LYS A O 1
ATOM 2617 N N . HIS A 1 332 ? -31.439 3.202 33.955 1.00 87.62 332 HIS A N 1
ATOM 2618 C CA . HIS A 1 332 ? -31.131 2.529 35.213 1.00 87.62 332 HIS A CA 1
ATOM 2619 C C . HIS A 1 332 ? -30.981 3.522 36.377 1.00 87.62 332 HIS A C 1
ATOM 2621 O O . HIS A 1 332 ? -31.587 3.338 37.432 1.00 87.62 332 HIS A O 1
ATOM 2627 N N . LEU A 1 333 ? -30.233 4.613 36.185 1.00 88.94 333 LEU A N 1
ATOM 2628 C CA . LEU A 1 333 ? -30.059 5.659 37.199 1.00 88.94 333 LEU A CA 1
ATOM 2629 C C . LEU A 1 333 ? -31.368 6.394 37.506 1.00 88.94 333 LEU A C 1
ATOM 2631 O O . LEU A 1 333 ? -31.658 6.660 38.673 1.00 88.94 333 LEU A O 1
ATOM 2635 N N . SER A 1 334 ? -32.181 6.684 36.490 1.00 90.25 334 SER A N 1
ATOM 2636 C CA . SER A 1 334 ? -33.510 7.270 36.661 1.00 90.25 334 SER A CA 1
ATOM 2637 C C . SER A 1 334 ? -34.438 6.343 37.445 1.00 90.25 334 SER A C 1
ATOM 2639 O O . SER A 1 334 ? -35.091 6.815 38.371 1.00 90.25 334 SER A O 1
ATOM 2641 N N . GLY A 1 335 ? -34.438 5.038 37.154 1.00 92.81 335 GLY A N 1
ATOM 2642 C CA . GLY A 1 335 ? -35.197 4.047 37.922 1.00 92.81 335 GLY A CA 1
ATOM 2643 C C . GLY A 1 335 ? -34.721 3.929 39.374 1.00 92.81 335 GLY A C 1
ATOM 2644 O O . GLY A 1 335 ? -35.520 3.900 40.306 1.00 92.81 335 GLY A O 1
ATOM 2645 N N . ARG A 1 336 ? -33.403 3.957 39.611 1.00 91.94 336 ARG A N 1
ATOM 2646 C CA . ARG A 1 336 ? -32.854 3.985 40.978 1.00 91.94 336 ARG A CA 1
ATOM 2647 C C . ARG A 1 336 ? -33.270 5.242 41.734 1.00 91.94 336 ARG A C 1
ATOM 2649 O O . ARG A 1 336 ? -33.586 5.166 42.918 1.00 91.94 336 ARG A O 1
ATOM 2656 N N . LYS A 1 337 ? -33.284 6.392 41.056 1.00 93.88 337 LYS A N 1
ATOM 2657 C CA . LYS A 1 337 ? -33.737 7.661 41.630 1.00 93.88 337 LYS A CA 1
ATOM 2658 C C . LYS A 1 337 ? -35.208 7.589 42.037 1.00 93.88 337 LYS A C 1
ATOM 2660 O O . LYS A 1 337 ? -35.524 8.016 43.142 1.00 93.88 337 LYS A O 1
ATOM 2665 N N . THR A 1 338 ? -36.091 7.058 41.191 1.00 95.44 338 THR A N 1
ATOM 2666 C CA . THR A 1 338 ? -37.520 6.937 41.524 1.00 95.44 338 THR A CA 1
ATOM 2667 C C . THR A 1 338 ? -37.743 5.991 42.698 1.00 95.44 338 THR A C 1
ATOM 2669 O O . THR A 1 338 ? -38.425 6.373 43.643 1.00 95.44 338 THR A O 1
ATOM 2672 N N . ASN A 1 339 ? -37.080 4.831 42.714 1.00 95.12 339 ASN A N 1
ATOM 2673 C CA . ASN A 1 339 ? -37.199 3.871 43.816 1.00 95.12 339 ASN A CA 1
ATOM 2674 C C . ASN A 1 339 ? -36.739 4.479 45.150 1.00 95.12 339 ASN A C 1
ATOM 2676 O O . ASN A 1 339 ? -37.444 4.396 46.151 1.00 95.12 339 ASN A O 1
ATOM 2680 N N . LEU A 1 340 ? -35.594 5.171 45.156 1.00 94.69 340 LEU A N 1
ATOM 2681 C CA . LEU A 1 340 ? -35.101 5.862 46.351 1.00 94.69 340 LEU A CA 1
ATOM 2682 C C . LEU A 1 340 ? -36.039 6.988 46.803 1.00 94.69 340 LEU A C 1
ATOM 2684 O O . LEU A 1 340 ? -36.180 7.229 48.000 1.00 94.69 340 LEU A O 1
ATOM 2688 N N . MET A 1 341 ? -36.691 7.689 45.872 1.00 95.06 341 MET A N 1
ATOM 2689 C CA . MET A 1 341 ? -37.688 8.706 46.217 1.00 95.06 341 MET A CA 1
ATOM 2690 C C . MET A 1 341 ? -38.933 8.091 46.866 1.00 95.06 341 MET A C 1
ATOM 2692 O O . MET A 1 341 ? -39.459 8.662 47.822 1.00 95.06 341 MET A O 1
ATOM 2696 N N . GLU A 1 342 ? -39.380 6.931 46.387 1.00 95.69 342 GLU A N 1
ATOM 2697 C CA . GLU A 1 342 ? -40.497 6.193 46.979 1.00 95.69 342 GLU A CA 1
ATOM 2698 C C . GLU A 1 342 ? -40.155 5.671 48.377 1.00 95.69 342 GLU A C 1
ATOM 2700 O O . GLU A 1 342 ? -40.940 5.865 49.307 1.00 95.69 342 GLU A O 1
ATOM 2705 N N . GLU A 1 343 ? -38.972 5.082 48.562 1.00 94.75 343 GLU A N 1
ATOM 2706 C CA . GLU A 1 343 ? -38.485 4.649 49.877 1.00 94.75 343 GLU A CA 1
ATOM 2707 C C . GLU A 1 343 ? -38.411 5.822 50.861 1.00 94.75 343 GLU A C 1
ATOM 2709 O O . GLU A 1 343 ? -38.867 5.721 52.002 1.00 94.75 343 GLU A O 1
ATOM 2714 N N . LEU A 1 344 ? -37.911 6.975 50.413 1.00 94.75 344 LEU A N 1
ATOM 2715 C CA . LEU A 1 344 ? -37.834 8.183 51.230 1.00 94.75 344 LEU A CA 1
ATOM 2716 C C . LEU A 1 344 ? -39.234 8.662 51.647 1.00 94.75 344 LEU A C 1
ATOM 2718 O O . LEU A 1 344 ? -39.449 9.012 52.811 1.00 94.75 344 LEU A O 1
ATOM 2722 N N . ASP A 1 345 ? -40.208 8.651 50.735 1.00 95.19 345 ASP A N 1
ATOM 2723 C CA . ASP A 1 345 ? -41.593 9.011 51.057 1.00 95.19 345 ASP A CA 1
ATOM 2724 C C . ASP A 1 345 ? -42.239 8.011 52.032 1.00 95.19 345 ASP A C 1
ATOM 2726 O O . ASP A 1 345 ? -42.927 8.409 52.978 1.00 95.19 345 ASP A O 1
ATOM 2730 N N . GLN A 1 346 ? -41.962 6.714 51.877 1.00 94.19 346 GLN A N 1
ATOM 2731 C CA . GLN A 1 346 ? -42.403 5.687 52.823 1.00 94.19 346 GLN A CA 1
ATOM 2732 C C . GLN A 1 346 ? -41.813 5.918 54.219 1.00 94.19 346 GLN A C 1
ATOM 2734 O O . GLN A 1 346 ? -42.562 5.947 55.200 1.00 94.19 346 GLN A O 1
ATOM 2739 N N . VAL A 1 347 ? -40.504 6.165 54.321 1.00 94.31 347 VAL A N 1
ATOM 2740 C CA . VAL A 1 347 ? -39.824 6.454 55.594 1.00 94.31 347 VAL A CA 1
ATOM 2741 C C . VAL A 1 347 ? -40.368 7.734 56.232 1.00 94.31 347 VAL A C 1
ATOM 2743 O O . VAL A 1 347 ? -40.651 7.749 57.430 1.00 94.31 347 VAL A O 1
ATOM 2746 N N . LYS A 1 348 ? -40.628 8.790 55.451 1.00 94.06 348 LYS A N 1
ATOM 2747 C CA . LYS A 1 348 ? -41.277 10.016 55.950 1.00 94.06 348 LYS A CA 1
ATOM 2748 C C . LYS A 1 348 ? -42.678 9.751 56.494 1.00 94.06 348 LYS A C 1
ATOM 2750 O O . LYS A 1 348 ? -43.041 10.284 57.545 1.00 94.06 348 LYS A O 1
ATOM 2755 N N . LYS A 1 349 ? -43.484 8.938 55.805 1.00 93.44 349 LYS A N 1
ATOM 2756 C CA . LYS A 1 349 ? -44.817 8.536 56.286 1.00 93.44 349 LYS A CA 1
ATOM 2757 C C . LYS A 1 349 ? -44.716 7.738 57.584 1.00 93.44 349 LYS A C 1
ATOM 2759 O O . LYS A 1 349 ? -45.481 8.001 58.508 1.00 93.44 349 LYS A O 1
ATOM 2764 N N . LEU A 1 350 ? -43.766 6.809 57.675 1.00 93.62 350 LEU A N 1
ATOM 2765 C CA . LEU A 1 350 ? -43.464 6.062 58.899 1.00 93.62 350 LEU A CA 1
ATOM 2766 C C . LEU A 1 350 ? -43.082 7.002 60.046 1.00 93.62 350 LEU A C 1
ATOM 2768 O O . LEU A 1 350 ? -43.672 6.913 61.118 1.00 93.62 350 LEU A O 1
ATOM 2772 N N . GLN A 1 351 ? -42.188 7.962 59.813 1.00 92.19 351 GLN A N 1
ATOM 2773 C CA . GLN A 1 351 ? -41.775 8.933 60.825 1.00 92.19 351 GLN A CA 1
ATOM 2774 C C . GLN A 1 351 ? -42.949 9.788 61.326 1.00 92.19 351 GLN A C 1
ATOM 2776 O O . GLN A 1 351 ? -43.099 9.974 62.532 1.00 92.19 351 GLN A O 1
ATOM 2781 N N . LYS A 1 352 ? -43.836 10.248 60.428 1.00 93.25 352 LYS A N 1
ATOM 2782 C CA . LYS A 1 352 ? -45.071 10.957 60.812 1.00 93.25 352 LYS A CA 1
ATOM 2783 C C . LYS A 1 352 ? -45.993 10.088 61.670 1.00 93.25 352 LYS A C 1
ATOM 2785 O O . LYS A 1 352 ? -46.540 10.577 62.655 1.00 93.25 352 LYS A O 1
ATOM 2790 N N . LYS A 1 353 ? -46.151 8.803 61.327 1.00 91.88 353 LYS A N 1
ATOM 2791 C CA . LYS A 1 353 ? -46.946 7.853 62.123 1.00 91.88 353 LYS A CA 1
ATOM 2792 C C . LYS A 1 353 ? -46.340 7.636 63.508 1.00 91.88 353 LYS A C 1
ATOM 2794 O O . LYS A 1 353 ? -47.070 7.704 64.490 1.00 91.88 353 LYS A O 1
ATOM 2799 N N . PHE A 1 354 ? -45.025 7.438 63.604 1.00 91.94 354 PHE A N 1
ATOM 2800 C CA . PHE A 1 354 ? -44.338 7.313 64.891 1.00 91.94 354 PHE A CA 1
ATOM 2801 C C . PHE A 1 354 ? -44.466 8.580 65.739 1.00 91.94 354 PHE A C 1
ATOM 2803 O O . PHE A 1 354 ? -44.754 8.476 66.926 1.00 91.94 354 PHE A O 1
ATOM 2810 N N . ALA A 1 355 ? -44.335 9.767 65.141 1.00 88.06 355 ALA A N 1
ATOM 2811 C CA . ALA A 1 355 ? -44.534 11.033 65.843 1.00 88.06 355 ALA A CA 1
ATOM 2812 C C . ALA A 1 355 ? -45.974 11.191 66.367 1.00 88.06 355 ALA A C 1
ATOM 2814 O O . ALA A 1 355 ? -46.167 11.624 67.501 1.00 88.06 355 ALA A O 1
ATOM 2815 N N . ALA A 1 356 ? -46.980 10.794 65.579 1.00 87.06 356 ALA A N 1
ATOM 2816 C CA . ALA A 1 356 ? -48.379 10.804 66.006 1.00 87.06 356 ALA A CA 1
ATOM 2817 C C . ALA A 1 356 ? -48.632 9.826 67.164 1.00 87.06 356 ALA A C 1
ATOM 2819 O O . ALA A 1 356 ? -49.204 10.219 68.174 1.00 87.06 356 ALA A O 1
ATOM 2820 N N . ILE A 1 357 ? -48.138 8.586 67.060 1.00 87.38 357 ILE A N 1
ATOM 2821 C CA . ILE A 1 357 ? -48.250 7.574 68.124 1.00 87.38 357 ILE A CA 1
ATOM 2822 C C . ILE A 1 357 ? -47.550 8.051 69.400 1.00 87.38 357 ILE A C 1
ATOM 2824 O O . ILE A 1 357 ? -48.117 7.951 70.484 1.00 87.38 357 ILE A O 1
ATOM 2828 N N . HIS A 1 358 ? -46.343 8.608 69.282 1.00 82.81 358 HIS A N 1
ATOM 2829 C CA . HIS A 1 358 ? -45.611 9.172 70.412 1.00 82.81 358 HIS A CA 1
ATOM 2830 C C . HIS A 1 358 ? -46.389 10.327 71.055 1.00 82.81 358 HIS A C 1
ATOM 2832 O O . HIS A 1 358 ? -46.493 10.375 72.274 1.00 82.81 358 HIS A O 1
ATOM 2838 N N . SER A 1 359 ? -47.004 11.208 70.256 1.00 80.50 359 SER A N 1
ATOM 2839 C CA . SER A 1 359 ? -47.873 12.279 70.760 1.00 80.50 359 SER A CA 1
ATOM 2840 C C . SER A 1 359 ? -49.076 11.727 71.534 1.00 80.50 359 SER A C 1
ATOM 2842 O O . SER A 1 359 ? -49.323 12.176 72.652 1.00 80.50 359 SER A O 1
ATOM 2844 N N . THR A 1 360 ? -49.762 10.707 71.006 1.00 80.44 360 THR A N 1
ATOM 2845 C CA . THR A 1 360 ? -50.891 10.041 71.679 1.00 80.44 360 THR A CA 1
ATOM 2846 C C . THR A 1 360 ? -50.471 9.327 72.967 1.00 80.44 360 THR A C 1
ATOM 2848 O O . THR A 1 360 ? -51.196 9.385 73.953 1.00 80.44 360 THR A O 1
ATOM 2851 N N . LEU A 1 361 ? -49.295 8.691 72.992 1.00 74.50 361 LEU A N 1
ATOM 2852 C CA . LEU A 1 361 ? -48.752 8.027 74.185 1.00 74.50 361 LEU A CA 1
ATOM 2853 C C . LEU A 1 361 ? -48.230 9.017 75.238 1.00 74.50 361 LEU A C 1
ATOM 2855 O O . LEU A 1 361 ? -48.246 8.713 76.425 1.00 74.50 361 LEU A O 1
ATOM 2859 N N . SER A 1 362 ? -47.776 10.199 74.815 1.00 68.69 362 SER A N 1
ATOM 2860 C CA . SER A 1 362 ? -47.299 11.266 75.705 1.00 68.69 362 SER A CA 1
ATOM 2861 C C . SER A 1 362 ? -48.417 12.145 76.287 1.00 68.69 362 SER A C 1
ATOM 2863 O O . SER A 1 362 ? -48.149 12.967 77.162 1.00 68.69 362 SER A O 1
ATOM 2865 N N . GLN A 1 363 ? -49.670 11.979 75.842 1.00 58.81 363 GLN A N 1
ATOM 2866 C CA . GLN A 1 363 ? -50.826 12.602 76.490 1.00 58.81 363 GLN A CA 1
ATOM 2867 C C . GLN A 1 363 ? -51.235 11.784 77.730 1.00 58.81 363 GLN A C 1
ATOM 2869 O O . GLN A 1 363 ? -51.539 10.597 77.604 1.00 58.81 363 GLN A O 1
ATOM 2874 N N . PRO A 1 364 ? -51.279 12.378 78.939 1.00 51.69 364 PRO A N 1
ATOM 2875 C CA . PRO A 1 364 ? -51.700 11.658 80.133 1.00 51.69 364 PRO A CA 1
ATOM 2876 C C . PRO A 1 364 ? -53.196 11.329 80.059 1.00 51.69 364 PRO A C 1
ATOM 2878 O O . PRO A 1 364 ? -54.034 12.197 79.809 1.00 51.69 364 PRO A O 1
ATOM 2881 N N . ALA A 1 365 ? -53.524 10.059 80.302 1.00 48.22 365 ALA A N 1
ATOM 2882 C CA . ALA A 1 365 ? -54.884 9.543 80.346 1.00 48.22 365 ALA A CA 1
ATOM 2883 C C . ALA A 1 365 ? -55.763 10.337 81.333 1.00 48.22 365 ALA A C 1
ATOM 2885 O O . ALA A 1 365 ? -55.602 10.236 82.548 1.00 48.22 365 ALA A O 1
ATOM 2886 N N . ARG A 1 366 ? -56.747 11.083 80.819 1.00 42.72 366 ARG A N 1
ATOM 2887 C CA . ARG A 1 366 ? -57.936 11.468 81.591 1.00 42.72 366 ARG A CA 1
ATOM 2888 C C . ARG A 1 366 ? -58.996 10.383 81.398 1.00 42.72 366 ARG A C 1
ATOM 2890 O O . ARG A 1 366 ? -59.564 10.258 80.319 1.00 42.72 366 ARG A O 1
ATOM 2897 N N . GLN A 1 367 ? -59.223 9.589 82.444 1.00 42.34 367 GLN A N 1
ATOM 2898 C CA . GLN A 1 367 ? -60.354 8.657 82.550 1.00 42.34 367 GLN A CA 1
ATOM 2899 C C . GLN A 1 367 ? -61.696 9.417 82.537 1.00 42.34 367 GLN A C 1
ATOM 2901 O O . GLN A 1 367 ? -61.753 10.575 82.957 1.00 42.34 367 GLN A O 1
ATOM 2906 N N . PRO A 1 368 ? -62.788 8.746 82.130 1.00 42.69 368 PRO A N 1
ATOM 2907 C CA . PRO A 1 368 ? -63.716 8.288 83.165 1.00 42.69 368 PRO A CA 1
ATOM 2908 C C . PRO A 1 368 ? -64.173 6.827 83.005 1.00 42.69 368 PRO A C 1
ATOM 2910 O O . PRO A 1 368 ? -64.140 6.238 81.927 1.00 42.69 368 PRO A O 1
ATOM 2913 N N . LEU A 1 369 ? -64.582 6.260 84.142 1.00 40.56 369 LEU A N 1
ATOM 2914 C CA . LEU A 1 369 ? -65.154 4.927 84.329 1.00 40.56 369 LEU A CA 1
ATOM 2915 C C . LEU A 1 369 ? -66.496 4.757 83.593 1.00 40.56 369 LEU A C 1
ATOM 2917 O O . LEU A 1 369 ? -67.351 5.630 83.709 1.00 40.56 369 LEU A O 1
ATOM 2921 N N . ALA A 1 370 ? -66.724 3.598 82.963 1.00 35.66 370 ALA A N 1
ATOM 2922 C CA . ALA A 1 370 ? -67.697 2.598 83.436 1.00 35.66 370 ALA A CA 1
ATOM 2923 C C . ALA A 1 370 ? -67.984 1.490 82.395 1.00 35.66 370 ALA A C 1
ATOM 2925 O O . ALA A 1 370 ? -68.409 1.753 81.277 1.00 35.66 370 ALA A O 1
ATOM 2926 N N . SER A 1 371 ? -67.837 0.255 82.882 1.00 32.41 371 SER A N 1
ATOM 2927 C CA . SER A 1 371 ? -68.715 -0.908 82.691 1.00 32.41 371 SER A CA 1
ATOM 2928 C C . SER A 1 371 ? -68.811 -1.660 81.352 1.00 32.41 371 SER A C 1
ATOM 2930 O O . SER A 1 371 ? -69.416 -1.224 80.381 1.00 32.41 371 SER A O 1
ATOM 2932 N N . ASN A 1 372 ? -68.413 -2.929 81.495 1.00 32.22 372 ASN A N 1
ATOM 2933 C CA . ASN A 1 372 ? -69.073 -4.156 81.042 1.00 32.22 372 ASN A CA 1
ATOM 2934 C C . ASN A 1 372 ? -68.571 -4.872 79.774 1.00 32.22 372 ASN A C 1
ATOM 2936 O O . ASN A 1 372 ? -69.006 -4.620 78.661 1.00 32.22 372 ASN A O 1
ATOM 2940 N N . THR A 1 373 ? -67.728 -5.872 80.061 1.00 35.12 373 THR A N 1
ATOM 2941 C CA . THR A 1 373 ? -67.943 -7.310 79.799 1.00 35.12 373 THR A CA 1
ATOM 2942 C C . THR A 1 373 ? -67.994 -7.816 78.346 1.00 35.12 373 THR A C 1
ATOM 2944 O O . THR A 1 373 ? -68.845 -7.424 77.560 1.00 35.12 373 THR A O 1
ATOM 2947 N N . VAL A 1 374 ? -67.189 -8.871 78.119 1.00 36.8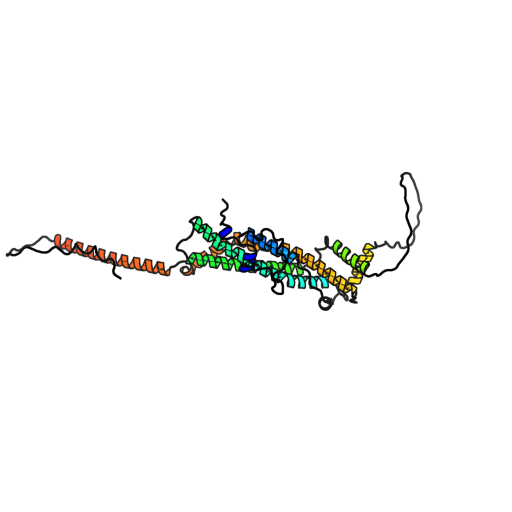1 374 VAL A N 1
ATOM 2948 C CA . VAL A 1 374 ? -67.461 -10.100 77.330 1.00 36.81 374 VAL A CA 1
ATOM 2949 C C . VAL A 1 374 ? -66.515 -10.368 76.128 1.00 36.81 374 VAL A C 1
ATOM 2951 O O . VAL A 1 374 ? -66.539 -9.684 75.114 1.00 36.81 374 VAL A O 1
ATOM 2954 N N . LEU A 1 375 ? -65.784 -11.491 76.271 1.00 38.22 375 LEU A N 1
ATOM 2955 C CA . LEU A 1 375 ? -65.258 -12.465 75.284 1.00 38.22 375 LEU A CA 1
ATOM 2956 C C . LEU A 1 375 ? -63.944 -12.233 74.504 1.00 38.22 375 LEU A C 1
ATOM 2958 O O . LEU A 1 375 ? -63.883 -11.794 73.363 1.00 38.22 375 LEU A O 1
ATOM 2962 N N . ILE A 1 376 ? -62.893 -12.725 75.162 1.00 39.19 376 ILE A N 1
ATOM 2963 C CA . ILE A 1 376 ? -61.838 -13.663 74.727 1.00 39.19 376 ILE A CA 1
ATOM 2964 C C . ILE A 1 376 ? -62.025 -14.393 73.363 1.00 39.19 376 ILE A C 1
ATOM 2966 O O . ILE A 1 376 ? -63.033 -15.050 73.127 1.00 39.19 376 ILE A O 1
ATOM 2970 N N . ASN A 1 377 ? -60.908 -14.420 72.609 1.00 34.44 377 ASN A N 1
ATOM 2971 C CA . ASN A 1 377 ? -60.424 -15.367 71.575 1.00 34.44 377 ASN A CA 1
ATOM 2972 C C . ASN A 1 377 ? -61.045 -15.396 70.162 1.00 34.44 377 ASN A C 1
ATOM 2974 O O . ASN A 1 377 ? -62.108 -15.957 69.934 1.00 34.44 377 ASN A O 1
ATOM 2978 N N . SER A 1 378 ? -60.229 -15.093 69.140 1.00 33.62 378 SER A N 1
ATOM 2979 C CA . SER A 1 378 ? -59.398 -16.109 68.451 1.00 33.62 378 SER A CA 1
ATOM 2980 C C . SER A 1 378 ? -58.818 -15.612 67.113 1.00 33.62 378 SER A C 1
ATOM 2982 O O . SER A 1 378 ? -59.429 -14.825 66.399 1.00 33.62 378 SER A O 1
ATOM 2984 N N . SER A 1 379 ? -57.668 -16.192 66.746 1.00 36.53 379 SER A N 1
ATOM 2985 C CA . SER A 1 379 ? -57.151 -16.344 65.370 1.00 36.53 379 SER A CA 1
ATOM 2986 C C . SER A 1 379 ? -56.073 -15.373 64.875 1.00 36.53 379 SER A C 1
ATOM 2988 O O . SER A 1 379 ? -56.158 -14.773 63.806 1.00 36.53 379 SER A O 1
ATOM 2990 N N . ALA A 1 380 ? -54.941 -15.402 65.580 1.00 37.38 380 ALA A N 1
ATOM 2991 C CA . ALA A 1 380 ? -53.641 -15.477 64.923 1.00 37.38 380 ALA A CA 1
ATOM 2992 C C . ALA A 1 380 ? -53.525 -16.815 64.158 1.00 37.38 380 ALA A C 1
ATOM 2994 O O . ALA A 1 380 ? -53.439 -17.870 64.783 1.00 37.38 380 ALA A O 1
ATOM 2995 N N . LYS A 1 381 ? -53.561 -16.774 62.818 1.00 40.06 381 LYS A N 1
ATOM 2996 C CA . LYS A 1 381 ? -53.037 -17.808 61.894 1.00 40.06 381 LYS A CA 1
ATOM 2997 C C . LYS A 1 381 ? -53.222 -17.344 60.442 1.00 40.06 381 LYS A C 1
ATOM 2999 O O . LYS A 1 381 ? -54.196 -17.716 59.806 1.00 40.06 381 LYS A O 1
ATOM 3004 N N . LYS A 1 382 ? -52.310 -16.518 59.912 1.00 40.53 382 LYS A N 1
ATOM 3005 C CA . LYS A 1 382 ? -52.187 -16.273 58.452 1.00 40.53 382 LYS A CA 1
ATOM 3006 C C . LYS A 1 382 ? -50.766 -15.933 57.964 1.00 40.53 382 LYS A C 1
ATOM 3008 O O . LYS A 1 382 ? -50.605 -15.441 56.858 1.00 40.53 382 LYS A O 1
ATOM 3013 N N . TYR A 1 383 ? -49.731 -16.260 58.740 1.00 37.53 383 TYR A N 1
ATOM 3014 C CA . TYR A 1 383 ? -48.333 -16.176 58.296 1.00 37.53 383 TYR A CA 1
ATOM 3015 C C . TYR A 1 383 ? -47.584 -17.453 58.673 1.00 37.53 383 TYR A C 1
ATOM 3017 O O . TYR A 1 383 ? -46.911 -17.495 59.692 1.00 37.53 383 TYR A O 1
ATOM 3025 N N . ALA A 1 384 ? -47.786 -18.512 57.887 1.00 41.47 384 ALA A N 1
ATOM 3026 C CA . ALA A 1 384 ? -46.881 -19.658 57.736 1.00 41.47 384 ALA A CA 1
ATOM 3027 C C . ALA A 1 384 ? -47.576 -20.699 56.848 1.00 41.47 384 ALA A C 1
ATOM 3029 O O . ALA A 1 384 ? -48.253 -21.577 57.372 1.00 41.47 384 ALA A O 1
ATOM 3030 N N . THR A 1 385 ? -47.500 -20.533 55.522 1.00 39.97 385 THR A N 1
ATOM 3031 C CA . THR A 1 385 ? -47.629 -21.578 54.471 1.00 39.97 385 THR A CA 1
ATOM 3032 C C . THR A 1 385 ? -47.764 -20.903 53.101 1.00 39.97 385 THR A C 1
ATOM 3034 O O . THR A 1 385 ? -48.843 -20.832 52.532 1.00 39.97 385 THR A O 1
ATOM 3037 N N . HIS A 1 386 ? -46.668 -20.356 52.570 1.00 38.59 386 HIS A N 1
ATOM 3038 C CA . HIS A 1 386 ? -46.517 -20.183 51.116 1.00 38.59 386 HIS A CA 1
ATOM 3039 C C . HIS A 1 386 ? -45.033 -20.100 50.719 1.00 38.59 386 HIS A C 1
ATOM 3041 O O . HIS A 1 386 ? -44.588 -19.214 50.004 1.00 38.59 386 HIS A O 1
ATOM 3047 N N . HIS A 1 387 ? -44.255 -21.066 51.203 1.00 38.56 387 HIS A N 1
ATOM 3048 C CA . HIS A 1 387 ? -43.127 -21.616 50.456 1.00 38.56 387 HIS A CA 1
ATOM 3049 C C . HIS A 1 387 ? -43.377 -23.126 50.355 1.00 38.56 387 HIS A C 1
ATOM 3051 O O . HIS A 1 387 ? -43.904 -23.715 51.297 1.00 38.56 387 HIS A O 1
ATOM 3057 N N . GLN A 1 388 ? -42.998 -23.716 49.219 1.00 34.81 388 GLN A N 1
ATOM 3058 C CA . GLN A 1 388 ? -43.087 -25.140 48.852 1.00 34.81 388 GLN A CA 1
ATOM 3059 C C . GLN A 1 388 ? -44.406 -25.624 48.198 1.00 34.81 388 GLN A C 1
ATOM 3061 O O . GLN A 1 388 ? -45.228 -26.265 48.845 1.00 34.81 388 GLN A O 1
ATOM 3066 N N . ARG A 1 389 ? -44.552 -25.418 46.876 1.00 36.88 389 ARG A N 1
ATOM 3067 C CA . ARG A 1 389 ? -44.769 -26.479 45.850 1.00 36.88 389 ARG A CA 1
ATOM 3068 C C . ARG A 1 389 ? -45.365 -25.928 44.546 1.00 36.88 389 ARG A C 1
ATOM 3070 O O . ARG A 1 389 ? -46.532 -25.566 44.519 1.00 36.88 389 ARG A O 1
ATOM 3077 N N . GLN A 1 390 ? -44.532 -25.952 43.502 1.00 36.03 390 GLN A N 1
ATOM 3078 C CA . GLN A 1 390 ? -44.767 -26.241 42.070 1.00 36.03 390 GLN A CA 1
ATOM 3079 C C . GLN A 1 390 ? -43.644 -25.499 41.314 1.00 36.03 390 GLN A C 1
ATOM 3081 O O . GLN A 1 390 ? -43.620 -24.279 41.331 1.00 36.03 390 GLN A O 1
ATOM 3086 N N . ALA A 1 391 ? -42.594 -26.085 40.733 1.00 37.38 391 ALA A N 1
ATOM 3087 C CA . ALA A 1 391 ? -42.322 -27.444 40.271 1.00 37.38 391 ALA A CA 1
ATOM 3088 C C . ALA A 1 391 ? -43.414 -28.021 39.356 1.00 37.38 391 ALA A C 1
ATOM 3090 O O . ALA A 1 391 ? -44.377 -28.615 39.831 1.00 37.38 391 ALA A O 1
ATOM 3091 N N . THR A 1 392 ? -43.145 -27.887 38.051 1.00 38.28 392 THR A N 1
ATOM 3092 C CA . THR A 1 392 ? -43.377 -28.883 36.987 1.00 38.28 392 THR A CA 1
ATOM 3093 C C . THR A 1 392 ? -44.804 -29.371 36.740 1.00 38.28 392 THR A C 1
ATOM 3095 O O . THR A 1 392 ? -45.304 -30.206 37.487 1.00 38.28 392 THR A O 1
ATOM 3098 N N . ALA A 1 393 ? -45.359 -28.998 35.583 1.00 37.72 393 ALA A N 1
ATOM 3099 C CA . ALA A 1 393 ? -46.031 -29.938 34.685 1.00 37.72 393 ALA A CA 1
ATOM 3100 C C . ALA A 1 393 ? -46.132 -29.355 33.259 1.00 37.72 393 ALA A C 1
ATOM 3102 O O . ALA A 1 393 ? -46.823 -28.361 33.073 1.00 37.72 393 ALA A O 1
ATOM 3103 N N . VAL A 1 394 ? -45.464 -30.056 32.328 1.00 40.44 394 VAL A N 1
ATOM 3104 C CA . VAL A 1 394 ? -45.787 -30.269 30.897 1.00 40.44 394 VAL A CA 1
ATOM 3105 C C . VAL A 1 394 ? -45.695 -29.086 29.937 1.00 40.44 394 VAL A C 1
ATOM 3107 O O . VAL A 1 394 ? -46.528 -28.161 30.013 1.00 40.44 394 VAL A O 1
#

Foldseek 3Di:
DPLDDDLVVQFDALVRLCVQQNADADPVRHHDPDPPPQPCNGPGDADPVQLVSLLVNLCVVLLPDFQDDDDPVLLVVLQDCDPVANFTQLLSSLLVSLLVSLCVGCLVSLLSSLSSLLSRQLSVLVVVQVSCVVVVNHPPPQVLQSVVLSVLSSVLSVVLSVVLSVVLVVVSVVCSVPPPDPVPPPCPVVLVVLVVCVVVVPDDDDDDDDDDDDDDDDDDDDDDDDDDDDDDDDDDDDDPDDDVVVVVVVVVVVVSGDPDDDPVSVSSSRSSSRSVNSVSSVVSSVSSVVSCVPRNVVCSVPVSVVSSVVVVVVCVVPPVVSRDVVVVVVVVVVVVVVVVVVVVVVVVVVVVVVVVVVVVVPDDDDDDDDDDDDDDDDDDDDPDDDDDDDDDDD

Sequence (394 aa):
GSISASPERFGETLADEHIRGGAFLDVDGQPLPHYANLANKHMRLYGGAQYHRAMAEFRHVVGQMQCSEISREEIVNSCGVDDVHDGVNYTRTACVIAISKAKEVFEPYLYQLGFRMAHIARRMLPIGMHLLQRDGEFLNGHDLFLKKVGSIYYSFIEECEKDCIQKCLDDLKSTTRYVTWSLHNKNRAGLRSVFREQVVGGSGPAVGVASEESKKDGGRKKKSGNSSSGSDASSSDEDLGTSPQEQLVDLLEGTLWTRRLGSISEDVVAALVCRIFEGIRNFYITSVELKFNAFFLLRIFDEFPIVLREELERCYEHQLEDIFDVGVLRKHLSGRKTNLMEELDQVKKLQKKFAAIHSTLSQPARQPLASNTVLINSSAKKYATHHQRQATAV

pLDDT: mean 71.97, std 23.41, range [23.44, 96.44]

Radius of gyration: 45.12 Å; chains: 1; bounding box: 143×59×130 Å